Protein AF-A0A0F9AWQ2-F1 (afdb_monomer)

InterPro domains:
  IPR009008 Valyl/Leucyl/Isoleucyl-tRNA synthetase, editing domain [G3DSA:3.90.740.10] (1-75)
  IPR009008 Valyl/Leucyl/Isoleucyl-tRNA synthetase, editing domain [SSF50677] (1-70)
  IPR050081 Isoleucine--tRNA ligase [PTHR42765] (1-108)

Foldseek 3Di:
DQLFFDDVSVVVCVVVVHDNDFQADPVQAGDPVDPPQGHRHHPVVVVVSVQVVCVVVVNDPDDDDDDDDFDADPPPRHGDTGGDDDDDDDFQQQDDVPDNDGVVVVVVVVVVVVVPDPDDDDDQQAQPDKFKAQVNHTADFPDDDSRDTDGDDDDDQSSFFKIWMWTAGPVGDIDDIDIDGDHDDDWDAKAKEFPPDPDFDQAAALQAKDKTWMKIFTFQEWPWKWKWKDFVNPDTDIDTDDADDQPPDDDPDDGDGSYIDTDIDIDRSNVDDNVPGQKMKIKMKIWGPDDVVSVDRHIYIYDIDMHTHDNPDDHRVLRSVVVVLVVLLVLLVLLLVLLVQLLVLLVVLLVVLLVDLDDDPVSVVSLVSSLVSLVSSLVSLQVSLVVQCPDDRVVSSVLSPCLNVVQSVQLNVLSVVLVVDNGSVSSSVSSVVSSVSSVVSNVSSVVVSVVSVVVVVVSVVVSVVLVVVVVVVVVPPPDDPVCPVPDPSSD

Organism: NCBI:txid412755

Secondary structure (DSSP, 8-state):
--GGG-HHHHHHHHHTT------B-TTSBB-TTS-TTTBTSBHHHHHHHHHHHHHHTT-------------B-TTT-PBP-----------SSSB-SSSSSBHHHHHHHHHHHHTT--S-------EEEEEEEETTEEPPP-EE-SS-EE------GGG-EEEEEEEEETTSPBPPPEEEEEP-PPP-PPEEEEEE-SS--SEE-TT-EEEEEEEEEESS-EEEEEEEEEETTTEEEEEEEP-PPPP-S-----SS-SEEEEEEEEEEGGGS--TT-SEEEEEEEEEE---GGGT---EEEPPPEEEEE-TTSPPHHHHHHHHHHHHHHHHHHHHHHHHHHHHHHHHHHHHHHTT-SS--HHHHHHHHHHHHHHHHHHHHHHHHHHHHHSSS-HHHHHHHHHHIIIIIHHHHHHHHHHHH--SHHHHHHHHHHHHHHHHHHHHHHHHHHHHHHHHHHHHHHHHHHHHHHHHHHHHHS---GGGGGG-TTT-

Sequence (491 aa):
IAPGHGTDDYYVGLENNLNIYCPVQADGTFDDTAPRLVRGKSVWEANDLITEHLKQIGSLLASETITHSYPHDWRSKTPVIFRATEQWFISVDRPLAGPDASLREMAMDVCRRDIDDGGVNANSDYVTKAELLINGKPAQLDRPDDVTCSFRLPLTSESAGRWRLTLTDRYGHHSKLIEHTIEVIPDTPPTARITGPAVPPEKVRPTDKVPLALEISDDFGIARAELLVSVDDRKVQTIAIPVPAPASGPATRRAGPIGYLNTIATAELASLDLAGGRSVSLQIRALDNLPASLGGPQEGLSERLTFELDVKAPTYVFQVQLAMDLQIREALERIYAELISGKKISGPLRRSMKATKTLTETTLGKVDALRAHLVAAEDLARNLADATAGGQYPKLSEAMTKLADKHVGKARELTGLIKITDAQKPRAELADEADFQIDRAIAIVSKLLKDFDVWTEQARMAVMHKMVLAIWRVLTTREPFDRLHNCPELR

Nearest PDB structures (foldseek):
  2b0h-assembly1_A  TM=5.830E-01  e=1.639E-01  Mus musculus
  6ewy-assembly1_A  TM=3.684E-01  e=7.851E+00  Mycobacterium tuberculosis H37Rv

Mean predicted aligned error: 18.04 Å

Structure (mmCIF, N/CA/C/O backbone):
data_AF-A0A0F9AWQ2-F1
#
_entry.id   AF-A0A0F9AWQ2-F1
#
loop_
_atom_site.group_PDB
_atom_site.id
_atom_site.type_symbol
_atom_site.label_atom_id
_atom_site.label_alt_id
_atom_site.label_comp_id
_atom_site.label_asym_id
_atom_site.label_entity_id
_atom_site.label_seq_id
_atom_site.pdbx_PDB_ins_code
_atom_site.Cartn_x
_atom_site.Cartn_y
_atom_site.Cartn_z
_atom_site.occupancy
_atom_site.B_iso_or_equiv
_atom_site.auth_seq_id
_atom_site.auth_comp_id
_atom_site.auth_asym_id
_atom_site.auth_atom_id
_atom_site.pdbx_PDB_model_num
ATOM 1 N N . ILE A 1 1 ? -23.746 12.481 -15.855 1.00 87.81 1 ILE A N 1
ATOM 2 C CA . ILE A 1 1 ? -22.789 13.355 -16.563 1.00 87.81 1 ILE A CA 1
ATOM 3 C C . ILE A 1 1 ? -23.557 14.581 -17.025 1.00 87.81 1 ILE A C 1
ATOM 5 O O . ILE A 1 1 ? -24.492 14.434 -17.807 1.00 87.81 1 ILE A O 1
ATOM 9 N N . ALA A 1 2 ? -23.219 15.748 -16.488 1.00 93.81 2 ALA A N 1
ATOM 10 C CA . ALA A 1 2 ? -23.801 17.045 -16.812 1.00 93.81 2 ALA A CA 1
ATOM 11 C C . ALA A 1 2 ? -22.676 18.004 -17.257 1.00 93.81 2 ALA A C 1
ATOM 13 O O . ALA A 1 2 ? -22.156 18.761 -16.434 1.00 93.81 2 ALA A O 1
ATOM 14 N N . PRO A 1 3 ? -22.288 17.993 -18.551 1.00 93.50 3 PRO A N 1
ATOM 15 C CA . PRO A 1 3 ? -21.081 18.680 -19.033 1.00 93.50 3 PRO A CA 1
ATOM 16 C C . PRO A 1 3 ? -21.057 20.194 -18.776 1.00 93.50 3 PRO A C 1
ATOM 18 O O . PRO A 1 3 ? -19.992 20.794 -18.706 1.00 93.50 3 PRO A O 1
ATOM 21 N N . GLY A 1 4 ? -22.221 20.830 -18.608 1.00 93.38 4 GLY A N 1
ATOM 22 C CA . GLY A 1 4 ? -22.327 22.255 -18.290 1.00 93.38 4 GLY A CA 1
ATOM 23 C C . GLY A 1 4 ? -21.971 22.648 -16.849 1.00 93.38 4 GLY A C 1
ATOM 24 O O . GLY A 1 4 ? -21.922 23.843 -16.561 1.00 93.38 4 GLY A O 1
ATOM 25 N N . HIS A 1 5 ? -21.744 21.684 -15.948 1.00 92.56 5 HIS A N 1
ATOM 26 C CA . HIS A 1 5 ? -21.683 21.919 -14.497 1.00 92.56 5 HIS A CA 1
ATOM 27 C C . HIS A 1 5 ? -20.483 21.276 -13.781 1.00 92.56 5 HIS A C 1
ATOM 29 O O . HIS A 1 5 ? -20.451 21.245 -12.553 1.00 92.56 5 HIS A O 1
ATOM 35 N N . GLY A 1 6 ? -19.476 20.790 -14.507 1.00 91.31 6 GLY A N 1
ATOM 36 C CA . GLY A 1 6 ? -18.264 20.240 -13.897 1.00 91.31 6 GLY A CA 1
ATOM 37 C C . GLY A 1 6 ? -17.166 19.975 -14.918 1.00 91.31 6 GLY A C 1
ATOM 38 O O . GLY A 1 6 ? -17.456 19.654 -16.064 1.00 91.31 6 GLY A O 1
ATOM 39 N N . THR A 1 7 ? -15.906 20.113 -14.504 1.00 89.50 7 THR A N 1
ATOM 40 C CA . THR A 1 7 ? -14.740 19.952 -15.390 1.00 89.50 7 THR A CA 1
ATOM 41 C C . THR A 1 7 ? -14.587 18.516 -15.893 1.00 89.50 7 THR A C 1
ATOM 43 O O . THR A 1 7 ? -14.427 18.304 -17.092 1.00 89.50 7 THR A O 1
ATOM 46 N N . ASP A 1 8 ? -14.685 17.525 -15.006 1.00 92.62 8 ASP A N 1
ATOM 47 C CA . ASP A 1 8 ? -14.557 16.114 -15.394 1.00 92.62 8 ASP A CA 1
ATOM 48 C C . ASP A 1 8 ? -15.754 15.680 -16.253 1.00 92.62 8 ASP A C 1
ATOM 50 O O . ASP A 1 8 ? -15.585 15.080 -17.315 1.00 92.62 8 ASP A O 1
ATOM 54 N N . ASP A 1 9 ? -16.965 16.089 -15.860 1.00 93.25 9 ASP A N 1
ATOM 55 C CA . ASP A 1 9 ? -18.191 15.889 -16.636 1.00 93.25 9 ASP A CA 1
ATOM 56 C C . ASP A 1 9 ? -18.117 16.540 -18.027 1.00 93.25 9 ASP A C 1
ATOM 58 O O . ASP A 1 9 ? -18.680 16.004 -18.984 1.00 93.25 9 ASP A O 1
ATOM 62 N N . TYR A 1 10 ? -17.424 17.676 -18.153 1.00 92.00 10 TYR A N 1
ATOM 63 C CA . TYR A 1 10 ? -17.190 18.361 -19.422 1.00 92.00 10 TYR A CA 1
ATOM 64 C C . TYR A 1 10 ? -16.297 17.534 -20.351 1.00 92.00 10 TYR A C 1
ATOM 66 O O . TYR A 1 10 ? -16.679 17.292 -21.497 1.00 92.00 10 TYR A O 1
ATOM 74 N N . TYR A 1 11 ? -15.151 17.044 -19.864 1.00 92.31 11 TYR A N 1
ATOM 75 C CA . TYR A 1 11 ? -14.241 16.224 -20.672 1.00 92.31 11 TYR A CA 1
ATOM 76 C C . TYR A 1 11 ? -14.868 14.888 -21.078 1.00 92.31 11 TYR A C 1
ATOM 78 O O . TYR A 1 11 ? -14.881 14.562 -22.265 1.00 92.31 11 TYR A O 1
ATOM 86 N N . VAL A 1 12 ? -15.477 14.164 -20.133 1.00 94.50 12 VAL A N 1
ATOM 87 C CA . VAL A 1 12 ? -16.166 12.899 -20.441 1.00 94.50 12 VAL A CA 1
ATOM 88 C C . VAL A 1 12 ? -17.349 13.148 -21.383 1.00 94.50 12 VAL A C 1
ATOM 90 O O . VAL A 1 12 ? -17.612 12.353 -22.286 1.00 94.50 12 VAL A O 1
ATOM 93 N N . GLY A 1 13 ? -18.055 14.269 -21.215 1.00 94.50 13 GLY A N 1
ATOM 94 C CA . GLY A 1 13 ? -19.118 14.696 -22.118 1.00 94.50 13 GLY A CA 1
ATOM 95 C C . GLY A 1 13 ? -18.638 14.903 -23.551 1.00 94.50 13 GLY A C 1
ATOM 96 O O . GLY A 1 13 ? -19.265 14.384 -24.472 1.00 94.50 13 GLY A O 1
ATOM 97 N N . LEU A 1 14 ? -17.517 15.603 -23.741 1.00 92.50 14 LEU A N 1
ATOM 98 C CA . LEU A 1 14 ? -16.908 15.821 -25.055 1.00 92.50 14 LEU A CA 1
ATOM 99 C C . LEU A 1 14 ? -16.472 14.511 -25.718 1.00 92.50 14 LEU A C 1
ATOM 101 O O . LEU A 1 14 ? -16.797 14.287 -26.881 1.00 92.50 14 LEU A O 1
ATOM 105 N N . GLU A 1 15 ? -15.792 13.629 -24.982 1.00 94.56 15 GLU A N 1
ATOM 106 C CA . GLU A 1 15 ? -15.355 12.318 -25.492 1.00 94.56 15 GLU A CA 1
ATOM 107 C C . GLU A 1 15 ? -16.529 11.459 -25.982 1.00 94.56 15 GLU A C 1
ATOM 109 O O . GLU A 1 15 ? -16.396 10.691 -26.934 1.00 94.56 15 GLU A O 1
ATOM 114 N N . ASN A 1 16 ? -17.699 11.623 -25.359 1.00 95.62 16 ASN A N 1
ATOM 115 C CA . ASN A 1 16 ? -18.918 10.887 -25.682 1.00 95.62 16 ASN A CA 1
ATOM 116 C C . ASN A 1 16 ? -19.913 11.692 -26.542 1.00 95.62 16 ASN A C 1
ATOM 118 O O . ASN A 1 16 ? -21.059 11.269 -26.695 1.00 95.62 16 ASN A O 1
ATOM 122 N N . ASN A 1 17 ? -19.498 12.828 -27.121 1.00 95.00 17 ASN A N 1
ATOM 123 C CA . ASN A 1 17 ? -20.327 13.704 -27.963 1.00 95.00 17 ASN A CA 1
ATOM 124 C C . ASN A 1 17 ? -21.659 14.143 -27.312 1.00 95.00 17 ASN A C 1
ATOM 126 O O . ASN A 1 17 ? -22.699 14.211 -27.971 1.00 95.00 17 ASN A O 1
ATOM 130 N N . LEU A 1 18 ? -21.647 14.434 -26.010 1.00 95.25 18 LEU A N 1
ATOM 131 C CA . LEU A 1 18 ? -22.799 14.977 -25.291 1.00 95.25 18 LEU A CA 1
ATOM 132 C C . LEU A 1 18 ? -22.884 16.502 -25.449 1.00 95.25 18 LEU A C 1
ATOM 134 O O . LEU A 1 18 ? -21.876 17.206 -25.430 1.00 95.25 18 LEU A O 1
ATOM 138 N N . ASN A 1 19 ? -24.109 17.028 -25.530 1.00 92.50 19 ASN A N 1
ATOM 139 C CA . ASN A 1 19 ? -24.337 18.473 -25.556 1.00 92.50 19 ASN A CA 1
ATOM 140 C C . ASN A 1 19 ? -23.918 19.125 -24.229 1.00 92.50 19 ASN A C 1
ATOM 142 O O . ASN A 1 19 ? -24.291 18.657 -23.148 1.00 92.50 19 ASN A O 1
ATOM 146 N N . ILE A 1 20 ? -23.222 20.263 -24.314 1.00 92.50 20 ILE A N 1
ATOM 147 C CA . ILE A 1 20 ? -22.848 21.091 -23.158 1.00 92.50 20 ILE A CA 1
ATOM 148 C C . ILE A 1 20 ? -24.063 21.923 -22.730 1.00 92.50 20 ILE A C 1
ATOM 150 O O . ILE A 1 20 ? -24.172 23.117 -22.997 1.00 92.50 20 ILE A O 1
ATOM 154 N N . TYR A 1 21 ? -25.033 21.250 -22.116 1.00 93.56 21 TYR A N 1
ATOM 155 C CA . TYR A 1 21 ? -26.266 21.865 -21.640 1.00 93.56 21 TYR A CA 1
ATOM 156 C C . TYR A 1 21 ? -26.051 22.541 -20.281 1.00 93.56 21 TYR A C 1
ATOM 158 O O . TYR A 1 21 ? -25.618 21.894 -19.327 1.00 93.56 21 TYR A O 1
ATOM 166 N N . CYS A 1 22 ? -26.367 23.834 -20.201 1.00 94.06 22 CYS A N 1
ATOM 167 C CA . CYS A 1 22 ? -26.236 24.645 -18.995 1.00 94.06 22 CYS A CA 1
ATOM 168 C C . CYS A 1 22 ? -27.390 25.665 -18.903 1.00 94.06 22 CYS A C 1
ATOM 170 O O . CYS A 1 22 ? -27.250 26.786 -19.389 1.00 94.06 22 CYS A O 1
ATOM 172 N N . PRO A 1 23 ? -28.524 25.314 -18.273 1.00 94.19 23 PRO A N 1
ATOM 173 C CA . PRO A 1 23 ? -29.721 26.156 -18.231 1.00 94.19 23 PRO A CA 1
ATOM 174 C C . PRO A 1 23 ? -29.711 27.173 -17.078 1.00 94.19 23 PRO A C 1
ATOM 176 O O . PRO A 1 23 ? -30.763 27.511 -16.539 1.00 94.19 23 PRO A O 1
ATOM 179 N N . VAL A 1 24 ? -28.530 27.602 -16.624 1.00 95.12 24 VAL A N 1
ATOM 180 C CA . VAL A 1 24 ? -28.356 28.498 -15.470 1.00 95.12 24 VAL A CA 1
ATOM 181 C C . VAL A 1 24 ? -27.733 29.807 -15.937 1.00 95.12 24 VAL A C 1
ATOM 183 O O . VAL A 1 24 ? -26.691 29.811 -16.587 1.00 95.12 24 VAL A O 1
ATOM 186 N N . GLN A 1 25 ? -28.349 30.927 -15.583 1.00 92.75 25 GLN A N 1
ATOM 187 C CA . GLN A 1 25 ? -27.939 32.274 -15.962 1.00 92.75 25 GLN A CA 1
ATOM 188 C C . GLN A 1 25 ? -26.817 32.825 -15.078 1.00 92.75 25 GLN A C 1
ATOM 190 O O . GLN A 1 25 ? -26.432 32.229 -14.068 1.00 92.75 25 GLN A O 1
ATOM 195 N N . ALA A 1 26 ? -26.292 33.994 -15.472 1.00 91.12 26 ALA A N 1
ATOM 196 C CA . ALA A 1 26 ? -25.226 34.731 -14.790 1.00 91.12 26 ALA A CA 1
ATOM 197 C C . ALA A 1 26 ? -25.482 34.937 -13.289 1.00 91.12 26 ALA A C 1
ATOM 199 O O . ALA A 1 26 ? -24.551 34.793 -12.500 1.00 91.12 26 ALA A O 1
ATOM 200 N N . ASP A 1 27 ? -26.731 35.216 -12.926 1.00 91.62 27 ASP A N 1
ATOM 201 C CA . ASP A 1 27 ? -27.206 35.503 -11.571 1.00 91.62 27 ASP A CA 1
ATOM 202 C C . ASP A 1 27 ? -27.533 34.249 -10.736 1.00 91.62 27 ASP A C 1
ATOM 204 O O . ASP A 1 27 ? -27.938 34.363 -9.580 1.00 91.62 27 ASP A O 1
ATOM 208 N N . GLY A 1 28 ? -27.342 33.050 -11.299 1.00 92.25 28 GLY A N 1
ATOM 209 C CA . GLY A 1 28 ? -27.625 31.784 -10.626 1.00 92.25 28 GLY A CA 1
ATOM 210 C C . GLY A 1 28 ? -29.091 31.350 -10.684 1.00 92.25 28 GLY A C 1
ATOM 211 O O . GLY A 1 28 ? -29.471 30.454 -9.927 1.00 92.25 28 GLY A O 1
ATOM 212 N N . THR A 1 29 ? -29.912 31.947 -11.555 1.00 96.19 29 THR A N 1
ATOM 213 C CA . THR A 1 29 ? -31.291 31.505 -11.819 1.00 96.19 29 THR A CA 1
ATOM 214 C C . THR A 1 29 ? -31.394 30.609 -13.052 1.00 96.19 29 THR A C 1
ATOM 216 O O . THR A 1 29 ? -30.554 30.669 -13.947 1.00 96.19 29 THR A O 1
ATOM 219 N N . PHE A 1 30 ? -32.404 29.739 -13.112 1.00 97.00 30 PHE A N 1
ATOM 220 C CA . PHE A 1 30 ? -32.645 28.907 -14.296 1.00 97.00 30 PHE A CA 1
ATOM 221 C C . PHE A 1 30 ? -33.299 29.695 -15.438 1.00 97.00 30 PHE A C 1
ATOM 223 O O . PHE A 1 30 ? -34.272 30.417 -15.216 1.00 97.00 30 PHE A O 1
ATOM 230 N N . ASP A 1 31 ? -32.822 29.495 -16.666 1.00 95.19 31 ASP A N 1
ATOM 231 C CA . ASP A 1 31 ? -33.388 30.097 -17.876 1.00 95.19 31 ASP A CA 1
ATOM 232 C C . ASP A 1 31 ? -34.628 29.350 -18.413 1.00 95.19 31 ASP A C 1
ATOM 234 O O . ASP A 1 31 ? -35.106 28.365 -17.844 1.00 95.19 31 ASP A O 1
ATOM 238 N N . ASP A 1 32 ? -35.162 29.820 -19.543 1.00 95.75 32 ASP A N 1
ATOM 239 C CA . ASP A 1 32 ? -36.358 29.253 -20.172 1.00 95.75 32 ASP A CA 1
ATOM 240 C C . ASP A 1 32 ? -36.149 27.880 -20.824 1.00 95.75 32 ASP A C 1
ATOM 242 O O . ASP A 1 32 ? -37.125 27.192 -21.145 1.00 95.75 32 ASP A O 1
ATOM 246 N N . THR A 1 33 ? -34.900 27.448 -21.007 1.00 94.44 33 THR A N 1
ATOM 247 C CA . THR A 1 33 ? -34.581 26.105 -21.502 1.00 94.44 33 THR A CA 1
ATOM 248 C C . THR A 1 33 ? -34.723 25.052 -20.405 1.00 94.44 33 THR A C 1
ATOM 250 O O . THR A 1 33 ? -34.878 23.870 -20.717 1.00 94.44 33 THR A O 1
ATOM 253 N N . ALA A 1 34 ? -34.725 25.457 -19.130 1.00 94.62 34 ALA A N 1
ATOM 254 C CA . ALA A 1 34 ? -34.940 24.564 -17.999 1.00 94.62 34 ALA A CA 1
ATOM 255 C C . ALA A 1 34 ? -36.379 23.998 -17.963 1.00 94.62 34 ALA A C 1
ATOM 257 O O . ALA A 1 34 ? -37.305 24.553 -18.570 1.00 94.62 34 ALA A O 1
ATOM 258 N N . PRO A 1 35 ? -36.642 22.914 -17.210 1.00 93.50 35 PRO A N 1
ATOM 259 C CA . PRO A 1 35 ? -38.003 22.461 -16.932 1.00 93.50 35 PRO A CA 1
ATOM 260 C C . PRO A 1 35 ? -38.844 23.538 -16.231 1.00 93.50 35 PRO A C 1
ATOM 262 O O . PRO A 1 35 ? -38.363 24.230 -15.336 1.00 93.50 35 PRO A O 1
ATOM 265 N N . ARG A 1 36 ? -40.137 23.640 -16.581 1.00 94.56 36 ARG A N 1
ATOM 266 C CA . ARG A 1 36 ? -41.068 24.671 -16.062 1.00 94.56 36 ARG A CA 1
ATOM 267 C C . ARG A 1 36 ? -41.082 24.794 -14.532 1.00 94.56 36 ARG A C 1
ATOM 269 O O . ARG A 1 36 ? -41.319 25.882 -14.024 1.00 94.56 36 ARG A O 1
ATOM 276 N N . LEU A 1 37 ? -40.837 23.695 -13.819 1.00 95.25 37 LEU A N 1
ATOM 277 C CA . LEU A 1 37 ? -40.784 23.642 -12.356 1.00 95.25 37 LEU A CA 1
ATOM 278 C C . LEU A 1 37 ? -39.750 24.609 -11.748 1.00 95.25 37 LEU A C 1
ATOM 280 O O . LEU A 1 37 ? -39.985 25.138 -10.663 1.00 95.25 37 LEU A O 1
ATOM 284 N N . VAL A 1 38 ? -38.624 24.830 -12.437 1.00 96.56 38 VAL A N 1
ATOM 285 C CA . VAL A 1 38 ? -37.460 25.546 -11.889 1.00 96.56 38 VAL A CA 1
ATOM 286 C C . VAL A 1 38 ? -37.137 26.861 -12.598 1.00 96.56 38 VAL A C 1
ATOM 288 O O . VAL A 1 38 ? -36.336 27.628 -12.078 1.00 96.56 38 VAL A O 1
ATOM 291 N N . ARG A 1 39 ? -37.775 27.165 -13.738 1.00 97.06 39 ARG A N 1
ATOM 292 C CA . ARG A 1 39 ? -37.539 28.409 -14.500 1.00 97.06 39 ARG A CA 1
ATOM 293 C C . ARG A 1 39 ? -37.662 29.654 -13.620 1.00 97.06 39 ARG A C 1
ATOM 295 O O . ARG A 1 39 ? -38.635 29.792 -12.877 1.00 97.06 39 ARG A O 1
ATOM 302 N N . GLY A 1 40 ? -36.684 30.551 -13.726 1.00 94.81 40 GLY A N 1
ATOM 303 C CA . GLY A 1 40 ? -36.608 31.806 -12.976 1.00 94.81 40 GLY A CA 1
ATOM 304 C C . GLY A 1 40 ? -36.318 31.652 -11.480 1.00 94.81 40 GLY A C 1
ATOM 305 O O . GLY A 1 40 ? -36.274 32.653 -10.772 1.00 94.81 40 GLY A O 1
ATOM 306 N N . LYS A 1 41 ? -36.134 30.426 -10.976 1.00 96.50 41 LYS A N 1
ATOM 307 C CA . LYS A 1 41 ? -35.740 30.177 -9.583 1.00 96.50 41 LYS A CA 1
ATOM 308 C C . LYS A 1 41 ? -34.231 30.106 -9.474 1.00 96.50 41 LYS A C 1
ATOM 310 O O . LYS A 1 41 ? -33.566 29.676 -10.418 1.00 96.50 41 LYS A O 1
ATOM 315 N N . SER A 1 42 ? -33.699 30.481 -8.316 1.00 96.12 42 SER A N 1
ATOM 316 C CA . SER A 1 42 ? -32.282 30.264 -8.034 1.00 96.12 42 SER A CA 1
ATOM 317 C C . SER A 1 42 ? -31.962 28.769 -7.947 1.00 96.12 42 SER A C 1
ATOM 319 O O . SER A 1 42 ? -32.815 27.950 -7.593 1.00 96.12 42 SER A O 1
ATOM 321 N N . VAL A 1 43 ? -30.706 28.409 -8.217 1.00 94.69 43 VAL A N 1
ATOM 322 C CA . VAL A 1 43 ? -30.212 27.030 -8.047 1.00 94.69 43 VAL A CA 1
ATOM 323 C C . VAL A 1 43 ? -30.449 26.478 -6.639 1.00 94.69 43 VAL A C 1
ATOM 325 O O . VAL A 1 43 ? -30.685 25.285 -6.480 1.00 94.69 43 VAL A O 1
ATOM 328 N N . TRP A 1 44 ? -30.453 27.343 -5.622 1.00 94.19 44 TRP A N 1
ATOM 329 C CA . TRP A 1 44 ? -30.662 26.952 -4.229 1.00 94.19 44 TRP A CA 1
ATOM 330 C C . TRP A 1 44 ? -32.127 26.615 -3.940 1.00 94.19 44 TRP A C 1
ATOM 332 O O . TRP A 1 44 ? -32.407 25.570 -3.363 1.00 94.19 44 TRP A O 1
ATOM 342 N N . GLU A 1 45 ? -33.063 27.450 -4.398 1.00 94.38 45 GLU A N 1
ATOM 343 C CA . GLU A 1 45 ? -34.508 27.207 -4.249 1.00 94.38 45 GLU A CA 1
ATOM 344 C C . GLU A 1 45 ? -34.990 26.015 -5.087 1.00 94.38 45 GLU A C 1
ATOM 346 O O . GLU A 1 45 ? -35.964 25.346 -4.740 1.00 94.38 45 GLU A O 1
ATOM 351 N N . ALA A 1 46 ? -34.331 25.754 -6.217 1.00 95.81 46 ALA A N 1
ATOM 352 C CA . ALA A 1 46 ? -34.695 24.665 -7.111 1.00 95.81 46 ALA A CA 1
ATOM 353 C C . ALA A 1 46 ? -34.432 23.275 -6.511 1.00 95.81 46 ALA A C 1
ATOM 355 O O . ALA A 1 46 ? -35.164 22.343 -6.840 1.00 95.81 46 ALA A O 1
ATOM 356 N N . ASN A 1 47 ? -33.435 23.124 -5.632 1.00 94.38 47 ASN A N 1
ATOM 357 C CA . ASN A 1 47 ? -33.039 21.825 -5.074 1.00 94.38 47 ASN A CA 1
ATOM 358 C C . ASN A 1 47 ? -34.195 21.115 -4.352 1.00 94.38 47 ASN A C 1
ATOM 360 O O . ASN A 1 47 ? -34.449 19.933 -4.605 1.00 94.38 47 ASN A O 1
ATOM 364 N N . ASP A 1 48 ? -34.940 21.840 -3.516 1.00 93.88 48 ASP A N 1
ATOM 365 C CA . ASP A 1 48 ? -36.074 21.279 -2.773 1.00 93.88 48 ASP A CA 1
ATOM 366 C C . ASP A 1 48 ? -37.222 20.887 -3.714 1.00 93.88 48 ASP A C 1
ATOM 368 O O . ASP A 1 48 ? -37.822 19.820 -3.574 1.00 93.88 48 ASP A O 1
ATOM 372 N N . LEU A 1 49 ? -37.488 21.712 -4.731 1.00 95.75 49 LEU A N 1
ATOM 373 C CA . LEU A 1 49 ? -38.524 21.447 -5.732 1.00 95.75 49 LEU A CA 1
ATOM 374 C C . LEU A 1 49 ? -38.194 20.224 -6.591 1.00 95.75 49 LEU A C 1
ATOM 376 O O . LEU A 1 49 ? -39.076 19.410 -6.866 1.00 95.75 49 LEU A O 1
ATOM 380 N N . ILE A 1 50 ? -36.933 20.085 -7.006 1.00 96.00 50 ILE A N 1
ATOM 381 C CA . ILE A 1 50 ? -36.449 18.928 -7.767 1.00 96.00 50 ILE A CA 1
ATOM 382 C C . ILE A 1 50 ? -36.554 17.667 -6.909 1.00 96.00 50 ILE A C 1
ATOM 384 O O . ILE A 1 50 ? -37.067 16.655 -7.382 1.00 96.00 50 ILE A O 1
ATOM 388 N N . THR A 1 51 ? -36.125 17.730 -5.648 1.00 95.44 51 THR A N 1
ATOM 389 C CA . THR A 1 51 ? -36.169 16.588 -4.723 1.00 95.44 51 THR A CA 1
ATOM 390 C C . THR A 1 51 ? -37.600 16.100 -4.507 1.00 95.44 51 THR A C 1
ATOM 392 O O . THR A 1 51 ? -37.876 14.904 -4.628 1.00 95.44 51 THR A O 1
ATOM 395 N N . GLU A 1 52 ? -38.535 17.019 -4.264 1.00 95.56 52 GLU A N 1
ATOM 396 C CA . GLU A 1 52 ? -39.950 16.685 -4.101 1.00 95.56 52 GLU A CA 1
ATOM 397 C C . GLU A 1 52 ? -40.556 16.126 -5.398 1.00 95.56 52 GLU A C 1
ATOM 399 O O . GLU A 1 52 ? -41.283 15.133 -5.368 1.00 95.56 52 GLU A O 1
ATOM 404 N N . HIS A 1 53 ? -40.201 16.678 -6.560 1.00 96.06 53 HIS A N 1
ATOM 405 C CA . HIS A 1 53 ? -40.651 16.137 -7.841 1.00 96.06 53 HIS A CA 1
ATOM 406 C C . HIS A 1 53 ? -40.135 14.709 -8.089 1.00 96.06 53 HIS A C 1
ATOM 408 O O . HIS A 1 53 ? -40.918 13.832 -8.456 1.00 96.06 53 HIS A O 1
ATOM 414 N N . LEU A 1 54 ? -38.847 14.447 -7.833 1.00 96.62 54 LEU A N 1
ATOM 415 C CA . LEU A 1 54 ? -38.243 13.114 -7.959 1.00 96.62 54 LEU A CA 1
ATOM 416 C C . LEU A 1 54 ? -38.908 12.092 -7.029 1.00 96.62 54 LEU A C 1
ATOM 418 O O . LEU A 1 54 ? -39.092 10.933 -7.410 1.00 96.62 54 LEU A O 1
ATOM 422 N N . LYS A 1 55 ? -39.310 12.525 -5.829 1.00 95.62 55 LYS A N 1
ATOM 423 C CA . LYS A 1 55 ? -40.080 11.712 -4.884 1.00 95.62 55 LYS A CA 1
ATOM 424 C C . LYS A 1 55 ? -41.470 11.375 -5.424 1.00 95.62 55 LYS A C 1
ATOM 426 O O . LYS A 1 55 ? -41.871 10.216 -5.372 1.00 95.62 55 LYS A O 1
ATOM 431 N N . GLN A 1 56 ? -42.183 12.355 -5.983 1.00 95.88 56 GLN A N 1
ATOM 432 C CA . GLN A 1 56 ? -43.528 12.168 -6.545 1.00 95.88 56 GLN A CA 1
ATOM 433 C C . GLN A 1 56 ? -43.553 11.183 -7.719 1.00 95.88 56 GLN A C 1
ATOM 435 O O . GLN A 1 56 ? -44.487 10.392 -7.830 1.00 95.88 56 GLN A O 1
ATOM 440 N N . ILE A 1 57 ? -42.523 11.193 -8.570 1.00 96.69 57 ILE A N 1
ATOM 441 C CA . ILE A 1 57 ? -42.409 10.262 -9.706 1.00 96.69 57 ILE A CA 1
ATOM 442 C C . ILE A 1 57 ? -41.759 8.918 -9.331 1.00 96.69 57 ILE A C 1
ATOM 444 O O . ILE A 1 57 ? -41.500 8.097 -10.209 1.00 96.69 57 ILE A O 1
ATOM 448 N N . GLY A 1 58 ? -41.450 8.694 -8.049 1.00 95.88 58 GLY A N 1
ATOM 449 C CA . GLY A 1 58 ? -40.851 7.448 -7.560 1.00 95.88 58 GLY A CA 1
ATOM 450 C C . GLY A 1 58 ? -39.409 7.201 -8.021 1.00 95.88 58 GLY A C 1
ATOM 451 O O . GLY A 1 58 ? -38.960 6.060 -8.005 1.00 95.88 58 GLY A O 1
ATOM 452 N N . SER A 1 59 ? -38.684 8.243 -8.444 1.00 96.62 59 SER A N 1
ATOM 453 C CA . SER A 1 59 ? -37.288 8.150 -8.913 1.00 96.62 59 SER A CA 1
ATOM 454 C C . SER A 1 59 ? -36.249 8.505 -7.837 1.00 96.62 59 SER A C 1
ATOM 456 O O . SER A 1 59 ? -35.049 8.411 -8.086 1.00 96.62 59 SER A O 1
ATOM 458 N N . LEU A 1 60 ? -36.686 8.907 -6.637 1.00 96.62 60 LEU A N 1
ATOM 459 C CA . LEU A 1 60 ? -35.812 9.207 -5.500 1.00 96.62 60 LEU A CA 1
ATOM 460 C C . LEU A 1 60 ? -35.611 7.964 -4.618 1.00 96.62 60 LEU A C 1
ATOM 462 O O . LEU A 1 60 ? -36.548 7.517 -3.960 1.00 96.62 60 LEU A O 1
ATOM 466 N N . LEU A 1 61 ? -34.386 7.429 -4.574 1.00 95.31 61 LEU A N 1
ATOM 467 C CA . LEU A 1 61 ? -34.047 6.258 -3.749 1.00 95.31 61 LEU A CA 1
ATOM 468 C C . LEU A 1 61 ? -33.737 6.617 -2.287 1.00 95.31 61 LEU A C 1
ATOM 470 O O . LEU A 1 61 ? -34.142 5.899 -1.377 1.00 95.31 61 LEU A O 1
ATOM 474 N N . ALA A 1 62 ? -33.009 7.711 -2.063 1.00 94.62 62 ALA A N 1
ATOM 475 C CA . ALA A 1 62 ? -32.604 8.190 -0.743 1.00 94.62 62 ALA A CA 1
ATOM 476 C C . ALA A 1 62 ? -32.381 9.709 -0.778 1.00 94.62 62 ALA A C 1
ATOM 478 O O . ALA A 1 62 ? -32.063 10.264 -1.828 1.00 94.62 62 ALA A O 1
ATOM 479 N N . SER A 1 63 ? -32.539 10.371 0.370 1.00 93.88 63 SER A N 1
ATOM 480 C CA . SER A 1 63 ? -32.285 11.803 0.543 1.00 93.88 63 SER A CA 1
ATOM 481 C C . SER A 1 63 ? -31.737 12.044 1.944 1.00 93.88 63 SER A C 1
ATOM 483 O O . SER A 1 63 ? -32.437 11.805 2.926 1.00 93.88 63 SER A O 1
ATOM 485 N N . GLU A 1 64 ? -30.501 12.526 2.036 1.00 94.38 64 GLU A N 1
ATOM 486 C CA . GLU A 1 64 ? -29.809 12.806 3.295 1.00 94.38 64 GLU A CA 1
ATOM 487 C C . GLU A 1 64 ? -29.029 14.120 3.186 1.00 94.38 64 GLU A C 1
ATOM 489 O O . GLU A 1 64 ? -28.567 14.498 2.109 1.00 94.38 64 GLU A O 1
ATOM 494 N N . THR A 1 65 ? -28.862 14.818 4.309 1.00 93.31 65 THR A N 1
ATOM 495 C CA . THR A 1 65 ? -27.997 16.000 4.393 1.00 93.31 65 THR A CA 1
ATOM 496 C C . THR A 1 65 ? -26.586 15.570 4.776 1.00 93.31 65 THR A C 1
ATOM 498 O O . THR A 1 65 ? -26.392 14.913 5.798 1.00 93.31 65 THR A O 1
ATOM 501 N N . ILE A 1 66 ? -25.593 15.975 3.983 1.00 94.31 66 ILE A N 1
ATOM 502 C CA . ILE A 1 66 ? -24.180 15.646 4.201 1.00 94.31 66 ILE A CA 1
ATOM 503 C C . ILE A 1 66 ? -23.394 16.934 4.448 1.00 94.31 66 ILE A C 1
ATOM 505 O O . ILE A 1 66 ? -23.560 17.920 3.733 1.00 94.31 66 ILE A O 1
ATOM 509 N N . THR A 1 67 ? -22.499 16.910 5.437 1.00 94.44 67 THR A N 1
ATOM 510 C CA . THR A 1 67 ? -21.542 17.996 5.678 1.00 94.44 67 THR A CA 1
ATOM 511 C C . THR A 1 67 ? -20.226 17.680 4.985 1.00 94.44 67 THR A C 1
ATOM 513 O O . THR A 1 67 ? -19.597 16.661 5.266 1.00 94.44 67 THR A O 1
ATOM 516 N N . HIS A 1 68 ? -19.789 18.574 4.106 1.00 93.31 68 HIS A N 1
ATOM 517 C CA . HIS A 1 68 ? -18.530 18.458 3.382 1.00 93.31 68 HIS A CA 1
ATOM 518 C C . HIS A 1 68 ? -17.941 19.844 3.105 1.00 93.31 68 HIS A C 1
ATOM 520 O O . HIS A 1 68 ? -18.601 20.864 3.302 1.00 93.31 68 HIS A O 1
ATOM 526 N N . SER A 1 69 ? -16.686 19.880 2.662 1.00 94.94 69 SER A N 1
ATOM 527 C CA . SER A 1 69 ? -16.075 21.121 2.189 1.00 94.94 69 SER A CA 1
ATOM 528 C C . SER A 1 69 ? -16.715 21.536 0.863 1.00 94.94 69 SER A C 1
ATOM 530 O O . SER A 1 69 ? -16.769 20.731 -0.067 1.00 94.94 69 SER A O 1
ATOM 532 N N . TYR A 1 70 ? -17.181 22.783 0.780 1.00 92.88 70 TYR A N 1
ATOM 533 C CA . TYR A 1 70 ? -17.808 23.349 -0.414 1.00 92.88 70 TYR A CA 1
ATOM 534 C C . TYR A 1 70 ? -17.116 24.670 -0.792 1.00 92.88 70 TYR A C 1
ATOM 536 O O . TYR A 1 70 ? -16.811 25.470 0.102 1.00 92.88 70 TYR A O 1
ATOM 544 N N . PRO A 1 71 ? -16.836 24.928 -2.081 1.00 92.81 71 PRO A N 1
ATOM 545 C CA . PRO A 1 71 ? -16.125 26.131 -2.493 1.00 92.81 71 PRO A CA 1
ATOM 546 C C . PRO A 1 71 ? -16.977 27.388 -2.276 1.00 92.81 71 PRO A C 1
ATOM 548 O O . PRO A 1 71 ? -18.170 27.429 -2.581 1.00 92.81 71 PRO A O 1
ATOM 551 N N . HIS A 1 72 ? -16.339 28.436 -1.765 1.00 93.50 72 HIS A N 1
ATOM 552 C CA . HIS A 1 72 ? -16.954 29.742 -1.553 1.00 93.50 72 HIS A CA 1
ATOM 553 C C . HIS A 1 72 ? -16.105 30.820 -2.216 1.00 93.50 72 HIS A C 1
ATOM 555 O O . HIS A 1 72 ? -14.875 30.730 -2.234 1.00 93.50 72 HIS A O 1
ATOM 561 N N . ASP A 1 73 ? -16.760 31.855 -2.731 1.00 92.38 73 ASP A N 1
ATOM 562 C CA . ASP A 1 73 ? -16.087 33.017 -3.283 1.00 92.38 73 ASP A CA 1
ATOM 563 C C . ASP A 1 73 ? -15.234 33.671 -2.192 1.00 92.38 73 ASP A C 1
ATOM 565 O O . ASP A 1 73 ? -15.698 33.981 -1.092 1.00 92.38 73 ASP A O 1
ATOM 569 N N . TRP A 1 74 ? -13.955 33.880 -2.482 1.00 90.88 74 TRP A N 1
ATOM 570 C CA . TRP A 1 74 ? -12.991 34.311 -1.475 1.00 90.88 74 TRP A CA 1
ATOM 571 C C . TRP A 1 74 ? -13.271 35.727 -0.954 1.00 90.88 74 TRP A C 1
ATOM 573 O O . TRP A 1 74 ? -12.834 36.050 0.154 1.00 90.88 74 TRP A O 1
ATOM 583 N N . ARG A 1 75 ? -14.014 36.550 -1.706 1.00 93.88 75 ARG A N 1
ATOM 584 C CA . ARG A 1 75 ? -14.350 37.930 -1.344 1.00 93.88 75 ARG A CA 1
ATOM 585 C C . ARG A 1 75 ? -15.695 38.029 -0.626 1.00 93.88 75 ARG A C 1
ATOM 587 O O . ARG A 1 75 ? -15.741 38.480 0.513 1.00 93.88 75 ARG A O 1
ATOM 594 N N . SER A 1 76 ? -16.775 37.617 -1.282 1.00 92.69 76 SER A N 1
ATOM 595 C CA . SER A 1 76 ? -18.152 37.698 -0.777 1.00 92.69 76 SER A CA 1
ATOM 596 C C . SER A 1 76 ? -18.506 36.588 0.211 1.00 92.69 76 SER A C 1
ATOM 598 O O . SER A 1 76 ? -19.492 36.716 0.930 1.00 92.69 76 SER A O 1
ATOM 600 N N . LYS A 1 77 ? -17.710 35.510 0.255 1.00 91.44 77 LYS A N 1
ATOM 601 C CA . LYS A 1 77 ? -17.957 34.303 1.059 1.00 91.44 77 LYS A CA 1
ATOM 602 C C . LYS A 1 77 ? -19.267 33.594 0.713 1.00 91.44 77 LYS A C 1
ATOM 604 O O . LYS A 1 77 ? -19.763 32.816 1.518 1.00 91.44 77 LYS A O 1
ATOM 609 N N . THR A 1 78 ? -19.817 33.842 -0.473 1.00 91.19 78 THR A N 1
ATOM 610 C CA . THR A 1 78 ? -21.009 33.144 -0.970 1.00 91.19 78 THR A CA 1
ATOM 611 C C . THR A 1 78 ? -20.619 31.826 -1.653 1.00 91.19 78 THR A C 1
ATOM 613 O O . THR A 1 78 ? -19.504 31.729 -2.173 1.00 91.19 78 THR A O 1
ATOM 616 N N . PRO A 1 79 ? -21.472 30.786 -1.637 1.00 91.81 79 PRO A N 1
ATOM 617 C CA . PRO A 1 79 ? -21.157 29.523 -2.301 1.00 91.81 79 PRO A CA 1
ATOM 618 C C . PRO A 1 79 ? -21.060 29.705 -3.820 1.00 91.81 79 PRO A C 1
ATOM 620 O O . PRO A 1 79 ? -21.876 30.412 -4.413 1.00 91.81 79 PRO A O 1
ATOM 623 N N . VAL A 1 80 ? -20.088 29.047 -4.457 1.00 93.00 80 VAL A N 1
ATOM 624 C CA . VAL A 1 80 ? -19.926 29.102 -5.922 1.00 93.00 80 VAL A CA 1
ATOM 625 C C . VAL A 1 80 ? -20.513 27.870 -6.604 1.00 93.00 80 VAL A C 1
ATOM 627 O O . VAL A 1 80 ? -20.685 26.815 -5.993 1.00 93.00 80 VAL A O 1
ATOM 630 N N . ILE A 1 81 ? -20.807 28.005 -7.894 1.00 92.06 81 ILE A N 1
ATOM 631 C CA . ILE A 1 81 ? -21.267 26.913 -8.753 1.00 92.06 81 ILE A CA 1
ATOM 632 C C . ILE A 1 81 ? -20.400 26.841 -10.007 1.00 92.06 81 ILE A C 1
ATOM 634 O O . ILE A 1 81 ? -19.872 27.854 -10.467 1.00 92.06 81 ILE A O 1
ATOM 638 N N . PHE A 1 82 ? -20.283 25.645 -10.576 1.00 90.69 82 PHE A N 1
ATOM 639 C CA . PHE A 1 82 ? -19.660 25.459 -11.879 1.00 90.69 82 PHE A CA 1
ATOM 640 C C . PHE A 1 82 ? -20.683 25.695 -12.987 1.00 90.69 82 PHE A C 1
ATOM 642 O O . PHE A 1 82 ? -21.796 25.159 -12.969 1.00 90.69 82 PHE A O 1
ATOM 649 N N . ARG A 1 83 ? -20.283 26.517 -13.956 1.00 91.56 83 ARG A N 1
ATOM 650 C CA . ARG A 1 83 ? -21.083 26.863 -15.124 1.00 91.56 83 ARG A CA 1
ATOM 651 C C . ARG A 1 83 ? -20.191 26.898 -16.357 1.00 91.56 83 ARG A C 1
ATOM 653 O O . ARG A 1 83 ? -19.172 27.584 -16.347 1.00 91.56 83 ARG A O 1
ATOM 660 N N . ALA A 1 84 ? -20.589 26.211 -17.421 1.00 89.94 84 ALA A N 1
ATOM 661 C CA . ALA A 1 84 ? -19.972 26.381 -18.726 1.00 89.94 84 ALA A CA 1
ATOM 662 C C . ALA A 1 84 ? -20.344 27.761 -19.286 1.00 89.94 84 ALA A C 1
ATOM 664 O O . ALA A 1 84 ? -21.518 28.072 -19.488 1.00 89.94 84 ALA A O 1
ATOM 665 N N . THR A 1 85 ? -19.342 28.603 -19.515 1.00 87.12 85 THR A N 1
ATOM 666 C CA . THR A 1 85 ? -19.508 29.919 -20.138 1.00 87.12 85 THR A CA 1
ATOM 667 C C . THR A 1 85 ? -18.432 30.140 -21.179 1.00 87.12 85 THR A C 1
ATOM 669 O O . THR A 1 85 ? -17.304 29.678 -21.017 1.00 87.12 85 THR A O 1
ATOM 672 N N . GLU A 1 86 ? -18.749 30.912 -22.212 1.00 85.75 86 GLU A N 1
ATOM 673 C CA . GLU A 1 86 ? -17.735 31.402 -23.140 1.00 85.75 86 GLU A CA 1
ATOM 674 C C . GLU A 1 86 ? -16.798 32.351 -22.395 1.00 85.75 86 GLU A C 1
ATOM 676 O O . GLU A 1 86 ? -17.243 33.309 -21.759 1.00 85.75 86 GLU A O 1
ATOM 681 N N . GLN A 1 87 ? -15.505 32.048 -22.414 1.00 87.12 87 GLN A N 1
ATOM 682 C CA . GLN A 1 87 ? -14.466 32.824 -21.748 1.00 87.12 87 GLN A CA 1
ATOM 683 C C . GLN A 1 87 ? -13.216 32.838 -22.619 1.00 87.12 87 GLN A C 1
ATOM 685 O O . GLN A 1 87 ? -12.950 31.906 -23.381 1.00 87.12 87 GLN A O 1
ATOM 690 N N . TRP A 1 88 ? -12.433 33.901 -22.477 1.00 90.25 88 TRP A N 1
ATOM 691 C CA . TRP A 1 88 ? -11.131 34.004 -23.113 1.00 90.25 88 TRP A CA 1
ATOM 692 C C . TRP A 1 88 ? -10.082 33.410 -22.189 1.00 90.25 88 TRP A C 1
ATOM 694 O O . TRP A 1 88 ? -9.880 33.886 -21.073 1.00 90.25 88 TRP A O 1
ATOM 704 N N . PHE A 1 89 ? -9.404 32.378 -22.674 1.00 85.06 89 PHE A N 1
ATOM 705 C CA . PHE A 1 89 ? -8.293 31.763 -21.969 1.00 85.06 89 PHE A CA 1
ATOM 706 C C . PHE A 1 89 ? -6.995 32.091 -22.686 1.00 85.06 89 PHE A C 1
ATOM 708 O O . PHE A 1 89 ? -6.912 32.051 -23.914 1.00 85.06 89 PHE A O 1
ATOM 715 N N . ILE A 1 90 ? -5.964 32.378 -21.903 1.00 83.94 90 ILE A N 1
ATOM 716 C CA . ILE A 1 90 ? -4.599 32.435 -22.406 1.00 83.94 90 ILE A CA 1
ATOM 717 C C . ILE A 1 90 ? -4.016 31.035 -22.245 1.00 83.94 90 ILE A C 1
ATOM 719 O O . ILE A 1 90 ? -4.087 30.446 -21.167 1.00 83.94 90 ILE A O 1
ATOM 723 N N . SER A 1 91 ? -3.454 30.490 -23.320 1.00 84.19 91 SER A N 1
ATOM 724 C CA . SER A 1 91 ? -2.792 29.191 -23.270 1.00 84.19 91 SER A CA 1
ATOM 725 C C . SER A 1 91 ? -1.494 29.303 -22.474 1.00 84.19 91 SER A C 1
ATOM 727 O O . SER A 1 91 ? -0.496 29.812 -22.975 1.00 84.19 91 SER A O 1
ATOM 729 N N . VAL A 1 92 ? -1.516 28.830 -21.229 1.00 88.62 92 VAL A N 1
ATOM 730 C CA . VAL A 1 92 ? -0.366 28.914 -20.317 1.00 88.62 92 VAL A CA 1
ATOM 731 C C . VAL A 1 92 ? 0.666 27.817 -20.580 1.00 88.62 92 VAL A C 1
ATOM 733 O O . VAL A 1 92 ? 1.856 28.060 -20.414 1.00 88.62 92 VAL A O 1
ATOM 736 N N . ASP A 1 93 ? 0.208 26.642 -21.019 1.00 86.81 93 ASP A N 1
ATOM 737 C CA . ASP A 1 93 ? 1.011 25.414 -21.134 1.00 86.81 93 ASP A CA 1
ATOM 738 C C . ASP A 1 93 ? 1.423 25.064 -22.570 1.00 86.81 93 ASP A C 1
ATOM 740 O O . ASP A 1 93 ? 2.121 24.080 -22.792 1.00 86.81 93 ASP A O 1
ATOM 744 N N . ARG A 1 94 ? 0.991 25.847 -23.565 1.00 84.44 94 ARG A N 1
ATOM 745 C CA . ARG A 1 94 ? 1.421 25.655 -24.960 1.00 84.44 94 ARG A CA 1
ATOM 746 C C . ARG A 1 94 ? 2.413 26.743 -25.360 1.00 84.44 94 ARG A C 1
ATOM 748 O O . ARG A 1 94 ? 2.245 27.875 -24.898 1.00 84.44 94 ARG A O 1
ATOM 755 N N . PRO A 1 95 ? 3.381 26.430 -26.236 1.00 79.62 95 PRO A N 1
ATOM 756 C CA . PRO A 1 95 ? 4.247 27.437 -26.830 1.00 79.62 95 PRO A CA 1
ATOM 757 C C . PRO A 1 95 ? 3.425 28.535 -27.507 1.00 79.62 95 PRO A C 1
ATOM 759 O O . PRO A 1 95 ? 2.423 28.259 -28.177 1.00 79.62 95 PRO A O 1
ATOM 762 N N . LEU A 1 96 ? 3.834 29.785 -27.306 1.00 74.94 96 LEU A N 1
ATOM 763 C CA . LEU A 1 96 ? 3.259 30.915 -28.029 1.00 74.94 96 LEU A CA 1
ATOM 764 C C . LEU A 1 96 ? 3.874 31.002 -29.431 1.00 74.94 96 LEU A C 1
ATOM 766 O O . LEU A 1 96 ? 4.956 30.485 -29.686 1.00 74.94 96 LEU A O 1
ATOM 770 N N . ALA A 1 97 ? 3.200 31.680 -30.362 1.00 58.94 97 ALA A N 1
ATOM 771 C CA . ALA A 1 97 ? 3.773 31.934 -31.680 1.00 58.94 97 ALA A CA 1
ATOM 772 C C . ALA A 1 97 ? 5.003 32.856 -31.545 1.00 58.94 97 ALA A C 1
ATOM 774 O O . ALA A 1 97 ? 4.855 34.055 -31.312 1.00 58.94 97 ALA A O 1
ATOM 775 N N . GLY A 1 98 ? 6.206 32.288 -31.663 1.00 69.25 98 GLY A N 1
ATOM 776 C CA . GLY A 1 98 ? 7.480 33.005 -31.568 1.00 69.25 98 GLY A CA 1
ATOM 777 C C . GLY A 1 98 ? 8.506 32.263 -30.704 1.00 69.25 98 GLY A C 1
ATOM 778 O O . GLY A 1 98 ? 9.401 31.640 -31.264 1.00 69.25 98 GLY A O 1
ATOM 779 N N . PRO A 1 99 ? 8.421 32.340 -29.364 1.00 61.44 99 PRO A N 1
ATOM 780 C CA . PRO A 1 99 ? 9.292 31.575 -28.479 1.00 61.44 99 PRO A CA 1
ATOM 781 C C . PRO A 1 99 ? 8.876 30.095 -28.433 1.00 61.44 99 PRO A C 1
ATOM 783 O O . PRO A 1 99 ? 7.700 29.790 -28.254 1.00 61.44 99 PRO A O 1
ATOM 786 N N . ASP A 1 100 ? 9.844 29.175 -28.479 1.00 72.69 100 ASP A N 1
ATOM 787 C CA . ASP A 1 100 ? 9.625 27.721 -28.312 1.00 72.69 100 ASP A CA 1
ATOM 788 C C . ASP A 1 100 ? 9.226 27.316 -26.871 1.00 72.69 100 ASP A C 1
ATOM 790 O O . ASP A 1 100 ? 9.273 26.143 -26.508 1.00 72.69 100 ASP A O 1
ATOM 794 N N . ALA A 1 101 ? 8.829 28.282 -26.036 1.00 76.44 101 ALA A N 1
ATOM 795 C CA . ALA A 1 101 ? 8.476 28.100 -24.635 1.00 76.44 101 ALA A CA 1
ATOM 796 C C . ALA A 1 101 ? 7.053 28.602 -24.346 1.00 76.44 101 ALA A C 1
ATOM 798 O O . ALA A 1 101 ? 6.557 29.571 -24.930 1.00 76.44 101 ALA A O 1
ATOM 799 N N . SER A 1 102 ? 6.394 27.931 -23.412 1.00 88.94 102 SER A N 1
ATOM 800 C CA . SER A 1 102 ? 5.093 28.298 -22.866 1.00 88.94 102 SER A CA 1
ATOM 801 C C . SER A 1 102 ? 5.198 29.457 -21.866 1.00 88.94 102 SER A C 1
ATOM 803 O O . SER A 1 102 ? 6.248 29.704 -21.267 1.00 88.94 102 SER A O 1
ATOM 805 N N . LEU A 1 103 ? 4.084 30.156 -21.617 1.00 85.88 103 LEU A N 1
ATOM 806 C CA . LEU A 1 103 ? 4.043 31.224 -20.608 1.00 85.88 103 LEU A CA 1
ATOM 807 C C . LEU A 1 103 ? 4.419 30.722 -19.212 1.00 85.88 103 LEU A C 1
ATOM 809 O O . LEU A 1 103 ? 5.032 31.465 -18.447 1.00 85.88 103 LEU A O 1
ATOM 813 N N . ARG A 1 104 ? 4.079 29.469 -18.876 1.00 85.75 104 ARG A N 1
ATOM 814 C CA . ARG A 1 104 ? 4.501 28.859 -17.612 1.00 85.75 104 ARG A CA 1
ATOM 815 C C . ARG A 1 104 ? 6.014 28.745 -17.526 1.00 85.75 104 ARG A C 1
ATOM 817 O O . ARG A 1 104 ? 6.578 29.093 -16.495 1.00 85.75 104 ARG A O 1
ATOM 824 N N . GLU A 1 105 ? 6.657 28.238 -18.571 1.00 84.50 105 GLU A N 1
ATOM 825 C CA . GLU A 1 105 ? 8.110 28.058 -18.595 1.00 84.50 105 GLU A CA 1
ATOM 826 C C . GLU A 1 105 ? 8.823 29.400 -18.476 1.00 84.50 105 GLU A C 1
ATOM 828 O O . GLU A 1 105 ? 9.726 29.531 -17.655 1.00 84.50 105 GLU A O 1
ATOM 833 N N . MET A 1 106 ? 8.348 30.417 -19.198 1.00 84.00 106 MET A N 1
ATOM 834 C CA . MET A 1 106 ? 8.873 31.780 -19.102 1.00 84.00 106 MET A CA 1
ATOM 835 C C . MET A 1 106 ? 8.695 32.371 -17.694 1.00 84.00 106 MET A C 1
ATOM 837 O O . MET A 1 106 ? 9.633 32.938 -17.140 1.00 84.00 106 MET A O 1
ATOM 841 N N . ALA A 1 107 ? 7.514 32.223 -17.085 1.00 82.25 107 ALA A N 1
ATOM 842 C CA . ALA A 1 107 ? 7.258 32.722 -15.734 1.00 82.25 107 ALA A CA 1
ATOM 843 C C . ALA A 1 107 ? 8.115 32.001 -14.681 1.00 82.25 107 ALA A C 1
ATOM 845 O O . ALA A 1 107 ? 8.678 32.637 -13.793 1.00 82.25 107 ALA A O 1
ATOM 846 N N . MET A 1 108 ? 8.252 30.679 -14.797 1.00 81.25 108 MET A N 1
ATOM 847 C CA . MET A 1 108 ? 9.100 29.882 -13.910 1.00 81.25 108 MET A CA 1
ATOM 848 C C . MET A 1 108 ? 10.580 30.224 -14.063 1.00 81.25 108 MET A C 1
ATOM 850 O O . MET A 1 108 ? 11.306 30.209 -13.073 1.00 81.25 108 MET A O 1
ATOM 854 N N . ASP A 1 109 ? 11.031 30.530 -15.278 1.00 79.06 109 ASP A N 1
ATOM 855 C CA . ASP A 1 109 ? 12.393 30.985 -15.539 1.00 79.06 109 ASP A CA 1
ATOM 856 C C . ASP A 1 109 ? 12.673 32.331 -14.848 1.00 79.06 109 ASP A C 1
ATOM 858 O O . ASP A 1 109 ? 13.666 32.457 -14.138 1.00 79.06 109 ASP A O 1
ATOM 862 N N . VAL A 1 110 ? 11.747 33.295 -14.922 1.00 75.19 110 VAL A N 1
ATOM 863 C CA . VAL A 1 110 ? 11.859 34.568 -14.180 1.00 75.19 110 VAL A CA 1
ATOM 864 C C . VAL A 1 110 ? 11.867 34.345 -12.666 1.00 75.19 110 VAL A C 1
ATOM 866 O O . VAL A 1 110 ? 12.770 34.823 -11.986 1.00 75.19 110 VAL A O 1
ATOM 869 N N . CYS A 1 111 ? 10.925 33.566 -12.124 1.00 68.38 111 CYS A N 1
ATOM 870 C CA . CYS A 1 111 ? 10.888 33.296 -10.683 1.00 68.38 111 CYS A CA 1
ATOM 871 C C . CYS A 1 111 ? 12.143 32.569 -10.179 1.00 68.38 111 CYS A C 1
ATOM 873 O O . CYS A 1 111 ? 12.512 32.731 -9.021 1.00 68.38 111 CYS A O 1
ATOM 875 N N . ARG A 1 112 ? 12.798 31.760 -11.021 1.00 66.75 112 ARG A N 1
ATOM 876 C CA . ARG A 1 112 ? 14.080 31.129 -10.678 1.00 66.75 112 ARG A CA 1
ATOM 877 C C . ARG A 1 112 ? 15.229 32.131 -10.663 1.00 66.75 112 ARG A C 1
ATOM 879 O O . ARG A 1 112 ? 16.090 32.004 -9.805 1.00 66.75 112 ARG A O 1
ATOM 886 N N . ARG A 1 113 ? 15.225 33.118 -11.562 1.00 55.69 113 ARG A N 1
ATOM 887 C CA . ARG A 1 113 ? 16.236 34.187 -11.599 1.00 55.69 113 ARG A CA 1
ATOM 888 C C . ARG A 1 113 ? 16.135 35.116 -10.381 1.00 55.69 113 ARG A C 1
ATOM 890 O O . ARG A 1 113 ? 17.154 35.444 -9.791 1.00 55.69 113 ARG A O 1
ATOM 897 N N . ASP A 1 114 ? 14.922 35.448 -9.937 1.00 50.38 114 ASP A N 1
ATOM 898 C CA . ASP A 1 114 ? 14.705 36.361 -8.797 1.00 50.38 114 ASP A CA 1
ATOM 899 C C . ASP A 1 114 ? 15.034 35.754 -7.415 1.00 50.38 114 ASP A C 1
ATOM 901 O O . ASP A 1 114 ? 15.168 36.488 -6.436 1.00 50.38 114 ASP A O 1
ATOM 905 N N . ILE A 1 115 ? 15.159 34.427 -7.296 1.00 48.75 115 ILE A N 1
ATOM 906 C CA . ILE A 1 115 ? 15.494 33.771 -6.017 1.00 48.75 115 ILE A CA 1
ATOM 907 C C . ILE A 1 115 ? 17.005 33.829 -5.720 1.00 48.75 115 ILE A C 1
ATOM 909 O O . ILE A 1 115 ? 17.380 33.758 -4.548 1.00 48.75 115 ILE A O 1
ATOM 913 N N . ASP A 1 116 ? 17.856 34.043 -6.731 1.00 45.88 116 ASP A N 1
ATOM 914 C CA . ASP A 1 116 ? 19.315 34.117 -6.554 1.00 45.88 116 ASP A CA 1
ATOM 915 C C . ASP A 1 116 ? 19.879 35.556 -6.538 1.00 45.88 116 ASP A C 1
ATOM 917 O O . ASP A 1 116 ? 20.965 35.772 -5.993 1.00 45.88 116 ASP A O 1
ATOM 921 N N . ASP A 1 117 ? 19.132 36.564 -7.006 1.00 40.56 117 ASP A N 1
ATOM 922 C CA . ASP A 1 117 ? 19.634 37.940 -7.124 1.00 40.56 117 ASP A CA 1
ATOM 923 C C . ASP A 1 117 ? 18.952 38.936 -6.169 1.00 40.56 117 ASP A C 1
ATOM 925 O O . ASP A 1 117 ? 18.033 39.678 -6.510 1.00 40.56 117 ASP A O 1
ATOM 929 N N . GLY A 1 118 ? 19.535 39.098 -4.978 1.00 42.88 118 GLY A N 1
ATOM 930 C CA . GLY A 1 118 ? 19.470 40.361 -4.228 1.00 42.88 118 GLY A CA 1
ATOM 931 C C . GLY A 1 118 ? 20.294 41.478 -4.896 1.00 42.88 118 GLY A C 1
ATOM 932 O O . GLY A 1 118 ? 21.079 42.145 -4.220 1.00 42.88 118 GLY A O 1
ATOM 933 N N . GLY A 1 119 ? 20.191 41.640 -6.219 1.00 36.84 119 GLY A N 1
ATOM 934 C CA . GLY A 1 119 ? 21.162 42.356 -7.043 1.00 36.84 119 GLY A CA 1
ATOM 935 C C . GLY A 1 119 ? 20.525 43.253 -8.100 1.00 36.84 119 GLY A C 1
ATOM 936 O O . GLY A 1 119 ? 19.619 42.871 -8.826 1.00 36.84 119 GLY A O 1
ATOM 937 N N . VAL A 1 120 ? 21.024 44.483 -8.165 1.00 37.66 120 VAL A N 1
ATOM 938 C CA . VAL A 1 120 ? 20.648 45.545 -9.101 1.00 37.66 120 VAL A CA 1
ATOM 939 C C . VAL A 1 120 ? 20.809 45.087 -10.553 1.00 37.66 120 VAL A C 1
ATOM 941 O O . VAL A 1 120 ? 21.844 44.540 -10.923 1.00 37.66 120 VAL A O 1
ATOM 944 N N . ASN A 1 121 ? 19.807 45.393 -11.378 1.00 38.47 121 ASN A N 1
ATOM 945 C CA . ASN A 1 121 ? 19.809 45.202 -12.825 1.00 38.47 121 ASN A CA 1
ATOM 946 C C . ASN A 1 121 ? 20.948 46.034 -13.456 1.00 38.47 121 ASN A C 1
ATOM 948 O O . ASN A 1 121 ? 20.817 47.246 -13.646 1.00 38.47 121 ASN A O 1
ATOM 952 N N . ALA A 1 122 ? 22.098 45.405 -13.701 1.00 40.81 122 ALA A N 1
ATOM 953 C CA . ALA A 1 122 ? 23.233 46.030 -14.363 1.00 40.81 122 ALA A CA 1
ATOM 954 C C . ALA A 1 122 ? 23.071 45.869 -15.877 1.00 40.81 122 ALA A C 1
ATOM 956 O O . ALA A 1 122 ? 23.290 44.793 -16.431 1.00 40.81 122 ALA A O 1
ATOM 957 N N . ASN A 1 123 ? 22.694 46.961 -16.542 1.00 40.41 123 ASN A N 1
ATOM 958 C CA . ASN A 1 123 ? 22.902 47.100 -17.979 1.00 40.41 123 ASN A CA 1
ATOM 959 C C . ASN A 1 123 ? 24.368 46.778 -18.325 1.00 40.41 123 ASN A C 1
ATOM 961 O O . ASN A 1 123 ? 25.296 47.153 -17.608 1.00 40.41 123 ASN A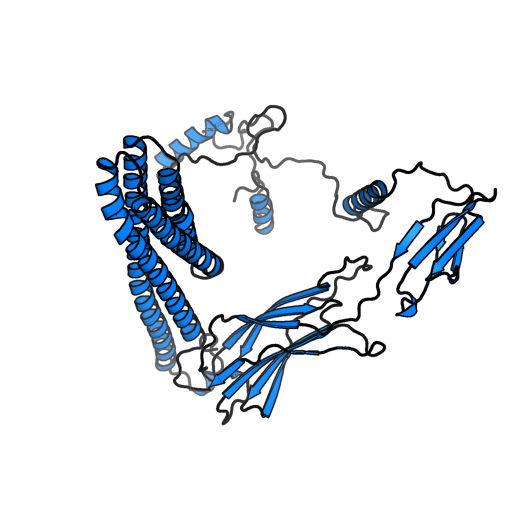 O 1
ATOM 965 N N . SER A 1 124 ? 24.524 46.078 -19.441 1.00 44.00 124 SER A N 1
ATOM 966 C CA . SER A 1 124 ? 25.710 45.431 -20.004 1.00 44.00 124 SER A CA 1
ATOM 967 C C . SER A 1 124 ? 26.856 46.370 -20.427 1.00 44.00 124 SER A C 1
ATOM 969 O O . SER A 1 124 ? 27.282 46.343 -21.576 1.00 44.00 124 SER A O 1
ATOM 971 N N . ASP A 1 125 ? 27.398 47.168 -19.511 1.00 46.78 125 ASP A N 1
ATOM 972 C CA . ASP A 1 125 ? 28.579 48.008 -19.749 1.00 46.78 125 ASP A CA 1
ATOM 973 C C . ASP A 1 125 ? 29.618 47.731 -18.635 1.00 46.78 125 ASP A C 1
ATOM 975 O O . ASP A 1 125 ? 29.461 48.222 -17.524 1.00 46.78 125 ASP A O 1
ATOM 979 N N . TYR A 1 126 ? 30.732 46.999 -18.745 1.00 58.91 126 TYR A N 1
ATOM 980 C CA . TYR A 1 126 ? 31.429 46.239 -19.787 1.00 58.91 126 TYR A CA 1
ATOM 981 C C . TYR A 1 126 ? 32.236 45.162 -19.039 1.00 58.91 126 TYR A C 1
ATOM 983 O O . TYR A 1 126 ? 33.205 45.530 -18.370 1.00 58.91 126 TYR A O 1
ATOM 991 N N . VAL A 1 127 ? 31.900 43.869 -19.126 1.00 62.41 127 VAL A N 1
ATOM 992 C CA . VAL A 1 127 ? 32.798 42.801 -18.636 1.00 62.41 127 VAL A CA 1
ATOM 993 C C . VAL A 1 127 ? 33.926 42.648 -19.653 1.00 62.41 127 VAL A C 1
ATOM 995 O O . VAL A 1 127 ? 33.697 42.223 -20.777 1.00 62.41 127 VAL A O 1
ATOM 998 N N . THR A 1 128 ? 35.150 43.021 -19.282 1.00 69.88 128 THR A N 1
ATOM 999 C CA . THR A 1 128 ? 36.318 42.953 -20.180 1.00 69.88 128 THR A CA 1
ATOM 1000 C C . THR A 1 128 ? 37.165 41.708 -19.964 1.00 69.88 128 THR A C 1
ATOM 1002 O O . THR A 1 128 ? 37.906 41.299 -20.857 1.00 69.88 128 THR A O 1
ATOM 1005 N N . LYS A 1 129 ? 37.050 41.078 -18.790 1.00 76.44 129 LYS A N 1
ATOM 1006 C CA . LYS A 1 129 ? 37.710 39.810 -18.478 1.00 76.44 129 LYS A CA 1
ATOM 1007 C C . LYS A 1 129 ? 36.794 38.938 -17.626 1.00 76.44 129 LYS A C 1
ATOM 1009 O O . LYS A 1 129 ? 36.269 39.398 -16.615 1.00 76.44 129 LYS A O 1
ATOM 1014 N N . ALA A 1 130 ? 36.672 37.668 -17.993 1.00 82.56 130 ALA A N 1
ATOM 1015 C CA . ALA A 1 130 ? 36.090 36.628 -17.154 1.00 82.56 130 ALA A CA 1
ATOM 1016 C C . ALA A 1 130 ? 37.150 35.567 -16.861 1.00 82.56 130 ALA A C 1
ATOM 1018 O O . ALA A 1 130 ? 37.844 35.107 -17.768 1.00 82.56 130 ALA A O 1
ATOM 1019 N N . GLU A 1 131 ? 37.290 35.192 -15.595 1.00 86.19 131 GLU A N 1
ATOM 1020 C CA . GLU A 1 131 ? 38.242 34.180 -15.152 1.00 86.19 131 GLU A CA 1
ATOM 1021 C C . GLU A 1 131 ? 37.520 33.141 -14.301 1.00 86.19 131 GLU A C 1
ATOM 1023 O O . GLU A 1 131 ? 36.991 33.454 -13.234 1.00 86.19 131 GLU A O 1
ATOM 1028 N N . LEU A 1 132 ? 37.505 31.905 -14.792 1.00 86.69 132 LEU A N 1
ATOM 1029 C CA . LEU A 1 132 ? 37.034 30.744 -14.055 1.00 86.69 132 LEU A CA 1
ATOM 1030 C C . LEU A 1 132 ? 38.255 29.959 -13.568 1.00 86.69 132 LEU A C 1
ATOM 1032 O O . LEU A 1 132 ? 39.076 29.527 -14.373 1.00 86.69 132 LEU A O 1
ATOM 1036 N N . LEU A 1 133 ? 38.381 29.774 -12.258 1.00 87.81 133 LEU A N 1
ATOM 1037 C CA . LEU A 1 133 ? 39.406 28.949 -11.628 1.00 87.81 133 LEU A CA 1
ATOM 1038 C C . LEU A 1 133 ? 38.772 27.654 -11.118 1.00 87.81 133 LEU A C 1
ATOM 1040 O O . LEU A 1 133 ? 37.826 27.695 -10.336 1.00 87.81 133 LEU A O 1
ATOM 1044 N N . ILE A 1 134 ? 39.338 26.515 -11.506 1.00 86.06 134 ILE A N 1
ATOM 1045 C CA . ILE A 1 134 ? 38.954 25.180 -11.038 1.00 86.06 134 ILE A CA 1
ATOM 1046 C C . ILE A 1 134 ? 40.116 24.644 -10.221 1.00 86.06 134 ILE A C 1
ATOM 1048 O O . ILE A 1 134 ? 41.223 24.478 -10.735 1.00 86.06 134 ILE A O 1
ATOM 1052 N N . ASN A 1 135 ? 39.900 24.444 -8.922 1.00 86.38 135 ASN A N 1
ATOM 1053 C CA . ASN A 1 135 ? 40.951 24.053 -7.980 1.00 86.38 135 ASN A CA 1
ATOM 1054 C C . ASN A 1 135 ? 42.184 24.976 -8.042 1.00 86.38 135 ASN A C 1
ATOM 1056 O O . ASN A 1 135 ? 43.324 24.538 -7.899 1.00 86.38 135 ASN A O 1
ATOM 1060 N N . GLY A 1 136 ? 41.953 26.269 -8.297 1.00 83.19 136 GLY A N 1
ATOM 1061 C CA . GLY A 1 136 ? 43.002 27.282 -8.439 1.00 83.19 136 GLY A CA 1
ATOM 1062 C C . GLY A 1 136 ? 43.701 27.323 -9.804 1.00 83.19 136 GLY A C 1
ATOM 1063 O O . GLY A 1 136 ? 44.568 28.172 -9.990 1.00 83.19 136 GLY A O 1
ATOM 1064 N N . LYS A 1 137 ? 43.332 26.463 -10.764 1.00 85.25 137 LYS A N 1
ATOM 1065 C CA . LYS A 1 137 ? 43.854 26.486 -12.140 1.00 85.25 137 LYS A CA 1
ATOM 1066 C C . LYS A 1 137 ? 42.876 27.206 -13.081 1.00 85.25 137 LYS A C 1
ATOM 1068 O O . LYS A 1 137 ? 41.681 26.926 -13.005 1.00 85.25 137 LYS A O 1
ATOM 1073 N N . PRO A 1 138 ? 43.338 28.104 -13.968 1.00 83.50 138 PRO A N 1
ATOM 1074 C CA . PRO A 1 138 ? 42.460 28.805 -14.901 1.00 83.50 138 PRO A CA 1
ATOM 1075 C C . PRO A 1 138 ? 41.880 27.861 -15.955 1.00 83.50 138 PRO A C 1
ATOM 1077 O O . PRO A 1 138 ? 42.607 27.108 -16.602 1.00 83.50 138 PRO A O 1
ATOM 1080 N N . ALA A 1 139 ? 40.562 27.925 -16.121 1.00 82.00 139 ALA A N 1
ATOM 1081 C CA . ALA A 1 139 ? 39.826 27.278 -17.191 1.00 82.00 139 ALA A CA 1
ATOM 1082 C C . ALA A 1 139 ? 39.883 28.117 -18.475 1.00 82.00 139 ALA A C 1
ATOM 1084 O O . ALA A 1 139 ? 39.950 29.348 -18.435 1.00 82.00 139 ALA A O 1
ATOM 1085 N N . GLN A 1 140 ? 39.839 27.445 -19.625 1.00 79.62 140 GLN A N 1
ATOM 1086 C CA . GLN A 1 140 ? 39.856 28.111 -20.922 1.00 79.62 140 GLN A CA 1
ATOM 1087 C C . GLN A 1 140 ? 38.494 28.756 -21.216 1.00 79.62 140 GLN A C 1
ATOM 1089 O O . GLN A 1 140 ? 37.451 28.113 -21.106 1.00 79.62 140 GLN A O 1
ATOM 1094 N N . LEU A 1 141 ? 38.516 30.038 -21.585 1.00 73.62 141 LEU A N 1
ATOM 1095 C CA . LEU A 1 141 ? 37.346 30.780 -22.052 1.00 73.62 141 LEU A CA 1
ATOM 1096 C C . LEU A 1 141 ? 37.183 30.551 -23.562 1.00 73.62 141 LEU A C 1
ATOM 1098 O O . LEU A 1 141 ? 38.113 30.826 -24.320 1.00 73.62 141 LEU A O 1
ATOM 1102 N N . ASP A 1 142 ? 36.016 30.066 -23.995 1.00 62.38 142 ASP A N 1
ATOM 1103 C CA . ASP A 1 142 ? 35.774 29.700 -25.401 1.00 62.38 142 ASP A CA 1
ATOM 1104 C C . ASP A 1 142 ? 35.583 30.932 -26.300 1.00 62.38 142 ASP A C 1
ATOM 1106 O O . ASP A 1 142 ? 36.110 30.977 -27.412 1.00 62.38 142 ASP A O 1
ATOM 1110 N N . ARG A 1 143 ? 34.829 31.935 -25.824 1.00 57.66 143 ARG A N 1
ATOM 1111 C CA . ARG A 1 143 ? 34.676 33.274 -26.424 1.00 57.66 143 ARG A CA 1
ATOM 1112 C C . ARG A 1 143 ? 33.879 34.184 -25.475 1.00 57.66 143 ARG A C 1
ATOM 1114 O O . ARG A 1 143 ? 32.819 33.762 -25.015 1.00 57.66 143 ARG A O 1
ATOM 1121 N N . PRO A 1 144 ? 34.337 35.412 -25.194 1.00 56.50 144 PRO A N 1
ATOM 1122 C CA . PRO A 1 144 ? 33.450 36.476 -24.747 1.00 56.50 144 PRO A CA 1
ATOM 1123 C C . PRO A 1 144 ? 32.746 37.073 -25.976 1.00 56.50 144 PRO A C 1
ATOM 1125 O O . PRO A 1 144 ? 33.413 37.434 -26.948 1.00 56.50 144 PRO A O 1
ATOM 1128 N N . ASP A 1 145 ? 31.418 37.147 -25.964 1.00 55.66 145 ASP A N 1
ATOM 1129 C CA . ASP A 1 145 ? 30.696 38.140 -26.767 1.00 55.66 145 ASP A CA 1
ATOM 1130 C C . ASP A 1 145 ? 30.349 39.348 -25.879 1.00 55.66 145 ASP A C 1
ATOM 1132 O O . ASP A 1 145 ? 30.602 39.317 -24.672 1.00 55.66 145 ASP A O 1
ATOM 1136 N N . ASP A 1 146 ? 29.828 40.435 -26.459 1.00 54.72 146 ASP A N 1
ATOM 1137 C CA . ASP A 1 146 ? 29.602 41.699 -25.733 1.00 54.72 146 ASP A CA 1
ATOM 1138 C C . ASP A 1 146 ? 28.616 41.566 -24.547 1.00 54.72 146 ASP A C 1
ATOM 1140 O O . ASP A 1 146 ? 28.484 42.498 -23.753 1.00 54.72 146 ASP A O 1
ATOM 1144 N N . VAL A 1 147 ? 27.928 40.422 -24.396 1.00 58.31 147 VAL A N 1
ATOM 1145 C CA . VAL A 1 147 ? 26.863 40.214 -23.397 1.00 58.31 147 VAL A CA 1
ATOM 1146 C C . VAL A 1 147 ? 27.056 38.933 -22.558 1.00 58.31 147 VAL A C 1
ATOM 1148 O O . VAL A 1 147 ? 26.538 38.848 -21.445 1.00 58.31 147 VAL A O 1
ATOM 1151 N N . THR A 1 148 ? 27.839 37.954 -23.021 1.00 63.38 148 THR A N 1
ATOM 1152 C CA . THR A 1 148 ? 27.910 36.596 -22.456 1.00 63.38 148 THR A CA 1
ATOM 1153 C C . THR A 1 148 ? 29.346 36.067 -22.404 1.00 63.38 148 THR A C 1
ATOM 1155 O O . THR A 1 148 ? 30.080 36.055 -23.392 1.00 63.38 148 THR A O 1
ATOM 1158 N N . CYS A 1 149 ? 29.744 35.535 -21.243 1.00 69.12 149 CYS A N 1
ATOM 1159 C CA . CYS A 1 149 ? 30.998 34.797 -21.069 1.00 69.12 149 CYS A CA 1
ATOM 1160 C C . CYS A 1 149 ? 30.703 33.297 -20.962 1.00 69.12 149 CYS A C 1
ATOM 1162 O O . CYS A 1 149 ? 30.084 32.863 -19.992 1.00 69.12 149 CYS A O 1
ATOM 1164 N N . SER A 1 150 ? 31.154 32.506 -21.940 1.00 71.94 150 SER A N 1
ATOM 1165 C CA . SER A 1 150 ? 30.912 31.056 -21.973 1.00 71.94 150 SER A CA 1
ATOM 1166 C C . SER A 1 150 ? 32.192 30.248 -21.751 1.00 71.94 150 SER A C 1
ATOM 1168 O O . SER A 1 150 ? 33.196 30.446 -22.438 1.00 71.94 150 SER A O 1
ATOM 1170 N N . PHE A 1 151 ? 32.128 29.289 -20.824 1.00 77.25 151 PHE A N 1
ATOM 1171 C CA . PHE A 1 151 ? 33.172 28.292 -20.579 1.00 77.25 151 PHE A CA 1
ATOM 1172 C C . PHE A 1 151 ? 32.642 26.915 -20.982 1.00 77.25 151 PHE A C 1
ATOM 1174 O O . PHE A 1 151 ? 31.570 26.514 -20.527 1.00 77.25 151 PHE A O 1
ATOM 1181 N N . ARG A 1 152 ? 33.385 26.174 -21.810 1.00 73.75 152 ARG A N 1
ATOM 1182 C CA . ARG A 1 152 ? 33.076 24.778 -22.136 1.00 73.75 152 ARG A CA 1
ATOM 1183 C C . ARG A 1 152 ? 34.232 23.908 -21.699 1.00 73.75 152 ARG A C 1
ATOM 1185 O O . ARG A 1 152 ? 35.363 24.087 -22.134 1.00 73.75 152 ARG A O 1
ATOM 1192 N N . LEU A 1 153 ? 33.944 22.970 -20.811 1.00 74.00 153 LEU A N 1
ATOM 1193 C CA . LEU A 1 153 ? 34.964 22.149 -20.180 1.00 74.00 153 LEU A CA 1
ATOM 1194 C C . LEU A 1 153 ? 34.434 20.722 -20.062 1.00 74.00 153 LEU A C 1
ATOM 1196 O O . LEU A 1 153 ? 33.257 20.547 -19.734 1.00 74.00 153 LEU A O 1
ATOM 1200 N N . PRO A 1 154 ? 35.264 19.700 -20.315 1.00 69.38 154 PRO A N 1
ATOM 1201 C CA . PRO A 1 154 ? 34.902 18.339 -19.960 1.00 69.38 154 PRO A CA 1
ATOM 1202 C C . PRO A 1 154 ? 34.846 18.227 -18.432 1.00 69.38 154 PRO A C 1
ATOM 1204 O O . PRO A 1 154 ? 35.783 18.635 -17.747 1.00 69.38 154 PRO A O 1
ATOM 1207 N N . LEU A 1 155 ? 33.758 17.670 -17.902 1.00 72.38 155 LEU A N 1
ATOM 1208 C CA . LEU A 1 155 ? 33.685 17.304 -16.490 1.00 72.38 155 LEU A CA 1
ATOM 1209 C C . LEU A 1 155 ? 34.406 15.967 -16.303 1.00 72.38 155 LEU A C 1
ATOM 1211 O O . LEU A 1 155 ? 33.987 14.946 -16.844 1.00 72.38 155 LEU A O 1
ATOM 1215 N N . THR A 1 156 ? 35.509 15.987 -15.564 1.00 73.62 156 THR A N 1
ATOM 1216 C CA . THR A 1 156 ? 36.285 14.800 -15.183 1.00 73.62 156 THR A CA 1
ATOM 1217 C C . THR A 1 156 ? 36.428 14.748 -13.663 1.00 73.62 156 THR A C 1
ATOM 1219 O O . THR A 1 156 ? 36.037 15.678 -12.959 1.00 73.62 156 THR A O 1
ATOM 1222 N N . SER A 1 157 ? 37.027 13.689 -13.117 1.00 70.88 157 SER A N 1
ATOM 1223 C CA . SER A 1 157 ? 37.353 13.630 -11.684 1.00 70.88 157 SER A CA 1
ATOM 1224 C C . SER A 1 157 ? 38.252 14.788 -11.220 1.00 70.88 157 SER A C 1
ATOM 1226 O O . SER A 1 157 ? 38.157 15.210 -10.072 1.00 70.88 157 SER A O 1
ATOM 1228 N N . GLU A 1 158 ? 39.074 15.362 -12.106 1.00 74.56 158 GLU A N 1
ATOM 1229 C CA . GLU A 1 158 ? 39.918 16.533 -11.811 1.00 74.56 158 GLU A CA 1
ATOM 1230 C C . GLU A 1 158 ? 39.124 17.845 -11.715 1.00 74.56 158 GLU A C 1
ATOM 1232 O O . GLU A 1 158 ? 39.609 18.840 -11.168 1.00 74.56 158 GLU A O 1
ATOM 1237 N N . SER A 1 159 ? 37.899 17.845 -12.241 1.00 77.50 159 SER A N 1
ATOM 1238 C CA . SER A 1 159 ? 36.942 18.942 -12.132 1.00 77.50 159 SER A CA 1
ATOM 1239 C C . SER A 1 159 ? 36.269 19.000 -10.757 1.00 77.50 159 SER A C 1
ATOM 1241 O O . SER A 1 159 ? 35.649 20.013 -10.436 1.00 77.50 159 SER A O 1
ATOM 1243 N N . ALA A 1 160 ? 36.390 17.948 -9.938 1.00 81.44 160 ALA A N 1
ATOM 1244 C CA . ALA A 1 160 ? 35.879 17.931 -8.572 1.00 81.44 160 ALA A CA 1
ATOM 1245 C C . ALA A 1 160 ? 36.639 18.932 -7.696 1.00 81.44 160 ALA A C 1
ATOM 1247 O O . ALA A 1 160 ? 37.867 18.968 -7.705 1.00 81.44 160 ALA A O 1
ATOM 1248 N N . GLY A 1 161 ? 35.920 19.714 -6.900 1.00 84.94 161 GLY A N 1
ATOM 1249 C CA . GLY A 1 161 ? 36.481 20.664 -5.953 1.00 84.94 161 GLY A CA 1
ATOM 1250 C C . GLY A 1 161 ? 35.974 22.078 -6.189 1.00 84.94 161 GLY A C 1
ATOM 1251 O O . GLY A 1 161 ? 34.807 22.294 -6.502 1.00 84.94 161 GLY A O 1
ATOM 1252 N N . ARG A 1 162 ? 36.827 23.070 -5.953 1.00 89.12 162 ARG A N 1
ATOM 1253 C CA . ARG A 1 162 ? 36.404 24.464 -5.795 1.00 89.12 162 ARG A CA 1
ATOM 1254 C C . ARG A 1 162 ? 36.452 25.217 -7.118 1.00 89.12 162 ARG A C 1
ATOM 1256 O O . ARG A 1 162 ? 37.523 25.380 -7.701 1.00 89.12 162 ARG A O 1
ATOM 1263 N N . TRP A 1 163 ? 35.303 25.725 -7.531 1.00 91.31 163 TRP A N 1
ATOM 1264 C CA . TRP A 1 163 ? 35.107 26.544 -8.716 1.00 91.31 163 TRP A CA 1
ATOM 1265 C C . TRP A 1 163 ? 34.920 27.987 -8.300 1.00 91.31 163 TRP A C 1
ATOM 1267 O O . TRP A 1 163 ? 34.148 28.285 -7.390 1.00 91.31 163 TRP A O 1
ATOM 1277 N N . ARG A 1 164 ? 35.632 28.886 -8.965 1.00 89.81 164 ARG A N 1
ATOM 1278 C CA . ARG A 1 164 ? 35.624 30.305 -8.643 1.00 89.81 164 ARG A CA 1
ATOM 1279 C C . ARG A 1 164 ? 35.529 31.122 -9.912 1.00 89.81 164 ARG A C 1
ATOM 1281 O O . ARG A 1 164 ? 36.420 31.034 -10.748 1.00 89.81 164 ARG A O 1
ATOM 1288 N N . LEU A 1 165 ? 34.487 31.933 -10.024 1.00 88.00 165 LEU A N 1
ATOM 1289 C CA . LEU A 1 165 ? 34.294 32.852 -11.136 1.00 88.00 165 LEU A CA 1
ATOM 1290 C C . LEU A 1 165 ? 34.509 34.290 -10.664 1.00 88.00 165 LEU A C 1
ATOM 1292 O O . LEU A 1 165 ? 33.906 34.735 -9.685 1.00 88.00 165 LEU A O 1
ATOM 1296 N N . THR A 1 166 ? 35.349 35.011 -11.401 1.00 86.19 166 THR A N 1
ATOM 1297 C CA . THR A 1 166 ? 35.578 36.445 -11.223 1.00 86.19 166 THR A CA 1
ATOM 1298 C C . THR A 1 166 ? 35.359 37.148 -12.555 1.00 86.19 166 THR A C 1
ATOM 1300 O O . THR A 1 166 ? 36.003 36.816 -13.553 1.00 86.19 166 THR A O 1
ATOM 1303 N N . LEU A 1 167 ? 34.476 38.144 -12.574 1.00 84.50 167 LEU A N 1
ATOM 1304 C CA . LEU A 1 167 ? 34.295 39.043 -13.712 1.00 84.50 167 LEU A CA 1
ATOM 1305 C C . LEU A 1 167 ? 34.997 40.366 -13.412 1.00 84.50 167 LEU A C 1
ATOM 1307 O O . LEU A 1 167 ? 34.993 40.824 -12.272 1.00 84.50 167 LEU A O 1
ATOM 1311 N N . THR A 1 168 ? 35.630 40.967 -14.413 1.00 81.06 168 THR A N 1
ATOM 1312 C CA . THR A 1 168 ? 36.303 42.266 -14.294 1.00 81.06 168 THR A CA 1
ATOM 1313 C C . THR A 1 168 ? 35.742 43.232 -15.318 1.00 81.06 168 THR A C 1
ATOM 1315 O O . THR A 1 168 ? 35.639 42.889 -16.500 1.00 81.06 168 THR A O 1
ATOM 1318 N N . ASP A 1 169 ? 35.383 44.430 -14.867 1.00 76.44 169 ASP A N 1
ATOM 1319 C CA . ASP A 1 169 ? 34.878 45.476 -15.746 1.00 76.44 169 ASP A CA 1
ATOM 1320 C C . ASP A 1 169 ? 36.011 46.224 -16.479 1.00 76.44 169 ASP A C 1
ATOM 1322 O O . ASP A 1 169 ? 37.199 45.995 -16.241 1.00 76.44 169 ASP A O 1
ATOM 1326 N N . ARG A 1 170 ? 35.668 47.135 -17.396 1.00 70.50 170 ARG A N 1
ATOM 1327 C CA . ARG A 1 170 ? 36.657 47.963 -18.122 1.00 70.50 170 ARG A CA 1
ATOM 1328 C C . ARG A 1 170 ? 37.462 48.935 -17.250 1.00 70.50 170 ARG A C 1
ATOM 1330 O O . ARG A 1 170 ? 38.435 49.509 -17.730 1.00 70.50 170 ARG A O 1
ATOM 1337 N N . TYR A 1 171 ? 37.040 49.157 -16.010 1.00 77.00 171 TYR A N 1
ATOM 1338 C CA . TYR A 1 171 ? 37.685 50.045 -15.046 1.00 77.00 171 TYR A CA 1
ATOM 1339 C C . TYR A 1 171 ? 38.547 49.277 -14.033 1.00 77.00 171 TYR A C 1
ATOM 1341 O O . TYR A 1 171 ? 39.204 49.898 -13.200 1.00 77.00 171 TYR A O 1
ATOM 1349 N N . GLY A 1 172 ? 38.589 47.943 -14.127 1.00 75.81 172 GLY A N 1
ATOM 1350 C CA . GLY A 1 172 ? 39.356 47.075 -13.239 1.00 75.81 172 GLY A CA 1
ATOM 1351 C C . GLY A 1 172 ? 38.620 46.679 -11.958 1.00 75.81 172 GLY A C 1
ATOM 1352 O O . GLY A 1 172 ? 39.247 46.111 -11.066 1.00 75.81 172 GLY A O 1
ATOM 1353 N N . HIS A 1 173 ? 37.317 46.949 -11.836 1.00 79.50 173 HIS A N 1
ATOM 1354 C CA . HIS A 1 173 ? 36.530 46.478 -10.698 1.00 79.50 173 HIS A CA 1
ATOM 1355 C C . HIS A 1 173 ? 36.156 45.008 -10.873 1.00 79.50 173 HIS A C 1
ATOM 1357 O O . HIS A 1 173 ? 35.798 44.569 -11.967 1.00 79.50 173 HIS A O 1
ATOM 1363 N N . HIS A 1 174 ? 36.207 44.253 -9.777 1.00 82.00 174 HIS A N 1
ATOM 1364 C CA . HIS A 1 174 ? 35.869 42.834 -9.767 1.00 82.00 174 HIS A CA 1
ATOM 1365 C C . HIS A 1 174 ? 34.442 42.604 -9.269 1.00 82.00 174 HIS A C 1
ATOM 1367 O O . HIS A 1 174 ? 33.984 43.273 -8.339 1.00 82.00 174 HIS A O 1
ATOM 1373 N N . SER A 1 175 ? 33.758 41.618 -9.850 1.00 80.69 175 SER A N 1
ATOM 1374 C CA . SER A 1 175 ? 32.510 41.098 -9.298 1.00 80.69 175 SER A CA 1
ATOM 1375 C C . SER A 1 175 ? 32.730 40.565 -7.883 1.00 80.69 175 SER A C 1
ATOM 1377 O O . SER A 1 175 ? 33.844 40.206 -7.487 1.00 80.69 175 SER A O 1
ATOM 1379 N N . LYS A 1 176 ? 31.640 40.431 -7.121 1.00 84.44 176 LYS A N 1
ATOM 1380 C CA . LYS A 1 176 ? 31.670 39.606 -5.912 1.00 84.44 176 LYS A CA 1
ATOM 1381 C C . LYS A 1 176 ? 32.163 38.205 -6.288 1.00 84.44 176 LYS A C 1
ATOM 1383 O O . LYS A 1 176 ? 31.821 37.690 -7.353 1.00 84.44 176 LYS A O 1
ATOM 1388 N N . LEU A 1 177 ? 32.979 37.617 -5.418 1.00 79.25 177 LEU A N 1
ATOM 1389 C CA . LEU A 1 177 ? 33.496 36.271 -5.609 1.00 79.25 177 LEU A CA 1
ATOM 1390 C C . LEU A 1 177 ? 32.336 35.273 -5.654 1.00 79.25 177 LEU A C 1
ATOM 1392 O O . LEU A 1 177 ? 31.634 35.113 -4.653 1.00 79.25 177 LEU A O 1
ATOM 1396 N N . ILE A 1 178 ? 32.162 34.604 -6.790 1.00 83.44 178 ILE A N 1
ATOM 1397 C CA . ILE A 1 178 ? 31.231 33.484 -6.924 1.00 83.44 178 ILE A CA 1
ATOM 1398 C C . ILE A 1 178 ? 32.061 32.218 -6.745 1.00 83.44 178 ILE A C 1
ATOM 1400 O O . ILE A 1 178 ? 32.925 31.920 -7.570 1.00 83.44 178 ILE A O 1
ATOM 1404 N N . GLU A 1 179 ? 31.846 31.507 -5.640 1.00 87.81 179 GLU A N 1
ATOM 1405 C CA . GLU A 1 179 ? 32.571 30.282 -5.308 1.00 87.81 179 GLU A CA 1
ATOM 1406 C C . GLU A 1 179 ? 31.580 29.152 -5.033 1.00 87.81 179 GLU A C 1
ATOM 1408 O O . GLU A 1 179 ? 30.714 29.271 -4.168 1.00 87.81 179 GLU A O 1
ATOM 1413 N N . HIS A 1 180 ? 31.731 28.050 -5.762 1.00 84.88 180 HIS A N 1
ATOM 1414 C CA . HIS A 1 180 ? 30.931 26.843 -5.595 1.00 84.88 180 HIS A CA 1
ATOM 1415 C C . HIS A 1 180 ? 31.841 25.622 -5.561 1.00 84.88 180 HIS A C 1
ATOM 1417 O O . HIS A 1 180 ? 32.862 25.574 -6.245 1.00 84.88 180 HIS A O 1
ATOM 1423 N N . THR A 1 181 ? 31.471 24.621 -4.773 1.00 85.25 181 THR A N 1
ATOM 1424 C CA . THR A 1 181 ? 32.142 23.322 -4.800 1.00 85.25 181 THR A CA 1
ATOM 1425 C C . THR A 1 181 ? 31.340 22.393 -5.694 1.00 85.25 181 THR A C 1
ATOM 1427 O O . THR A 1 181 ? 30.144 22.219 -5.477 1.00 85.25 181 THR A O 1
ATOM 1430 N N . ILE A 1 182 ? 31.997 21.813 -6.694 1.00 82.44 182 ILE A N 1
ATOM 1431 C CA . ILE A 1 182 ? 31.427 20.748 -7.516 1.00 82.44 182 ILE A CA 1
ATOM 1432 C C . ILE A 1 182 ? 31.971 19.423 -6.998 1.00 82.44 182 ILE A C 1
ATOM 1434 O O . ILE A 1 182 ? 33.183 19.233 -6.919 1.00 82.44 182 ILE A O 1
ATOM 1438 N N . GLU A 1 183 ? 31.079 18.506 -6.654 1.00 77.81 183 GLU A N 1
ATOM 1439 C CA . GLU A 1 183 ? 31.436 17.140 -6.287 1.00 77.81 183 GLU A CA 1
ATOM 1440 C C . GLU A 1 183 ? 31.251 16.221 -7.494 1.00 77.81 183 GLU A C 1
ATOM 1442 O O . GLU A 1 183 ? 30.294 16.361 -8.256 1.00 77.81 183 GLU A O 1
ATOM 1447 N N . VAL A 1 184 ? 32.184 15.287 -7.675 1.00 75.50 184 VAL A N 1
ATOM 1448 C CA . VAL A 1 184 ? 32.061 14.212 -8.663 1.00 75.50 184 VAL A CA 1
ATOM 1449 C C . VAL A 1 184 ? 31.752 12.942 -7.890 1.00 75.50 184 VAL A C 1
ATOM 1451 O O . VAL A 1 184 ? 32.586 12.463 -7.121 1.00 75.50 184 VAL A O 1
ATOM 1454 N N . ILE A 1 185 ? 30.540 12.431 -8.074 1.00 74.31 185 ILE A N 1
ATOM 1455 C CA . ILE A 1 185 ? 30.068 11.202 -7.442 1.00 74.31 185 ILE A CA 1
ATOM 1456 C C . ILE A 1 185 ? 30.310 10.056 -8.434 1.00 74.31 185 ILE A C 1
ATOM 1458 O O . ILE A 1 185 ? 29.953 10.207 -9.605 1.00 74.31 185 ILE A O 1
ATOM 1462 N N . PRO A 1 186 ? 30.957 8.950 -8.021 1.00 76.06 186 PRO A N 1
ATOM 1463 C CA . PRO A 1 186 ? 31.059 7.761 -8.856 1.00 76.06 186 PRO A CA 1
ATOM 1464 C C . PRO A 1 186 ? 29.672 7.179 -9.125 1.00 76.06 186 PRO A C 1
ATOM 1466 O O . PRO A 1 186 ? 28.881 7.045 -8.197 1.00 76.06 186 PRO A O 1
ATOM 1469 N N . ASP A 1 187 ? 29.435 6.811 -10.376 1.00 82.19 187 ASP A N 1
ATOM 1470 C CA . ASP A 1 187 ? 28.223 6.125 -10.821 1.00 82.19 187 ASP A CA 1
ATOM 1471 C C . ASP A 1 187 ? 28.054 4.775 -10.107 1.00 82.19 187 ASP A C 1
ATOM 1473 O O . ASP A 1 187 ? 29.030 4.019 -9.974 1.00 82.19 187 ASP A O 1
ATOM 1477 N N . THR A 1 188 ? 26.842 4.475 -9.637 1.00 88.25 188 THR A N 1
ATOM 1478 C CA . THR A 1 188 ? 26.540 3.206 -8.965 1.00 88.25 188 THR A CA 1
ATOM 1479 C C . THR A 1 188 ? 25.765 2.258 -9.873 1.00 88.25 188 THR A C 1
ATOM 1481 O O . THR A 1 188 ? 24.917 2.718 -10.623 1.00 88.25 188 THR A O 1
ATOM 1484 N N . PRO A 1 189 ? 25.992 0.930 -9.792 1.00 91.56 189 PRO A N 1
ATOM 1485 C CA . PRO A 1 189 ? 25.202 0.003 -10.585 1.00 91.56 189 PRO A CA 1
ATOM 1486 C C . PRO A 1 189 ? 23.714 0.091 -10.226 1.00 91.56 189 PRO A C 1
ATOM 1488 O O . PRO A 1 189 ? 23.377 0.323 -9.054 1.00 91.56 189 PRO A O 1
ATOM 1491 N N . PRO A 1 190 ? 22.820 -0.232 -11.173 1.00 93.62 190 PRO A N 1
ATOM 1492 C CA . PRO A 1 190 ? 21.394 -0.178 -10.924 1.00 93.62 190 PRO A CA 1
ATOM 1493 C C . PRO A 1 190 ? 20.996 -1.162 -9.826 1.00 93.62 190 PRO A C 1
ATOM 1495 O O . PRO A 1 190 ? 21.527 -2.265 -9.687 1.00 93.62 190 PRO A O 1
ATOM 1498 N N . THR A 1 191 ? 19.983 -0.792 -9.057 1.00 95.00 191 THR A N 1
ATOM 1499 C CA . THR A 1 191 ? 19.362 -1.669 -8.063 1.00 95.00 191 THR A CA 1
ATOM 1500 C C . THR A 1 191 ? 18.068 -2.233 -8.627 1.00 95.00 191 THR A C 1
ATOM 1502 O O . THR A 1 191 ? 17.253 -1.493 -9.170 1.00 95.00 191 THR A O 1
ATOM 1505 N N . ALA A 1 192 ? 17.860 -3.545 -8.505 1.00 95.50 192 ALA A N 1
ATOM 1506 C CA . ALA A 1 192 ? 16.637 -4.215 -8.937 1.00 95.50 192 ALA A CA 1
ATOM 1507 C C . ALA A 1 192 ? 16.058 -5.047 -7.790 1.00 95.50 192 ALA A C 1
ATOM 1509 O O . ALA A 1 192 ? 16.777 -5.777 -7.108 1.00 95.50 192 ALA A O 1
ATOM 1510 N N . ARG A 1 193 ? 14.745 -4.968 -7.580 1.00 95.62 193 ARG A N 1
ATOM 1511 C CA . ARG A 1 193 ? 14.033 -5.700 -6.530 1.00 95.62 193 ARG A CA 1
ATOM 1512 C C . ARG A 1 193 ? 12.729 -6.260 -7.073 1.00 95.62 193 ARG A C 1
ATOM 1514 O O . ARG A 1 193 ? 11.991 -5.560 -7.758 1.00 95.62 193 ARG A O 1
ATOM 1521 N N . ILE A 1 194 ? 12.426 -7.504 -6.718 1.00 94.50 194 ILE A N 1
ATOM 1522 C CA . ILE A 1 194 ? 11.083 -8.064 -6.884 1.00 94.50 194 ILE A CA 1
ATOM 1523 C C . ILE A 1 194 ? 10.291 -7.691 -5.629 1.00 94.50 194 ILE A C 1
ATOM 1525 O O . ILE A 1 194 ? 10.674 -8.057 -4.521 1.00 94.50 194 ILE A O 1
ATOM 1529 N N . THR A 1 195 ? 9.227 -6.913 -5.795 1.00 91.69 195 THR A N 1
ATOM 1530 C CA . THR A 1 195 ? 8.383 -6.399 -4.706 1.00 91.69 195 THR A CA 1
ATOM 1531 C C . THR A 1 195 ? 7.077 -7.172 -4.555 1.00 91.69 195 THR A C 1
ATOM 1533 O O . THR A 1 195 ? 6.415 -7.066 -3.524 1.00 91.69 195 THR A O 1
ATOM 1536 N N . GLY A 1 196 ? 6.710 -7.978 -5.553 1.00 89.19 196 GLY A N 1
ATOM 1537 C CA . GLY A 1 196 ? 5.512 -8.805 -5.520 1.00 89.19 196 GLY A CA 1
ATOM 1538 C C . GLY A 1 196 ? 5.701 -10.132 -6.256 1.00 89.19 196 GLY A C 1
ATOM 1539 O O . GLY A 1 196 ? 6.385 -10.157 -7.282 1.00 89.19 196 GLY A O 1
ATOM 1540 N N . PRO A 1 197 ? 5.070 -11.218 -5.778 1.00 88.88 197 PRO A N 1
ATOM 1541 C CA . PRO A 1 197 ? 4.148 -11.272 -4.636 1.00 88.88 197 PRO A CA 1
ATOM 1542 C C . PRO A 1 197 ? 4.882 -11.189 -3.286 1.00 88.88 197 PRO A C 1
ATOM 1544 O O . PRO A 1 197 ? 6.022 -11.627 -3.174 1.00 88.88 197 PRO A O 1
ATOM 1547 N N . ALA A 1 198 ? 4.215 -10.662 -2.253 1.00 82.31 198 ALA A N 1
ATOM 1548 C CA . ALA A 1 198 ? 4.795 -10.542 -0.908 1.00 82.31 198 ALA A CA 1
ATOM 1549 C C . ALA A 1 198 ? 5.157 -11.907 -0.294 1.00 82.31 198 ALA A C 1
ATOM 1551 O O . ALA A 1 198 ? 6.165 -12.035 0.395 1.00 82.31 198 ALA A O 1
ATOM 1552 N N . VAL A 1 199 ? 4.342 -12.929 -0.575 1.00 83.56 199 VAL A N 1
ATOM 1553 C CA . VAL A 1 199 ? 4.641 -14.332 -0.273 1.00 83.56 199 VAL A CA 1
ATOM 1554 C C . VAL A 1 199 ? 4.586 -15.113 -1.583 1.00 83.56 199 VAL A C 1
ATOM 1556 O O . VAL A 1 199 ? 3.489 -15.407 -2.071 1.00 83.56 199 VAL A O 1
ATOM 1559 N N . PRO A 1 200 ? 5.737 -15.410 -2.204 1.00 88.81 200 PRO A N 1
ATOM 1560 C CA . PRO A 1 200 ? 5.767 -16.239 -3.396 1.00 88.81 200 PRO A CA 1
ATOM 1561 C C . PRO A 1 200 ? 5.379 -17.682 -3.047 1.00 88.81 200 PRO A C 1
ATOM 1563 O O . PRO A 1 200 ? 5.793 -18.190 -2.004 1.00 88.81 200 PRO A O 1
ATOM 1566 N N . PRO A 1 201 ? 4.586 -18.363 -3.896 1.00 90.62 201 PRO A N 1
ATOM 1567 C CA . PRO A 1 201 ? 4.313 -19.779 -3.703 1.00 90.62 201 PRO A CA 1
ATOM 1568 C C . PRO A 1 201 ? 5.595 -20.597 -3.868 1.00 90.62 201 PRO A C 1
ATOM 1570 O O . PRO A 1 201 ? 6.480 -20.224 -4.630 1.00 90.62 201 PRO A O 1
ATOM 1573 N N . GLU A 1 202 ? 5.673 -21.748 -3.208 1.00 92.12 202 GLU A N 1
ATOM 1574 C CA . GLU A 1 202 ? 6.799 -22.678 -3.385 1.00 92.12 202 GLU A CA 1
ATOM 1575 C C . GLU A 1 202 ? 6.722 -23.425 -4.724 1.00 92.12 202 GLU A C 1
ATOM 1577 O O . GLU A 1 202 ? 7.742 -23.814 -5.291 1.00 92.12 202 GLU A O 1
ATOM 1582 N N . LYS A 1 203 ? 5.501 -23.623 -5.239 1.00 93.44 203 LYS A N 1
ATOM 1583 C CA . LYS A 1 203 ? 5.214 -24.445 -6.417 1.00 93.44 203 LYS A CA 1
ATOM 1584 C C . LYS A 1 203 ? 4.453 -23.666 -7.474 1.00 93.44 203 LYS A C 1
ATOM 1586 O O . LYS A 1 203 ? 3.568 -22.875 -7.152 1.00 93.44 203 LYS A O 1
ATOM 1591 N N . VAL A 1 204 ? 4.711 -23.965 -8.740 1.00 95.19 204 VAL A N 1
ATOM 1592 C CA . VAL A 1 204 ? 3.960 -23.430 -9.884 1.00 95.19 204 VAL A CA 1
ATOM 1593 C C . VAL A 1 204 ? 3.637 -24.533 -10.879 1.00 95.19 204 VAL A C 1
ATOM 1595 O O . VAL A 1 204 ? 4.378 -25.508 -11.029 1.00 95.19 204 VAL A O 1
ATOM 1598 N N . ARG A 1 205 ? 2.521 -24.381 -11.592 1.00 92.75 205 ARG A N 1
ATOM 1599 C CA . ARG A 1 205 ? 2.201 -25.254 -12.721 1.00 92.75 205 ARG A CA 1
ATOM 1600 C C . ARG A 1 205 ? 3.029 -24.836 -13.934 1.00 92.75 205 ARG A C 1
ATOM 1602 O O . ARG A 1 205 ? 3.190 -23.640 -14.166 1.00 92.75 205 ARG A O 1
ATOM 1609 N N . PRO A 1 206 ? 3.415 -25.775 -14.813 1.00 92.31 206 PRO A N 1
ATOM 1610 C CA . PRO A 1 206 ? 4.021 -25.442 -16.105 1.00 92.31 206 PRO A CA 1
ATOM 1611 C C . PRO A 1 206 ? 3.162 -24.529 -16.996 1.00 92.31 206 PRO A C 1
ATOM 1613 O O . PRO A 1 206 ? 3.669 -23.938 -17.938 1.00 92.31 206 PRO A O 1
ATOM 1616 N N . THR A 1 207 ? 1.860 -24.419 -16.719 1.00 91.06 207 THR A N 1
ATOM 1617 C CA . THR A 1 207 ? 0.918 -23.576 -17.466 1.00 91.06 207 THR A CA 1
ATOM 1618 C C . THR A 1 207 ? 0.641 -22.223 -16.810 1.00 91.06 207 THR A C 1
ATOM 1620 O O . THR A 1 207 ? -0.151 -21.456 -17.346 1.00 91.06 207 THR A O 1
ATOM 1623 N N . ASP A 1 208 ? 1.210 -21.939 -15.635 1.00 92.88 208 ASP A N 1
ATOM 1624 C CA . ASP A 1 208 ? 0.895 -20.713 -14.902 1.00 92.88 208 ASP A CA 1
ATOM 1625 C C . ASP A 1 208 ? 1.482 -19.464 -15.581 1.00 92.88 208 ASP A C 1
ATOM 1627 O O . ASP A 1 208 ? 2.535 -19.489 -16.225 1.00 92.88 208 ASP A O 1
ATOM 1631 N N . LYS A 1 209 ? 0.801 -18.336 -15.372 1.00 94.12 209 LYS A N 1
ATOM 1632 C CA . LYS A 1 209 ? 1.353 -16.997 -15.582 1.00 94.12 209 LYS A CA 1
ATOM 1633 C C . LYS A 1 209 ? 1.829 -16.467 -14.240 1.00 94.12 209 LYS A C 1
ATOM 1635 O O . LYS A 1 209 ? 1.044 -16.410 -13.295 1.00 94.12 209 LYS A O 1
ATOM 1640 N N . VAL A 1 210 ? 3.096 -16.078 -14.171 1.00 95.44 210 VAL A N 1
ATOM 1641 C CA . VAL A 1 210 ? 3.745 -15.605 -12.945 1.00 95.44 210 VAL A CA 1
ATOM 1642 C C . VAL A 1 210 ? 4.038 -14.109 -13.088 1.00 95.44 210 VAL A C 1
ATOM 1644 O O . VAL A 1 210 ? 5.093 -13.744 -13.614 1.00 95.44 210 VAL A O 1
ATOM 1647 N N . PRO A 1 211 ? 3.097 -13.226 -12.703 1.00 94.75 211 PRO A N 1
ATOM 1648 C CA . PRO A 1 211 ? 3.349 -11.795 -12.619 1.00 94.75 211 PRO A CA 1
ATOM 1649 C C . PRO A 1 211 ? 4.254 -11.478 -11.424 1.00 94.75 211 PRO A C 1
ATOM 1651 O O . PRO A 1 211 ? 4.000 -11.911 -10.303 1.00 94.75 211 PRO A O 1
ATOM 1654 N N . LEU A 1 212 ? 5.286 -10.680 -11.666 1.00 94.19 212 LEU A N 1
ATOM 1655 C CA . LEU A 1 212 ? 6.212 -10.163 -10.671 1.00 94.19 212 LEU A CA 1
ATOM 1656 C C . LEU A 1 212 ? 6.146 -8.641 -10.686 1.00 94.19 212 LEU A C 1
ATOM 1658 O O . LEU A 1 212 ? 6.441 -8.019 -11.709 1.00 94.19 212 LEU A O 1
ATOM 1662 N N . ALA A 1 213 ? 5.765 -8.049 -9.557 1.00 92.69 213 ALA A N 1
ATOM 1663 C CA . ALA A 1 213 ? 5.932 -6.614 -9.366 1.00 92.69 213 ALA A CA 1
ATOM 1664 C C . ALA A 1 213 ? 7.405 -6.341 -9.062 1.00 92.69 213 ALA A C 1
ATOM 1666 O O . ALA A 1 213 ? 8.037 -7.100 -8.320 1.00 92.69 213 ALA A O 1
ATOM 1667 N N . LEU A 1 214 ? 7.957 -5.296 -9.665 1.00 94.19 214 LEU A N 1
ATOM 1668 C CA . LEU A 1 214 ? 9.374 -4.988 -9.561 1.00 94.19 214 LEU A CA 1
ATOM 1669 C C . LEU A 1 214 ? 9.621 -3.493 -9.450 1.00 94.19 214 LEU A C 1
ATOM 1671 O O . LEU A 1 214 ? 8.878 -2.678 -9.994 1.00 94.19 214 LEU A O 1
ATOM 1675 N N . GLU A 1 215 ? 10.715 -3.171 -8.776 1.00 94.38 215 GLU A N 1
ATOM 1676 C CA . GLU A 1 215 ? 11.275 -1.833 -8.686 1.00 94.38 215 GLU A CA 1
ATOM 1677 C C . GLU A 1 215 ? 12.724 -1.871 -9.152 1.00 94.38 215 GLU A C 1
ATOM 1679 O O . GLU A 1 215 ? 13.520 -2.687 -8.679 1.00 94.38 215 GLU A O 1
ATOM 1684 N N . ILE A 1 216 ? 13.061 -0.990 -10.086 1.00 93.56 216 ILE A N 1
ATOM 1685 C CA . ILE A 1 216 ? 14.428 -0.768 -10.544 1.00 93.56 216 ILE A CA 1
ATOM 1686 C C . ILE A 1 216 ? 14.745 0.705 -10.336 1.00 93.56 216 ILE A C 1
ATOM 1688 O O . ILE A 1 216 ? 13.945 1.562 -10.712 1.00 93.56 216 ILE A O 1
ATOM 1692 N N . SER A 1 217 ? 15.896 0.993 -9.738 1.00 91.94 217 SER A N 1
ATOM 1693 C CA . SER A 1 217 ? 16.353 2.353 -9.482 1.00 91.94 217 SER A CA 1
ATOM 1694 C C . SER A 1 217 ? 17.826 2.507 -9.824 1.00 91.94 217 SER A C 1
ATOM 1696 O O . SER A 1 217 ? 18.625 1.641 -9.475 1.00 91.94 217 SER A O 1
ATOM 1698 N N . ASP A 1 218 ? 18.169 3.635 -10.435 1.00 90.25 218 ASP A N 1
ATOM 1699 C CA . ASP A 1 218 ? 19.523 3.976 -10.868 1.00 90.25 218 ASP A CA 1
ATOM 1700 C C . ASP A 1 218 ? 19.765 5.493 -10.779 1.00 90.25 218 ASP A C 1
ATOM 1702 O O . ASP A 1 218 ? 18.830 6.286 -10.961 1.00 90.25 218 ASP A O 1
ATOM 1706 N N . ASP A 1 219 ? 20.991 5.912 -10.472 1.00 81.25 219 ASP A N 1
ATOM 1707 C CA . ASP A 1 219 ? 21.375 7.316 -10.316 1.00 81.25 219 ASP A CA 1
ATOM 1708 C C . ASP A 1 219 ? 21.725 8.027 -11.630 1.00 81.25 219 ASP A C 1
ATOM 1710 O O . ASP A 1 219 ? 21.721 9.255 -11.638 1.00 81.25 219 ASP A O 1
ATOM 1714 N N . PHE A 1 220 ? 21.912 7.320 -12.748 1.00 76.75 220 PHE A N 1
ATOM 1715 C CA . PHE A 1 220 ? 22.175 7.915 -14.067 1.00 76.75 220 PHE A CA 1
ATOM 1716 C C . PHE A 1 220 ? 21.060 7.631 -15.089 1.00 76.75 220 PHE A C 1
ATOM 1718 O O . PHE A 1 220 ? 20.753 8.461 -15.959 1.00 76.75 220 PHE A O 1
ATOM 1725 N N . GLY A 1 221 ? 20.367 6.506 -14.928 1.00 83.31 221 GLY A N 1
ATOM 1726 C CA . GLY A 1 221 ? 19.214 6.095 -15.715 1.00 83.31 221 GLY A CA 1
ATOM 1727 C C . GLY A 1 221 ? 19.241 4.614 -16.089 1.00 83.31 221 GLY A C 1
ATOM 1728 O O . GLY A 1 221 ? 20.272 3.966 -16.161 1.00 83.31 221 GLY A O 1
ATOM 1729 N N . ILE A 1 222 ? 18.069 4.066 -16.404 1.00 88.06 222 ILE A N 1
ATOM 1730 C CA . ILE A 1 222 ? 17.928 2.657 -16.791 1.00 88.06 222 ILE A CA 1
ATOM 1731 C C . ILE A 1 222 ? 17.919 2.583 -18.320 1.00 88.06 222 ILE A C 1
ATOM 1733 O O . ILE A 1 222 ? 17.028 3.148 -18.955 1.00 88.06 222 ILE A O 1
ATOM 1737 N N . ALA A 1 223 ? 18.876 1.882 -18.929 1.00 88.94 223 ALA A N 1
ATOM 1738 C CA . ALA A 1 223 ? 18.882 1.655 -20.376 1.00 88.94 223 ALA A CA 1
ATOM 1739 C C . ALA A 1 223 ? 18.056 0.432 -20.774 1.00 88.94 223 ALA A C 1
ATOM 1741 O O . ALA A 1 223 ? 17.387 0.438 -21.809 1.00 88.94 223 ALA A O 1
ATOM 1742 N N . ARG A 1 224 ? 18.118 -0.641 -19.976 1.00 92.00 224 ARG A N 1
ATOM 1743 C CA . ARG A 1 224 ? 17.436 -1.905 -20.276 1.00 92.00 224 ARG A CA 1
ATOM 1744 C C . ARG A 1 224 ? 17.051 -2.634 -18.997 1.00 92.00 224 ARG A C 1
ATOM 1746 O O . ARG A 1 224 ? 17.820 -2.676 -18.045 1.00 92.00 224 ARG A O 1
ATOM 1753 N N . ALA A 1 225 ? 15.879 -3.254 -19.013 1.00 95.38 225 ALA A N 1
ATOM 1754 C CA . ALA A 1 225 ? 15.408 -4.131 -17.954 1.00 95.38 225 ALA A CA 1
ATOM 1755 C C . ALA A 1 225 ? 14.923 -5.452 -18.557 1.00 95.38 225 ALA A C 1
ATOM 1757 O O . ALA A 1 225 ? 14.332 -5.480 -19.640 1.00 95.38 225 ALA A O 1
ATOM 1758 N N . GLU A 1 226 ? 15.193 -6.556 -17.872 1.00 96.19 226 GLU A N 1
ATOM 1759 C CA . GLU A 1 226 ? 14.900 -7.898 -18.357 1.00 96.19 226 GLU A CA 1
ATOM 1760 C C . GLU A 1 226 ? 14.518 -8.844 -17.225 1.00 96.19 226 GLU A C 1
ATOM 1762 O O . GLU A 1 226 ? 15.051 -8.770 -16.121 1.00 96.19 226 GLU A O 1
ATOM 1767 N N . LEU A 1 227 ? 13.636 -9.786 -17.534 1.00 96.06 227 LEU A N 1
ATOM 1768 C CA . LEU A 1 227 ? 13.340 -10.933 -16.694 1.00 96.06 227 LEU A CA 1
ATOM 1769 C C . LEU A 1 227 ? 14.120 -12.142 -17.221 1.00 96.06 227 LEU A C 1
ATOM 1771 O O . LEU A 1 227 ? 13.869 -12.633 -18.324 1.00 96.06 227 LEU A O 1
ATOM 1775 N N . LEU A 1 228 ? 15.080 -12.601 -16.426 1.00 95.44 228 LEU A N 1
ATOM 1776 C CA . LEU A 1 228 ? 15.843 -13.821 -16.641 1.00 95.44 228 LEU A CA 1
ATOM 1777 C C . LEU A 1 228 ? 15.050 -15.002 -16.085 1.00 95.44 228 LEU A C 1
ATOM 1779 O O . LEU A 1 228 ? 14.685 -15.014 -14.909 1.00 95.44 228 LEU A O 1
ATOM 1783 N N . VAL A 1 229 ? 14.803 -15.997 -16.929 1.00 94.56 229 VAL A N 1
ATOM 1784 C CA . VAL A 1 229 ? 14.077 -17.216 -16.580 1.00 94.56 229 VAL A CA 1
ATOM 1785 C C . VAL A 1 229 ? 14.999 -18.406 -16.753 1.00 94.56 229 VAL A C 1
ATOM 1787 O O . VAL A 1 229 ? 15.438 -18.660 -17.870 1.00 94.56 229 VAL A O 1
ATOM 1790 N N . SER A 1 230 ? 15.284 -19.140 -15.679 1.00 93.50 230 SER A N 1
ATOM 1791 C CA . SER A 1 230 ? 16.119 -20.342 -15.712 1.00 93.50 230 SER A CA 1
ATOM 1792 C C . SER A 1 230 ? 15.353 -21.602 -15.339 1.00 93.50 230 SER A C 1
ATOM 1794 O O . SER A 1 230 ? 14.674 -21.619 -14.322 1.00 93.50 230 SER A O 1
ATOM 1796 N N . VAL A 1 231 ? 15.509 -22.677 -16.115 1.00 92.38 231 VAL A N 1
ATOM 1797 C CA . VAL A 1 231 ? 15.002 -24.019 -15.767 1.00 92.38 231 VAL A CA 1
ATOM 1798 C C . VAL A 1 231 ? 16.164 -24.876 -15.273 1.00 92.38 231 VAL A C 1
ATOM 1800 O O . VAL A 1 231 ? 17.174 -24.978 -15.978 1.00 92.38 231 VAL A O 1
ATOM 1803 N N . ASP A 1 232 ? 16.039 -25.447 -14.070 1.00 89.81 232 ASP A N 1
ATOM 1804 C CA . ASP A 1 232 ? 17.082 -26.237 -13.388 1.00 89.81 232 ASP A CA 1
ATOM 1805 C C . ASP A 1 232 ? 18.489 -25.592 -13.468 1.00 89.81 232 ASP A C 1
ATOM 1807 O O . ASP A 1 232 ? 19.482 -26.262 -13.758 1.00 89.81 232 ASP A O 1
ATOM 1811 N N . ASP A 1 233 ? 18.560 -24.264 -13.299 1.00 82.88 233 ASP A N 1
ATOM 1812 C CA . ASP A 1 233 ? 19.768 -23.418 -13.385 1.00 82.88 233 ASP A CA 1
ATOM 1813 C C . ASP A 1 233 ? 20.534 -23.430 -14.729 1.00 82.88 233 ASP A C 1
ATOM 1815 O O . ASP A 1 233 ? 21.606 -22.833 -14.834 1.00 82.88 233 ASP A O 1
ATOM 1819 N N . ARG A 1 234 ? 20.020 -24.077 -15.786 1.00 81.12 234 ARG A N 1
ATOM 1820 C CA . ARG A 1 234 ? 20.788 -24.323 -17.029 1.00 81.12 234 ARG A CA 1
ATOM 1821 C C . ARG A 1 234 ? 20.389 -23.480 -18.234 1.00 81.12 234 ARG A C 1
ATOM 1823 O O . ARG A 1 234 ? 21.235 -23.221 -19.087 1.00 81.12 234 ARG A O 1
ATOM 1830 N N . LYS A 1 235 ? 19.122 -23.086 -18.357 1.00 69.38 235 LYS A N 1
ATOM 1831 C CA . LYS A 1 235 ? 18.597 -22.447 -19.576 1.00 69.38 235 LYS A CA 1
ATOM 1832 C C . LYS A 1 235 ? 18.019 -21.077 -19.270 1.00 69.38 235 LYS A C 1
ATOM 1834 O O . LYS A 1 235 ? 16.897 -21.024 -18.795 1.00 69.38 235 LYS A O 1
ATOM 1839 N N . VAL A 1 236 ? 18.763 -20.007 -19.560 1.00 69.56 236 VAL A N 1
ATOM 1840 C CA . VAL A 1 236 ? 18.319 -18.619 -19.350 1.00 69.56 236 VAL A CA 1
ATOM 1841 C C . VAL A 1 236 ? 17.571 -18.118 -20.586 1.00 69.56 236 VAL A C 1
ATOM 1843 O O . VAL A 1 236 ? 18.186 -17.786 -21.597 1.00 69.56 236 VAL A O 1
ATOM 1846 N N . GLN A 1 237 ? 16.243 -18.076 -20.519 1.00 86.75 237 GLN A N 1
ATOM 1847 C CA . GLN A 1 237 ? 15.434 -17.279 -21.438 1.00 86.75 237 GLN A CA 1
ATOM 1848 C C . GLN A 1 237 ? 15.318 -15.858 -20.889 1.00 86.75 237 GLN A C 1
ATOM 1850 O O . GLN A 1 237 ? 15.187 -15.657 -19.685 1.00 86.75 237 GLN A O 1
ATOM 1855 N N . THR A 1 238 ? 15.366 -14.866 -21.771 1.00 91.94 238 THR A N 1
ATOM 1856 C CA . THR A 1 238 ? 15.317 -13.454 -21.391 1.00 91.94 238 THR A CA 1
ATOM 1857 C C . THR A 1 238 ? 14.067 -12.816 -21.974 1.00 91.94 238 THR A C 1
ATOM 1859 O O . THR A 1 238 ? 13.846 -12.868 -23.183 1.00 91.94 238 THR A O 1
ATOM 1862 N N . ILE A 1 239 ? 13.249 -12.220 -21.113 1.00 92.06 239 ILE A N 1
ATOM 1863 C CA . ILE A 1 239 ? 12.037 -11.493 -21.492 1.00 92.06 239 ILE A CA 1
ATOM 1864 C C . ILE A 1 239 ? 12.314 -10.004 -21.280 1.00 92.06 239 ILE A C 1
ATOM 1866 O O . ILE A 1 239 ? 12.670 -9.592 -20.178 1.00 92.06 239 ILE A O 1
ATOM 1870 N N . ALA A 1 240 ? 12.182 -9.195 -22.331 1.00 93.31 240 ALA A N 1
ATOM 1871 C CA . ALA A 1 240 ? 12.402 -7.754 -22.235 1.00 93.31 240 ALA A CA 1
ATOM 1872 C C . ALA A 1 240 ? 11.293 -7.089 -21.408 1.00 93.31 240 ALA A C 1
ATOM 1874 O O . ALA A 1 240 ? 10.108 -7.329 -21.642 1.00 93.31 240 ALA A O 1
ATOM 1875 N N . ILE A 1 241 ? 11.683 -6.228 -20.470 1.00 93.62 241 ILE A N 1
ATOM 1876 C CA . ILE A 1 241 ? 10.769 -5.398 -19.686 1.00 93.62 241 ILE A CA 1
ATOM 1877 C C . ILE A 1 241 ? 10.791 -3.997 -20.311 1.00 93.62 241 ILE A C 1
ATOM 1879 O O . ILE A 1 241 ? 11.872 -3.420 -20.445 1.00 93.62 241 ILE A O 1
ATOM 1883 N N . PRO A 1 242 ? 9.638 -3.438 -20.723 1.00 89.31 242 PRO A N 1
ATOM 1884 C CA . PRO A 1 242 ? 9.596 -2.105 -21.313 1.00 89.31 242 PRO A CA 1
ATOM 1885 C C . PRO A 1 242 ? 10.150 -1.045 -20.355 1.00 89.31 242 PRO A C 1
ATOM 1887 O O . PRO A 1 242 ? 9.646 -0.881 -19.244 1.00 89.31 242 PRO A O 1
ATOM 1890 N N . VAL A 1 243 ? 11.162 -0.305 -20.809 1.00 83.69 243 VAL A N 1
ATOM 1891 C CA . VAL A 1 243 ? 11.706 0.863 -20.108 1.00 83.69 243 VAL A CA 1
ATOM 1892 C C . VAL A 1 243 ? 11.204 2.120 -20.829 1.00 83.69 243 VAL A C 1
ATOM 1894 O O . VAL A 1 243 ? 11.339 2.196 -22.054 1.00 83.69 243 VAL A O 1
ATOM 1897 N N . PRO A 1 244 ? 10.597 3.095 -20.125 1.00 73.75 244 PRO A N 1
ATOM 1898 C CA . PRO A 1 244 ? 10.187 4.358 -20.729 1.00 73.75 244 PRO A CA 1
ATOM 1899 C C . PRO A 1 244 ? 11.375 5.050 -21.400 1.00 73.75 244 PRO A C 1
ATOM 1901 O O . PRO A 1 244 ? 12.468 5.095 -20.837 1.00 73.75 244 PRO A O 1
ATOM 1904 N N . ALA A 1 245 ? 11.167 5.613 -22.592 1.00 64.44 245 ALA A N 1
ATOM 1905 C CA . ALA A 1 245 ? 12.215 6.378 -23.256 1.00 64.44 245 ALA A CA 1
ATOM 1906 C C . ALA A 1 245 ? 12.644 7.566 -22.368 1.00 64.44 245 ALA A C 1
ATOM 1908 O O . ALA A 1 245 ? 11.779 8.216 -21.768 1.00 64.44 245 ALA A O 1
ATOM 1909 N N . PRO A 1 246 ? 13.948 7.885 -22.283 1.00 56.81 246 PRO A N 1
ATOM 1910 C CA . PRO A 1 246 ? 14.399 9.044 -21.527 1.00 56.81 246 PRO A CA 1
ATOM 1911 C C . PRO A 1 246 ? 13.751 10.307 -22.101 1.00 56.81 246 PRO A C 1
ATOM 1913 O O . PRO A 1 246 ? 13.802 10.543 -23.308 1.00 56.81 246 PRO A O 1
ATOM 1916 N N . ALA A 1 247 ? 13.126 11.116 -21.238 1.00 50.38 247 ALA A N 1
ATOM 1917 C CA . ALA A 1 247 ? 12.501 12.369 -21.650 1.00 50.38 247 ALA A CA 1
ATOM 1918 C C . ALA A 1 247 ? 13.529 13.245 -22.384 1.00 50.38 247 ALA A C 1
ATOM 1920 O O . ALA A 1 247 ? 14.540 13.643 -21.796 1.00 50.38 247 ALA A O 1
ATOM 1921 N N . SER A 1 248 ? 13.272 13.515 -23.664 1.00 39.78 248 SER A N 1
ATOM 1922 C CA . SER A 1 248 ? 14.108 14.322 -24.549 1.00 39.78 248 SER A CA 1
ATOM 1923 C C . SER A 1 248 ? 14.054 15.791 -24.125 1.00 39.78 248 SER A C 1
ATOM 1925 O O . SER A 1 248 ? 13.161 16.528 -24.534 1.00 39.78 248 SER A O 1
ATOM 1927 N N . GLY A 1 249 ? 14.989 16.217 -23.280 1.00 43.75 249 GLY A N 1
ATOM 1928 C CA . GLY A 1 249 ? 15.155 17.615 -22.886 1.00 43.75 249 GLY A CA 1
ATOM 1929 C C . GLY A 1 249 ? 16.546 17.865 -22.295 1.00 43.75 249 GLY A C 1
ATOM 1930 O O . GLY A 1 249 ? 17.139 16.927 -21.754 1.00 43.75 249 GLY A O 1
ATOM 1931 N N . PRO A 1 250 ? 17.091 19.093 -22.399 1.00 37.94 250 PRO A N 1
ATOM 1932 C CA . PRO A 1 250 ? 18.392 19.433 -21.831 1.00 37.94 250 PRO A CA 1
ATOM 1933 C C . PRO A 1 250 ? 18.354 19.226 -20.311 1.00 37.94 250 PRO A C 1
ATOM 1935 O O . PRO A 1 250 ? 17.560 19.835 -19.596 1.00 37.94 250 PRO A O 1
ATOM 1938 N N . ALA A 1 251 ? 19.166 18.292 -19.820 1.00 42.50 251 ALA A N 1
ATOM 1939 C CA . ALA A 1 251 ? 19.117 17.827 -18.443 1.00 42.50 251 ALA A CA 1
ATOM 1940 C C . ALA A 1 251 ? 19.837 18.798 -17.492 1.00 42.50 251 ALA A C 1
ATOM 1942 O O . ALA A 1 251 ? 21.000 18.606 -17.162 1.00 42.50 251 ALA A O 1
ATOM 1943 N N . THR A 1 252 ? 19.139 19.814 -16.988 1.00 40.00 252 THR A N 1
ATOM 1944 C CA . THR A 1 252 ? 19.429 20.342 -15.647 1.00 40.00 252 THR A CA 1
ATOM 1945 C C . THR A 1 252 ? 18.577 19.549 -14.659 1.00 40.00 252 THR A C 1
ATOM 1947 O O . THR A 1 252 ? 17.386 19.802 -14.491 1.00 40.00 252 THR A O 1
ATOM 1950 N N . ARG A 1 253 ? 19.146 18.497 -14.058 1.00 50.00 253 ARG A N 1
ATOM 1951 C CA . ARG A 1 253 ? 18.417 17.603 -13.139 1.00 50.00 253 ARG A CA 1
ATOM 1952 C C . ARG A 1 253 ? 19.149 17.513 -11.801 1.00 50.00 253 ARG A C 1
ATOM 1954 O O . ARG A 1 253 ? 20.369 17.415 -11.764 1.00 50.00 253 ARG A O 1
ATOM 1961 N N . ARG A 1 254 ? 18.393 17.633 -10.704 1.00 40.78 254 ARG A N 1
ATOM 1962 C CA . ARG A 1 254 ? 18.908 17.552 -9.326 1.00 40.78 254 ARG A CA 1
ATOM 1963 C C . ARG A 1 254 ? 19.360 16.123 -9.011 1.00 40.78 254 ARG A C 1
ATOM 1965 O O . ARG A 1 254 ? 18.741 15.182 -9.493 1.00 40.78 254 ARG A O 1
ATOM 1972 N N . ALA A 1 255 ? 20.380 15.991 -8.162 1.00 40.19 255 ALA A N 1
ATOM 1973 C CA . ALA A 1 255 ? 20.832 14.711 -7.622 1.00 40.19 255 ALA A CA 1
ATOM 1974 C C . ALA A 1 255 ? 19.689 13.969 -6.891 1.00 40.19 255 ALA A C 1
ATOM 1976 O O . ALA A 1 255 ? 18.980 14.557 -6.072 1.00 40.19 255 ALA A O 1
ATOM 1977 N N . GLY A 1 256 ? 19.518 12.689 -7.225 1.00 47.44 256 GLY A N 1
ATOM 1978 C CA . GLY A 1 256 ? 18.466 11.757 -6.796 1.00 47.44 256 GLY A CA 1
ATOM 1979 C C . GLY A 1 256 ? 18.402 10.591 -7.799 1.00 47.44 256 GLY A C 1
ATOM 1980 O O . GLY A 1 256 ? 19.029 10.716 -8.846 1.00 47.44 256 GLY A O 1
ATOM 1981 N N . PRO A 1 257 ? 17.695 9.473 -7.537 1.00 51.12 257 PRO A N 1
ATOM 1982 C CA . PRO A 1 257 ? 17.569 8.398 -8.526 1.00 51.12 257 PRO A CA 1
ATOM 1983 C C . PRO A 1 257 ? 16.941 8.945 -9.818 1.00 51.12 257 PRO A C 1
ATOM 1985 O O . PRO A 1 257 ? 15.801 9.416 -9.817 1.00 51.12 257 PRO A O 1
ATOM 1988 N N . ILE A 1 258 ? 17.721 8.956 -10.902 1.00 61.56 258 ILE A N 1
ATOM 1989 C CA . ILE A 1 258 ? 17.366 9.560 -12.195 1.00 61.56 258 ILE A CA 1
ATOM 1990 C C . ILE A 1 258 ? 16.526 8.584 -13.027 1.00 61.56 258 ILE A C 1
ATOM 1992 O O . ILE A 1 258 ? 15.660 9.014 -13.795 1.00 61.56 258 ILE A O 1
ATOM 1996 N N . GLY A 1 259 ? 16.737 7.277 -12.850 1.00 68.62 259 GLY A N 1
ATOM 1997 C CA . GLY A 1 259 ? 15.902 6.218 -13.401 1.00 68.62 259 GLY A CA 1
ATOM 1998 C C . GLY A 1 259 ? 15.148 5.503 -12.291 1.00 68.62 259 GLY A C 1
ATOM 1999 O O . GLY A 1 259 ? 15.768 4.882 -11.441 1.00 68.62 259 GLY A O 1
ATOM 2000 N N . TYR A 1 260 ? 13.818 5.555 -12.315 1.00 82.75 260 TYR A N 1
ATOM 2001 C CA . TYR A 1 260 ? 12.973 4.721 -11.463 1.00 82.75 260 TYR A CA 1
ATOM 2002 C C . TYR A 1 260 ? 11.909 4.051 -12.328 1.00 82.75 260 TYR A C 1
ATOM 2004 O O . TYR A 1 260 ? 11.160 4.720 -13.043 1.00 82.75 260 TYR A O 1
ATOM 2012 N N . LEU A 1 261 ? 11.860 2.724 -12.278 1.00 85.62 261 LEU A N 1
ATOM 2013 C CA . LEU A 1 261 ? 10.877 1.909 -12.976 1.00 85.62 261 LEU A CA 1
ATOM 2014 C C . LEU A 1 261 ? 10.143 1.041 -11.959 1.00 85.62 261 LEU A C 1
ATOM 2016 O O . LEU A 1 261 ? 10.738 0.154 -11.354 1.00 85.62 261 LEU A O 1
ATOM 2020 N N . ASN A 1 262 ? 8.841 1.277 -11.823 1.00 89.88 262 ASN A N 1
ATOM 2021 C CA . ASN A 1 262 ? 7.924 0.423 -11.079 1.00 89.88 262 ASN A CA 1
ATOM 2022 C C . ASN A 1 262 ? 6.897 -0.142 -12.062 1.00 89.88 262 ASN A C 1
ATOM 2024 O O . ASN A 1 262 ? 6.163 0.610 -12.707 1.00 89.88 262 ASN A O 1
ATOM 2028 N N . THR A 1 263 ? 6.919 -1.457 -12.257 1.00 91.62 263 THR A N 1
ATOM 2029 C CA . THR A 1 263 ? 6.089 -2.132 -13.260 1.00 91.62 263 THR A CA 1
ATOM 2030 C C . THR A 1 263 ? 5.876 -3.602 -12.898 1.00 91.62 263 THR A C 1
ATOM 2032 O O . THR A 1 263 ? 6.345 -4.084 -11.867 1.00 91.62 263 THR A O 1
ATOM 2035 N N . ILE A 1 264 ? 5.154 -4.324 -13.752 1.00 92.00 264 ILE A N 1
ATOM 2036 C CA . ILE A 1 264 ? 4.930 -5.763 -13.636 1.00 92.00 264 ILE A CA 1
ATOM 2037 C C . ILE A 1 264 ? 5.559 -6.457 -14.843 1.00 92.00 264 ILE A C 1
ATOM 2039 O O . ILE A 1 264 ? 5.242 -6.138 -15.989 1.00 92.00 264 ILE A O 1
ATOM 2043 N N . ALA A 1 265 ? 6.408 -7.449 -14.587 1.00 93.69 265 ALA A N 1
ATOM 2044 C CA . ALA A 1 265 ? 6.874 -8.395 -15.596 1.00 93.69 265 ALA A CA 1
ATOM 2045 C C . ALA A 1 265 ? 6.147 -9.728 -15.410 1.00 93.69 265 ALA A C 1
ATOM 2047 O O . ALA A 1 265 ? 6.009 -10.198 -14.287 1.00 93.69 265 ALA A O 1
ATOM 2048 N N . THR A 1 266 ? 5.678 -10.355 -16.488 1.00 93.75 266 THR A N 1
ATOM 2049 C CA . THR A 1 266 ? 4.977 -11.648 -16.401 1.00 93.75 266 THR A CA 1
ATOM 2050 C C . THR A 1 266 ? 5.774 -12.732 -17.111 1.00 93.75 266 THR A C 1
ATOM 2052 O O . THR A 1 266 ? 6.058 -12.605 -18.300 1.00 93.75 266 THR A O 1
ATOM 2055 N N . ALA A 1 267 ? 6.104 -13.812 -16.399 1.00 93.62 267 ALA A N 1
ATOM 2056 C CA . ALA A 1 267 ? 6.591 -15.041 -17.018 1.00 93.62 267 ALA A CA 1
ATOM 2057 C C . ALA A 1 267 ? 5.401 -15.938 -17.383 1.00 93.62 267 ALA A C 1
ATOM 2059 O O . ALA A 1 267 ? 4.714 -16.460 -16.503 1.00 93.62 267 ALA A O 1
ATOM 2060 N N . GLU A 1 268 ? 5.150 -16.130 -18.677 1.00 93.25 268 GLU A N 1
ATOM 2061 C CA . GLU A 1 268 ? 4.164 -17.101 -19.159 1.00 93.25 268 GLU A CA 1
ATOM 2062 C C . GLU A 1 268 ? 4.825 -18.476 -19.294 1.00 93.25 268 GLU A C 1
ATOM 2064 O O . GLU A 1 268 ? 5.414 -18.787 -20.331 1.00 93.25 268 GLU A O 1
ATOM 2069 N N . LEU A 1 269 ? 4.739 -19.307 -18.251 1.00 91.75 269 LEU A N 1
ATOM 2070 C CA . LEU A 1 269 ? 5.467 -20.579 -18.182 1.00 91.75 269 LEU A CA 1
ATOM 2071 C C . LEU A 1 269 ? 5.090 -21.539 -19.319 1.00 91.75 269 LEU A C 1
ATOM 2073 O O . LEU A 1 269 ? 5.953 -22.243 -19.838 1.00 91.75 269 LEU A O 1
ATOM 2077 N N . ALA A 1 270 ? 3.840 -21.479 -19.789 1.00 89.56 270 ALA A N 1
ATOM 2078 C CA . ALA A 1 270 ? 3.351 -22.282 -20.910 1.00 89.56 270 ALA A CA 1
ATOM 2079 C C . ALA A 1 270 ? 4.082 -22.007 -22.239 1.00 89.56 270 ALA A C 1
ATOM 2081 O O . ALA A 1 270 ? 4.053 -22.844 -23.139 1.00 89.56 270 ALA A O 1
ATOM 2082 N N . SER A 1 271 ? 4.692 -20.826 -22.380 1.00 87.56 271 SER A N 1
ATOM 2083 C CA . SER A 1 271 ? 5.454 -20.434 -23.574 1.00 87.56 271 SER A CA 1
ATOM 2084 C C . SER A 1 271 ? 6.919 -20.880 -23.528 1.00 87.56 271 SER A C 1
ATOM 2086 O O . SER A 1 271 ? 7.639 -20.742 -24.518 1.00 87.56 271 SER A O 1
ATOM 2088 N N . LEU A 1 272 ? 7.366 -21.399 -22.382 1.00 86.12 272 LEU A N 1
ATOM 2089 C CA . LEU A 1 272 ? 8.744 -21.795 -22.141 1.00 86.12 272 LEU A CA 1
ATOM 2090 C C . LEU A 1 272 ? 8.933 -23.287 -22.424 1.00 86.12 272 LEU A C 1
ATOM 2092 O O . LEU A 1 272 ? 8.036 -24.111 -22.247 1.00 86.12 272 LEU A O 1
ATOM 2096 N N . ASP A 1 273 ? 10.150 -23.652 -22.806 1.00 85.44 273 ASP A N 1
ATOM 2097 C CA . ASP A 1 273 ? 10.550 -25.053 -22.877 1.00 85.44 273 ASP A CA 1
ATOM 2098 C C . ASP A 1 273 ? 10.946 -25.551 -21.481 1.00 85.44 273 ASP A C 1
ATOM 2100 O O . ASP A 1 273 ? 12.076 -25.358 -21.028 1.00 85.44 273 ASP A O 1
ATOM 2104 N N . LEU A 1 274 ? 9.971 -26.158 -20.804 1.00 84.12 274 LEU A N 1
ATOM 2105 C CA . LEU A 1 274 ? 10.086 -26.707 -19.451 1.00 84.12 274 LEU A CA 1
ATOM 2106 C C . LEU A 1 274 ? 10.321 -28.228 -19.445 1.00 84.12 274 LEU A C 1
ATOM 2108 O O . LEU A 1 274 ? 10.186 -28.870 -18.401 1.00 84.12 274 LEU A O 1
ATOM 2112 N N . ALA A 1 275 ? 10.602 -28.841 -20.600 1.00 75.12 275 ALA A N 1
ATOM 2113 C CA . ALA A 1 275 ? 10.616 -30.293 -20.740 1.00 75.12 275 ALA A CA 1
ATOM 2114 C C . ALA A 1 275 ? 11.654 -30.955 -19.813 1.00 75.12 275 ALA A C 1
ATOM 2116 O O . ALA A 1 275 ? 12.861 -30.779 -19.964 1.00 75.12 275 ALA A O 1
ATOM 2117 N N . GLY A 1 276 ? 11.166 -31.747 -18.853 1.00 75.88 276 GLY A N 1
ATOM 2118 C CA . GLY A 1 276 ? 11.999 -32.454 -17.875 1.00 75.88 276 GLY A CA 1
ATOM 2119 C C . GLY A 1 276 ? 12.540 -31.589 -16.731 1.00 75.88 276 GLY A C 1
ATOM 2120 O O . GLY A 1 276 ? 13.264 -32.126 -15.893 1.00 75.88 276 GLY A O 1
ATOM 2121 N N . GLY A 1 277 ? 12.177 -30.303 -16.680 1.00 85.50 277 GLY A N 1
ATOM 2122 C CA . GLY A 1 277 ? 12.563 -29.381 -15.616 1.00 85.50 277 GLY A CA 1
ATOM 2123 C C . GLY A 1 277 ? 11.868 -29.685 -14.288 1.00 85.50 277 GLY A C 1
ATOM 2124 O O . GLY A 1 277 ? 10.694 -30.061 -14.270 1.00 85.50 277 GLY A O 1
ATOM 2125 N N . ARG A 1 278 ? 12.577 -29.507 -13.170 1.00 92.19 278 ARG A N 1
ATOM 2126 C CA . ARG A 1 278 ? 12.034 -29.655 -11.806 1.00 92.19 278 ARG A CA 1
ATOM 2127 C C . ARG A 1 278 ? 11.778 -28.320 -11.128 1.00 92.19 278 ARG A C 1
ATOM 2129 O O . ARG A 1 278 ? 10.902 -28.244 -10.272 1.00 92.19 278 ARG A O 1
ATOM 2136 N N . SER A 1 279 ? 12.520 -27.285 -11.496 1.00 94.38 279 SER A N 1
ATOM 2137 C CA . SER A 1 279 ? 12.323 -25.938 -10.983 1.00 94.38 279 SER A CA 1
ATOM 2138 C C . SER A 1 279 ? 12.447 -24.884 -12.073 1.00 94.38 279 SER A C 1
ATOM 2140 O O . SER A 1 279 ? 13.116 -25.068 -13.094 1.00 94.38 279 SER A O 1
ATOM 2142 N N . VAL A 1 280 ? 11.790 -23.755 -11.833 1.00 95.12 280 VAL A N 1
ATOM 2143 C CA . VAL A 1 280 ? 11.953 -22.529 -12.606 1.00 95.12 280 VAL A CA 1
ATOM 2144 C C . VAL A 1 280 ? 12.381 -21.412 -11.667 1.00 95.12 280 VAL A C 1
ATOM 2146 O O . VAL A 1 280 ? 11.788 -21.233 -10.604 1.00 95.12 280 VAL A O 1
ATOM 2149 N N . SER A 1 281 ? 13.399 -20.651 -12.052 1.00 95.44 281 SER A N 1
ATOM 2150 C CA . SER A 1 281 ? 13.833 -19.469 -11.319 1.00 95.44 281 SER A CA 1
ATOM 2151 C C . SER A 1 281 ? 13.682 -18.210 -12.154 1.00 95.44 281 SER A C 1
ATOM 2153 O O . SER A 1 281 ? 13.899 -18.220 -13.364 1.00 95.44 281 SER A O 1
ATOM 2155 N N . LEU A 1 282 ? 13.312 -17.125 -11.486 1.00 96.00 282 LEU A N 1
ATOM 2156 C CA . LEU A 1 282 ? 13.036 -15.814 -12.046 1.00 96.00 282 LEU A CA 1
ATOM 2157 C C . LEU A 1 282 ? 13.941 -14.784 -11.365 1.00 96.00 282 LEU A C 1
ATOM 2159 O O . LEU A 1 282 ? 14.029 -14.746 -10.136 1.00 96.00 282 LEU A O 1
ATOM 2163 N N . GLN A 1 283 ? 14.619 -13.960 -12.157 1.00 96.25 283 GLN A N 1
ATOM 2164 C CA . GLN A 1 283 ? 15.521 -12.922 -11.662 1.00 96.25 283 GLN A CA 1
ATOM 2165 C C . GLN A 1 283 ? 15.453 -11.698 -12.575 1.00 96.25 283 GLN A C 1
ATOM 2167 O O . GLN A 1 283 ? 15.467 -11.835 -13.795 1.00 96.25 283 GLN A O 1
ATOM 2172 N N . ILE A 1 284 ? 15.374 -10.502 -12.002 1.00 96.81 284 ILE A N 1
ATOM 2173 C CA . ILE A 1 284 ? 15.391 -9.259 -12.771 1.00 96.81 284 ILE A CA 1
ATOM 2174 C C . ILE A 1 284 ? 16.836 -8.844 -13.008 1.00 96.81 284 ILE A C 1
ATOM 2176 O O . ILE A 1 284 ? 17.651 -8.877 -12.086 1.00 96.81 284 ILE A O 1
ATOM 2180 N N . ARG A 1 285 ? 17.126 -8.429 -14.239 1.00 96.62 285 ARG A N 1
ATOM 2181 C CA . ARG A 1 285 ? 18.370 -7.780 -14.631 1.00 96.62 285 ARG A CA 1
ATOM 2182 C C . ARG A 1 285 ? 18.089 -6.370 -15.126 1.00 96.62 285 ARG A C 1
ATOM 2184 O O . ARG A 1 285 ? 17.265 -6.186 -16.019 1.00 96.62 285 ARG A O 1
ATOM 2191 N N . ALA A 1 286 ? 18.811 -5.402 -14.584 1.00 95.50 286 ALA A N 1
ATOM 2192 C CA . ALA A 1 286 ? 18.831 -4.022 -15.035 1.00 95.50 286 ALA A CA 1
ATOM 2193 C C . ALA A 1 286 ? 20.226 -3.662 -15.553 1.00 95.50 286 ALA A C 1
ATOM 2195 O O . ALA A 1 286 ? 21.229 -4.092 -14.986 1.00 95.50 286 ALA A O 1
ATOM 2196 N N . LEU A 1 287 ? 20.266 -2.879 -16.627 1.00 93.69 287 LEU A N 1
ATOM 2197 C CA . LEU A 1 287 ? 21.470 -2.253 -17.161 1.00 93.69 287 LEU A CA 1
ATOM 2198 C C . LEU A 1 287 ? 21.252 -0.745 -17.180 1.00 93.69 287 LEU A C 1
ATOM 2200 O O . LEU A 1 287 ? 20.201 -0.282 -17.646 1.00 93.69 287 LEU A O 1
ATOM 2204 N N . ASP A 1 288 ? 22.235 -0.001 -16.695 1.00 90.44 288 ASP A N 1
ATOM 2205 C CA . ASP A 1 288 ? 22.216 1.457 -16.734 1.00 90.44 288 ASP A CA 1
ATOM 2206 C C . ASP A 1 288 ? 22.538 2.005 -18.135 1.00 90.44 288 ASP A C 1
ATOM 2208 O O . ASP A 1 288 ? 22.796 1.273 -19.099 1.00 90.44 288 ASP A O 1
ATOM 2212 N N . ASN A 1 289 ? 22.476 3.325 -18.261 1.00 86.25 289 ASN A N 1
ATOM 2213 C CA . ASN A 1 289 ? 22.857 4.082 -19.449 1.00 86.25 289 ASN A CA 1
ATOM 2214 C C . ASN A 1 289 ? 24.311 4.593 -19.415 1.00 86.25 289 ASN A C 1
ATOM 2216 O O . ASN A 1 289 ? 24.655 5.449 -20.242 1.00 86.25 289 ASN A O 1
ATOM 2220 N N . LEU A 1 290 ? 25.169 4.085 -18.520 1.00 83.62 290 LEU A N 1
ATOM 2221 C CA . LEU A 1 290 ? 26.575 4.470 -18.472 1.00 83.62 290 LEU A CA 1
ATOM 2222 C C . LEU A 1 290 ? 27.283 3.981 -19.754 1.00 83.62 290 LEU A C 1
ATOM 2224 O O . LEU A 1 290 ? 27.255 2.794 -20.091 1.00 83.62 290 LEU A O 1
ATOM 2228 N N . PRO A 1 291 ? 27.939 4.870 -20.523 1.00 81.44 291 PRO A N 1
ATOM 2229 C CA . PRO A 1 291 ? 28.584 4.478 -21.767 1.00 81.44 291 PRO A CA 1
ATOM 2230 C C . PRO A 1 291 ? 29.841 3.636 -21.517 1.00 81.44 291 PRO A C 1
ATOM 2232 O O . PRO A 1 291 ? 30.565 3.827 -20.539 1.00 81.44 291 PRO A O 1
ATOM 2235 N N . ALA A 1 292 ? 30.183 2.782 -22.485 1.00 83.44 292 ALA A N 1
ATOM 2236 C CA . ALA A 1 292 ? 31.375 1.930 -22.426 1.00 83.44 292 ALA A CA 1
ATOM 2237 C C . ALA A 1 292 ? 32.690 2.704 -22.227 1.00 83.44 292 ALA A C 1
ATOM 2239 O O . ALA A 1 292 ? 33.622 2.198 -21.608 1.00 83.44 292 ALA A O 1
ATOM 2240 N N . SER A 1 293 ? 32.763 3.955 -22.694 1.00 78.81 293 SER A N 1
ATOM 2241 C CA . SER A 1 293 ? 33.921 4.832 -22.473 1.00 78.81 293 SER A CA 1
ATOM 2242 C C . SER A 1 293 ? 34.157 5.187 -21.002 1.00 78.81 293 SER A C 1
ATOM 2244 O O . SER A 1 293 ? 35.258 5.607 -20.660 1.00 78.81 293 SER A O 1
ATOM 2246 N N . LEU A 1 294 ? 33.137 5.049 -20.151 1.00 76.38 294 LEU A N 1
ATOM 2247 C CA . LEU A 1 294 ? 33.192 5.308 -18.712 1.00 76.38 294 LEU A CA 1
ATOM 2248 C C . LEU A 1 294 ? 33.131 4.017 -17.878 1.00 76.38 294 LEU A C 1
ATOM 2250 O O . LEU A 1 294 ? 33.048 4.093 -16.660 1.00 76.38 294 LEU A O 1
ATOM 2254 N N . GLY A 1 295 ? 33.219 2.843 -18.516 1.00 82.00 295 GLY A N 1
ATOM 2255 C CA . GLY A 1 295 ? 33.191 1.544 -17.834 1.00 82.00 295 GLY A CA 1
ATOM 2256 C C . GLY A 1 295 ? 31.809 0.896 -17.722 1.00 82.00 295 GLY A C 1
ATOM 2257 O O . GLY A 1 295 ? 31.690 -0.113 -17.036 1.00 82.00 295 GLY A O 1
ATOM 2258 N N . GLY A 1 296 ? 30.793 1.440 -18.398 1.00 84.88 296 GLY A N 1
ATOM 2259 C CA . GLY A 1 296 ? 29.443 0.875 -18.427 1.00 84.88 296 GLY A CA 1
ATOM 2260 C C . GLY A 1 296 ? 29.134 -0.018 -19.644 1.00 84.88 296 GLY A C 1
ATOM 2261 O O . GLY A 1 296 ? 30.016 -0.301 -20.463 1.00 84.88 296 GLY A O 1
ATOM 2262 N N . PRO A 1 297 ? 27.870 -0.443 -19.807 1.00 90.69 297 PRO A N 1
ATOM 2263 C CA . PRO A 1 297 ? 26.806 -0.299 -18.814 1.00 90.69 297 PRO A CA 1
ATOM 2264 C C . PRO A 1 297 ? 27.067 -1.206 -17.607 1.00 90.69 297 PRO A C 1
ATOM 2266 O O . PRO A 1 297 ? 27.566 -2.324 -17.779 1.00 90.69 297 PRO A O 1
ATOM 2269 N N . GLN A 1 298 ? 26.753 -0.744 -16.399 1.00 93.00 298 GLN A N 1
ATOM 2270 C CA . GLN A 1 298 ? 26.843 -1.579 -15.203 1.00 93.00 298 GLN A CA 1
ATOM 2271 C C . GLN A 1 298 ? 25.574 -2.438 -15.054 1.00 93.00 298 GLN A C 1
ATOM 2273 O O . GLN A 1 298 ? 24.527 -2.163 -15.648 1.00 93.00 298 GLN A O 1
ATOM 2278 N N . GLU A 1 299 ? 25.681 -3.539 -14.300 1.00 95.31 299 GLU A N 1
ATOM 2279 C CA . GLU A 1 299 ? 24.615 -4.536 -14.143 1.00 95.31 299 GLU A CA 1
ATOM 2280 C C . GLU A 1 299 ? 24.109 -4.602 -12.700 1.00 95.31 299 GLU A C 1
ATOM 2282 O O . GLU A 1 299 ? 24.882 -4.708 -11.747 1.00 95.31 299 GLU A O 1
ATOM 2287 N N . GLY A 1 300 ? 22.785 -4.616 -12.576 1.00 95.38 300 GLY A N 1
ATOM 2288 C CA . GLY A 1 300 ? 22.051 -4.828 -11.339 1.00 95.38 300 GLY A CA 1
ATOM 2289 C C . GLY A 1 300 ? 21.172 -6.064 -11.428 1.00 95.38 300 GLY A C 1
ATOM 2290 O O . GLY A 1 300 ? 20.366 -6.186 -12.352 1.00 95.38 300 GLY A O 1
ATOM 2291 N N . LEU A 1 301 ? 21.284 -6.971 -10.458 1.00 96.50 301 LEU A N 1
ATOM 2292 C CA . LEU A 1 301 ? 20.451 -8.171 -10.372 1.00 96.50 301 LEU A CA 1
ATOM 2293 C C . LEU A 1 301 ? 19.570 -8.131 -9.125 1.00 96.50 301 LEU A C 1
ATOM 2295 O O . LEU A 1 301 ? 20.033 -7.768 -8.044 1.00 96.50 301 LEU A O 1
ATOM 2299 N N . SER A 1 302 ? 18.315 -8.560 -9.258 1.00 96.75 302 SER A N 1
ATOM 2300 C CA . SER A 1 302 ? 17.459 -8.800 -8.096 1.00 96.75 302 SER A CA 1
ATOM 2301 C C . SER A 1 302 ? 17.824 -10.097 -7.380 1.00 96.75 302 SER A C 1
ATOM 2303 O O . SER A 1 302 ? 18.561 -10.941 -7.901 1.00 96.75 302 SER A O 1
ATOM 2305 N N . GLU A 1 303 ? 17.209 -10.318 -6.217 1.00 94.50 303 GLU A N 1
ATOM 2306 C CA . GLU A 1 303 ? 17.097 -11.664 -5.660 1.00 94.50 303 GLU A CA 1
ATOM 2307 C C . GLU A 1 303 ? 16.443 -12.615 -6.672 1.00 94.50 303 GLU A C 1
ATOM 2309 O O . GLU A 1 303 ? 15.619 -12.212 -7.503 1.00 94.50 303 GLU A O 1
ATOM 2314 N N . ARG A 1 304 ? 16.839 -13.887 -6.609 1.00 93.94 304 ARG A N 1
ATOM 2315 C CA . ARG A 1 304 ? 16.314 -14.948 -7.465 1.00 93.94 304 ARG A CA 1
ATOM 2316 C C . ARG A 1 304 ? 15.161 -15.648 -6.755 1.00 93.94 304 ARG A C 1
ATOM 2318 O O . ARG A 1 304 ? 15.370 -16.279 -5.723 1.00 93.94 304 ARG A O 1
ATOM 2325 N N . LEU A 1 305 ? 13.973 -15.611 -7.350 1.00 95.06 305 LEU A N 1
ATOM 2326 C CA . LEU A 1 305 ? 12.836 -16.418 -6.907 1.00 95.06 305 LEU A CA 1
ATOM 2327 C C . LEU A 1 305 ? 12.876 -17.771 -7.603 1.00 95.06 305 LEU A C 1
ATOM 2329 O O . LEU A 1 305 ? 13.018 -17.812 -8.818 1.00 95.06 305 LEU A O 1
ATOM 2333 N N . THR A 1 306 ? 12.754 -18.868 -6.859 1.00 95.19 306 THR A N 1
ATOM 2334 C CA . THR A 1 306 ? 12.765 -20.228 -7.416 1.00 95.19 306 THR A CA 1
ATOM 2335 C C . THR A 1 306 ? 11.504 -20.967 -7.008 1.00 95.19 306 THR A C 1
ATOM 2337 O O . THR A 1 306 ? 11.140 -20.960 -5.837 1.00 95.19 306 THR A O 1
ATOM 2340 N N . PHE A 1 307 ? 10.874 -21.619 -7.979 1.00 95.25 307 PHE A N 1
ATOM 2341 C CA . PHE A 1 307 ? 9.628 -22.356 -7.834 1.00 95.25 307 PHE A CA 1
ATOM 2342 C C . PHE A 1 307 ? 9.832 -23.808 -8.265 1.00 95.25 307 PHE A C 1
ATOM 2344 O O . PHE A 1 307 ? 10.460 -24.067 -9.293 1.00 95.25 307 PHE A O 1
ATOM 2351 N N . GLU A 1 308 ? 9.271 -24.758 -7.525 1.00 95.75 308 GLU A N 1
ATOM 2352 C CA . GLU A 1 308 ? 9.160 -26.152 -7.962 1.00 95.75 308 GLU A CA 1
ATOM 2353 C C . GLU A 1 308 ? 8.064 -26.276 -9.036 1.00 95.75 308 GLU A C 1
ATOM 2355 O O . GLU A 1 308 ? 6.965 -25.734 -8.895 1.00 95.75 308 GLU A O 1
ATOM 2360 N N . LEU A 1 309 ? 8.353 -27.000 -10.117 1.00 94.00 309 LEU A N 1
ATOM 2361 C CA . LEU A 1 309 ? 7.389 -27.299 -11.172 1.00 94.00 309 LEU A CA 1
ATOM 2362 C C . LEU A 1 309 ? 6.538 -28.508 -10.771 1.00 94.00 309 LEU A C 1
ATOM 2364 O O . LEU A 1 309 ? 7.018 -29.640 -10.736 1.00 94.00 309 LEU A O 1
ATOM 2368 N N . ASP A 1 310 ? 5.250 -28.277 -10.520 1.00 92.19 310 ASP A N 1
ATOM 2369 C CA . ASP A 1 310 ? 4.307 -29.318 -10.110 1.00 92.19 310 ASP A CA 1
ATOM 2370 C C . ASP A 1 310 ? 2.969 -29.155 -10.844 1.00 92.19 310 ASP A C 1
ATOM 2372 O O . ASP A 1 310 ? 2.194 -28.226 -10.613 1.00 92.19 310 ASP A O 1
ATOM 2376 N N . VAL A 1 311 ? 2.665 -30.106 -11.731 1.00 89.00 311 VAL A N 1
ATOM 2377 C CA . VAL A 1 311 ? 1.413 -30.130 -12.508 1.00 89.00 311 VAL A CA 1
ATOM 2378 C C . VAL A 1 311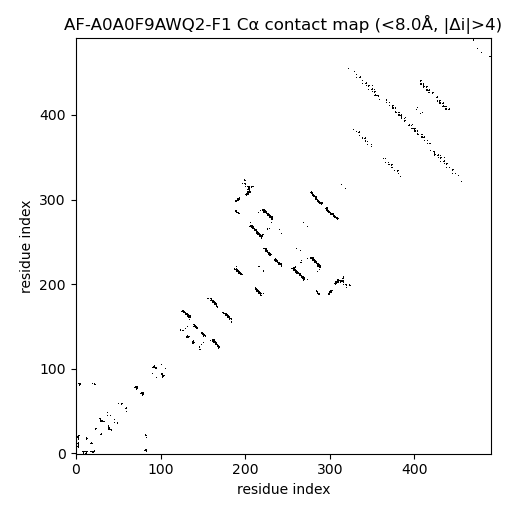 ? 0.162 -30.295 -11.637 1.00 89.00 311 VAL A C 1
ATOM 2380 O O . VAL A 1 311 ? -0.938 -29.984 -12.092 1.00 89.00 311 VAL A O 1
ATOM 2383 N N . LYS A 1 312 ? 0.305 -30.793 -10.402 1.00 89.25 312 LYS A N 1
ATOM 2384 C CA . LYS A 1 312 ? -0.800 -31.012 -9.459 1.00 89.25 312 LYS A CA 1
ATOM 2385 C C . LYS A 1 312 ? -0.967 -29.874 -8.454 1.00 89.25 312 LYS A C 1
ATOM 2387 O O . LYS A 1 312 ? -1.979 -29.865 -7.752 1.00 89.25 312 LYS A O 1
ATOM 2392 N N . ALA A 1 313 ? -0.025 -28.930 -8.374 1.00 85.62 313 ALA A N 1
ATOM 2393 C CA . ALA A 1 313 ? -0.147 -27.775 -7.485 1.00 85.62 313 ALA A CA 1
ATOM 2394 C C . ALA A 1 313 ? -1.427 -26.980 -7.799 1.00 85.62 313 ALA A C 1
ATOM 2396 O O . ALA A 1 313 ? -1.928 -27.055 -8.919 1.00 85.62 313 ALA A O 1
ATOM 2397 N N . PRO A 1 314 ? -2.011 -26.209 -6.871 1.00 87.25 314 PRO A N 1
ATOM 2398 C CA . PRO A 1 314 ? -3.015 -25.205 -7.222 1.00 87.25 314 PRO A CA 1
ATOM 2399 C C . PRO A 1 314 ? -2.428 -24.145 -8.175 1.00 87.25 314 PRO A C 1
ATOM 2401 O O . PRO A 1 314 ? -1.216 -23.973 -8.239 1.00 87.25 314 PRO A O 1
ATOM 2404 N N . THR A 1 315 ? -3.257 -23.423 -8.932 1.00 88.19 315 THR A N 1
ATOM 2405 C CA . THR A 1 315 ? -2.760 -22.357 -9.832 1.00 88.19 315 THR A CA 1
ATOM 2406 C C . THR A 1 315 ? -2.020 -21.275 -9.047 1.00 88.19 315 THR A C 1
ATOM 2408 O O . THR A 1 315 ? -2.476 -20.935 -7.952 1.00 88.19 315 THR A O 1
ATOM 2411 N N . TYR A 1 316 ? -0.983 -20.669 -9.625 1.00 89.81 316 TYR A N 1
ATOM 2412 C CA . TYR A 1 316 ? -0.231 -19.560 -9.021 1.00 89.81 316 TYR A CA 1
ATOM 2413 C C . TYR A 1 316 ? -1.130 -18.494 -8.367 1.00 89.81 316 TYR A C 1
ATOM 2415 O O . TYR A 1 316 ? -0.991 -18.206 -7.180 1.00 89.81 316 TYR A O 1
ATOM 2423 N N . VAL A 1 317 ? -2.119 -17.974 -9.106 1.00 85.38 317 VAL A N 1
ATOM 2424 C CA . VAL A 1 317 ? -3.033 -16.921 -8.620 1.00 85.38 317 VAL A CA 1
ATOM 2425 C C . VAL A 1 317 ? -3.785 -17.357 -7.361 1.00 85.38 317 VAL A C 1
ATOM 2427 O O . VAL A 1 317 ? -3.913 -16.586 -6.417 1.00 85.38 317 VAL A O 1
ATOM 2430 N N . PHE A 1 318 ? -4.253 -18.606 -7.321 1.00 83.88 318 PHE A N 1
ATOM 2431 C CA . PHE A 1 318 ? -4.934 -19.151 -6.147 1.00 83.88 318 PHE A CA 1
ATOM 2432 C C . PHE A 1 318 ? -4.001 -19.272 -4.944 1.00 83.88 318 PHE A C 1
ATOM 2434 O O . PHE A 1 318 ? -4.410 -18.958 -3.832 1.00 83.88 318 PHE A O 1
ATOM 2441 N N . GLN A 1 319 ? -2.761 -19.720 -5.152 1.00 87.62 319 GLN A N 1
ATOM 2442 C CA . GLN A 1 319 ? -1.793 -19.850 -4.063 1.00 87.62 319 GLN A CA 1
ATOM 2443 C C . GLN A 1 319 ? -1.426 -18.483 -3.476 1.00 87.62 319 GLN A C 1
ATOM 2445 O O . GLN A 1 319 ? -1.437 -18.332 -2.258 1.00 87.62 319 GLN A O 1
ATOM 2450 N N . VAL A 1 320 ? -1.179 -17.479 -4.327 1.00 87.31 320 VAL A N 1
ATOM 2451 C CA . VAL A 1 320 ? -0.909 -16.098 -3.889 1.00 87.31 320 VAL A CA 1
ATOM 2452 C C . VAL A 1 320 ? -2.105 -15.520 -3.133 1.00 87.31 320 VAL A C 1
ATOM 2454 O O . VAL A 1 320 ? -1.927 -14.945 -2.062 1.00 87.31 320 VAL A O 1
ATOM 2457 N N . GLN A 1 321 ? -3.324 -15.718 -3.644 1.00 82.25 321 GLN A N 1
ATOM 2458 C CA . GLN A 1 321 ? -4.540 -15.273 -2.963 1.00 82.25 321 GLN A CA 1
ATOM 2459 C C . GLN A 1 321 ? -4.693 -15.941 -1.592 1.00 82.25 321 GLN A C 1
ATOM 2461 O O . GLN A 1 321 ? -4.930 -15.265 -0.598 1.00 82.25 321 GLN A O 1
ATOM 2466 N N . LEU A 1 322 ? -4.517 -17.262 -1.522 1.00 81.50 322 LEU A N 1
ATOM 2467 C CA . LEU A 1 322 ? -4.619 -18.014 -0.275 1.00 81.50 322 LEU A CA 1
ATOM 2468 C C . LEU A 1 322 ? -3.566 -17.564 0.745 1.00 81.50 322 LEU A C 1
ATOM 2470 O O . LEU A 1 322 ? -3.878 -17.450 1.928 1.00 81.50 322 LEU A O 1
ATOM 2474 N N . ALA A 1 323 ? -2.335 -17.304 0.302 1.00 83.06 323 ALA A N 1
ATOM 2475 C CA . ALA A 1 323 ? -1.280 -16.791 1.166 1.00 83.06 323 ALA A CA 1
ATOM 2476 C C . ALA A 1 323 ? -1.645 -15.408 1.728 1.00 83.06 323 ALA A C 1
ATOM 2478 O O . ALA A 1 323 ? -1.539 -15.195 2.935 1.00 83.06 323 ALA A O 1
ATOM 2479 N N . MET A 1 324 ? -2.147 -14.503 0.881 1.00 84.38 324 MET A N 1
ATOM 2480 C CA . MET A 1 324 ? -2.624 -13.185 1.306 1.00 84.38 324 MET A CA 1
ATOM 2481 C C . MET A 1 324 ? -3.773 -13.301 2.317 1.00 84.38 324 MET A C 1
ATOM 2483 O O . MET A 1 324 ? -3.768 -12.623 3.343 1.00 84.38 324 MET A O 1
ATOM 2487 N N . ASP A 1 325 ? -4.722 -14.203 2.073 1.00 83.69 325 ASP A N 1
ATOM 2488 C CA . ASP A 1 325 ? -5.852 -14.445 2.966 1.00 83.69 325 ASP A CA 1
ATOM 2489 C C . ASP A 1 325 ? -5.397 -14.948 4.342 1.00 83.69 325 ASP A C 1
ATOM 2491 O O . ASP A 1 325 ? -5.862 -14.468 5.379 1.00 83.69 325 ASP A O 1
ATOM 2495 N N . LEU A 1 326 ? -4.449 -15.886 4.370 1.00 82.94 326 LEU A N 1
ATOM 2496 C CA . LEU A 1 326 ? -3.874 -16.388 5.616 1.00 82.94 326 LEU A CA 1
ATOM 2497 C C . LEU A 1 326 ? -3.133 -15.289 6.386 1.00 82.94 326 LEU A C 1
ATOM 2499 O O . LEU A 1 326 ? -3.309 -15.191 7.599 1.00 82.94 326 LEU A O 1
ATOM 2503 N N . GLN A 1 327 ? -2.379 -14.424 5.702 1.00 86.62 327 GLN A N 1
ATOM 2504 C CA . GLN A 1 327 ? -1.702 -13.289 6.338 1.00 86.62 327 GLN A CA 1
ATOM 2505 C C . GLN A 1 327 ? -2.686 -12.274 6.925 1.00 86.62 327 GLN A C 1
ATOM 2507 O O . GLN A 1 327 ? -2.497 -11.810 8.050 1.00 86.62 327 GLN A O 1
ATOM 2512 N N . ILE A 1 328 ? -3.754 -11.943 6.193 1.00 90.12 328 ILE A N 1
ATOM 2513 C CA . ILE A 1 328 ? -4.812 -11.051 6.684 1.00 90.12 328 ILE A CA 1
ATOM 2514 C C . ILE A 1 328 ? -5.460 -11.645 7.936 1.00 90.12 328 ILE A C 1
ATOM 2516 O O . ILE A 1 328 ? -5.639 -10.945 8.935 1.00 90.12 328 ILE A O 1
ATOM 2520 N N . ARG A 1 329 ? -5.789 -12.940 7.901 1.00 89.00 329 ARG A N 1
ATOM 2521 C CA . ARG A 1 329 ? -6.354 -13.647 9.051 1.00 89.00 329 ARG A CA 1
ATOM 2522 C C . ARG A 1 329 ? -5.416 -13.593 10.252 1.00 89.00 329 ARG A C 1
ATOM 2524 O O . ARG A 1 329 ? -5.856 -13.211 11.332 1.00 89.00 329 ARG A O 1
ATOM 2531 N N . GLU A 1 330 ? -4.146 -13.943 10.071 1.00 88.94 330 GLU A N 1
ATOM 2532 C CA . GLU A 1 330 ? -3.153 -13.924 11.146 1.00 88.94 330 GLU A CA 1
ATOM 2533 C C . GLU A 1 330 ? -3.016 -12.517 11.749 1.00 88.94 330 GLU A C 1
ATOM 2535 O O . GLU A 1 330 ? -2.991 -12.355 12.970 1.00 88.94 330 GLU A O 1
ATOM 2540 N N . ALA A 1 331 ? -3.007 -11.475 10.913 1.00 94.56 331 ALA A N 1
ATOM 2541 C CA . ALA A 1 331 ? -2.983 -10.091 11.374 1.00 94.56 331 ALA A CA 1
ATOM 2542 C C . ALA A 1 331 ? -4.228 -9.738 12.211 1.00 94.56 331 ALA A C 1
ATOM 2544 O O . ALA A 1 331 ? -4.094 -9.173 13.299 1.00 94.56 331 ALA A O 1
ATOM 2545 N N . LEU A 1 332 ? -5.430 -10.117 11.763 1.00 96.12 332 LEU A N 1
ATOM 2546 C CA . LEU A 1 332 ? -6.671 -9.918 12.522 1.00 96.12 332 LEU A CA 1
ATOM 2547 C C . LEU A 1 332 ? -6.669 -10.688 13.853 1.00 96.12 332 LEU A C 1
ATOM 2549 O O . LEU A 1 332 ? -7.091 -10.141 14.873 1.00 96.12 332 LEU A O 1
ATOM 2553 N N . GLU A 1 333 ? -6.175 -11.928 13.871 1.00 95.62 333 GLU A N 1
ATOM 2554 C CA . GLU A 1 333 ? -6.051 -12.743 15.086 1.00 95.62 333 GLU A CA 1
ATOM 2555 C C . GLU A 1 333 ? -5.074 -12.111 16.088 1.00 95.62 333 GLU A C 1
ATOM 2557 O O . GLU A 1 333 ? -5.364 -12.062 17.287 1.00 95.62 333 GLU A O 1
ATOM 2562 N N . ARG A 1 334 ? -3.960 -11.542 15.611 1.00 97.94 334 ARG A N 1
ATOM 2563 C CA . ARG A 1 334 ? -3.008 -10.797 16.449 1.00 97.94 334 ARG A CA 1
ATOM 2564 C C . ARG A 1 334 ? -3.624 -9.526 17.031 1.00 97.94 334 ARG A C 1
ATOM 2566 O O . ARG A 1 334 ? -3.506 -9.306 18.235 1.00 97.94 334 ARG A O 1
ATOM 2573 N N . ILE A 1 335 ? -4.336 -8.731 16.225 1.00 98.50 335 ILE A N 1
ATOM 2574 C CA . ILE A 1 335 ? -5.073 -7.550 16.715 1.00 98.50 335 ILE A CA 1
ATOM 2575 C C . ILE A 1 335 ? -6.081 -7.976 17.791 1.00 98.50 335 ILE A C 1
ATOM 2577 O O . ILE A 1 335 ? -6.149 -7.375 18.864 1.00 98.50 335 ILE A O 1
ATOM 2581 N N . TYR A 1 336 ? -6.845 -9.040 17.533 1.00 98.31 336 TYR A N 1
ATOM 2582 C CA . TYR A 1 336 ? -7.813 -9.574 18.487 1.00 98.31 336 TYR A CA 1
ATOM 2583 C C . TYR A 1 336 ? -7.146 -9.995 19.805 1.00 98.31 336 TYR A C 1
ATOM 2585 O O . TYR A 1 336 ? -7.636 -9.649 20.880 1.00 98.31 336 TYR A O 1
ATOM 2593 N N . ALA A 1 337 ? -6.011 -10.694 19.742 1.00 98.12 337 ALA A N 1
ATOM 2594 C CA . ALA A 1 337 ? -5.266 -11.138 20.918 1.00 98.12 337 ALA A CA 1
ATOM 2595 C C . ALA A 1 337 ? -4.749 -9.966 21.774 1.00 98.12 337 ALA A C 1
ATOM 2597 O O . ALA A 1 337 ? -4.864 -10.014 23.006 1.00 98.12 337 ALA A O 1
ATOM 2598 N N . GLU A 1 338 ? -4.242 -8.901 21.145 1.00 98.56 338 GLU A N 1
ATOM 2599 C CA . GLU A 1 338 ? -3.823 -7.675 21.838 1.00 98.56 338 GLU A CA 1
ATOM 2600 C C . GLU A 1 338 ? -5.008 -6.989 22.530 1.00 98.56 338 GLU A C 1
ATOM 2602 O O . GLU A 1 338 ? -4.942 -6.664 23.719 1.00 98.56 338 GLU A O 1
ATOM 2607 N N . LEU A 1 339 ? -6.147 -6.859 21.842 1.00 98.62 339 LEU A N 1
ATOM 2608 C CA . LEU A 1 339 ? -7.360 -6.272 22.419 1.00 98.62 339 LEU A CA 1
ATOM 2609 C C . LEU A 1 339 ? -7.911 -7.097 23.589 1.00 98.62 339 LEU A C 1
ATOM 2611 O O . LEU A 1 339 ? -8.316 -6.533 24.606 1.00 98.62 339 LEU A O 1
ATOM 2615 N N . ILE A 1 340 ? -7.894 -8.429 23.492 1.00 98.62 340 ILE A N 1
ATOM 2616 C CA . ILE A 1 340 ? -8.303 -9.327 24.582 1.00 98.62 340 ILE A CA 1
ATOM 2617 C C . ILE A 1 340 ? -7.350 -9.210 25.778 1.00 98.62 340 ILE A C 1
ATOM 2619 O O . ILE A 1 340 ? -7.800 -9.215 26.929 1.00 98.62 340 ILE A O 1
ATOM 2623 N N . SER A 1 341 ? -6.046 -9.076 25.535 1.00 98.44 341 SER A N 1
ATOM 2624 C CA . SER A 1 341 ? -5.052 -8.849 26.591 1.00 98.44 341 SER A CA 1
ATOM 2625 C C . SER A 1 341 ? -5.271 -7.498 27.276 1.00 98.44 341 SER A C 1
ATOM 2627 O O . SER A 1 341 ? -5.342 -7.443 28.506 1.00 98.44 341 SER A O 1
ATOM 2629 N N . GLY A 1 342 ? -5.539 -6.442 26.503 1.00 98.31 342 GLY A N 1
ATOM 2630 C CA . GLY A 1 342 ? -5.985 -5.149 27.021 1.00 98.31 342 GLY A CA 1
ATOM 2631 C C . GLY A 1 342 ? -7.269 -5.263 27.850 1.00 98.31 342 GLY A C 1
ATOM 2632 O O . GLY A 1 342 ? -7.330 -4.762 28.974 1.00 98.31 342 GLY A O 1
ATOM 2633 N N . LYS A 1 343 ? -8.268 -6.017 27.376 1.00 98.25 343 LYS A N 1
ATOM 2634 C CA . LYS A 1 343 ? -9.551 -6.208 28.071 1.00 98.25 343 LYS A CA 1
ATOM 2635 C C . LYS A 1 343 ? -9.409 -6.870 29.440 1.00 98.25 343 LYS A C 1
ATOM 2637 O O . LYS A 1 343 ? -10.104 -6.500 30.394 1.00 98.25 343 LYS A O 1
ATOM 2642 N N . LYS A 1 344 ? -8.483 -7.827 29.569 1.00 98.38 344 LYS A N 1
ATOM 2643 C CA . LYS A 1 344 ? -8.148 -8.465 30.856 1.00 98.38 344 LYS A CA 1
ATOM 2644 C C . LYS A 1 344 ? -7.631 -7.454 31.885 1.00 98.38 344 LYS A C 1
ATOM 2646 O O . LYS A 1 344 ? -7.780 -7.696 33.081 1.00 98.38 344 LYS A O 1
ATOM 2651 N N . ILE A 1 345 ? -7.079 -6.323 31.441 1.00 98.25 345 ILE A N 1
ATOM 2652 C CA . ILE A 1 345 ? -6.604 -5.234 32.300 1.00 98.25 345 ILE A CA 1
ATOM 2653 C C . ILE A 1 345 ? -7.692 -4.167 32.499 1.00 98.25 345 ILE A C 1
ATOM 2655 O O . ILE A 1 345 ? -7.974 -3.800 33.643 1.00 98.25 345 ILE A O 1
ATOM 2659 N N . SER A 1 346 ? -8.332 -3.691 31.424 1.00 98.00 346 SER A N 1
ATOM 2660 C CA . SER A 1 346 ? -9.305 -2.586 31.464 1.00 98.00 346 SER A CA 1
ATOM 2661 C C . SER A 1 346 ? -10.549 -2.917 32.294 1.00 98.00 346 SER A C 1
ATOM 2663 O O . SER A 1 346 ? -11.006 -2.089 33.085 1.00 98.00 346 SER A O 1
ATOM 2665 N N . GLY A 1 347 ? -11.048 -4.155 32.208 1.00 96.56 347 GLY A N 1
ATOM 2666 C CA . GLY A 1 347 ? -12.239 -4.590 32.936 1.00 96.56 347 GLY A CA 1
ATOM 2667 C C . GLY A 1 347 ? -12.077 -4.513 34.463 1.00 96.56 347 GLY A C 1
ATOM 2668 O O . GLY A 1 347 ? -12.910 -3.905 35.141 1.00 96.56 347 GLY A O 1
ATOM 2669 N N . PRO A 1 348 ? -11.028 -5.112 35.058 1.00 96.75 348 PRO A N 1
ATOM 2670 C CA . PRO A 1 348 ? -10.710 -4.913 36.472 1.00 96.75 348 PRO A CA 1
ATOM 2671 C C . PRO A 1 348 ? -10.376 -3.457 36.819 1.00 96.75 348 PRO A C 1
ATOM 2673 O O . PRO A 1 348 ? -10.815 -2.970 37.864 1.00 96.75 348 PRO A O 1
ATOM 2676 N N . LEU A 1 349 ? -9.634 -2.760 35.950 1.00 94.38 349 LEU A N 1
ATOM 2677 C CA . LEU A 1 349 ? -9.215 -1.379 36.177 1.00 94.38 349 LEU A CA 1
ATOM 2678 C C . LEU A 1 349 ? -10.425 -0.457 36.370 1.00 94.38 349 LEU A C 1
ATOM 2680 O O . LEU A 1 349 ? -10.499 0.205 37.407 1.00 94.38 349 LEU A O 1
ATOM 2684 N N . ARG A 1 350 ? -11.418 -0.487 35.467 1.00 95.25 350 ARG A N 1
ATOM 2685 C CA . ARG A 1 350 ? -12.622 0.361 35.569 1.00 95.25 350 ARG A CA 1
ATOM 2686 C C . ARG A 1 350 ? -13.417 0.116 36.849 1.00 95.25 350 ARG A C 1
ATOM 2688 O O . ARG A 1 350 ? -13.887 1.057 37.482 1.00 95.25 350 ARG A O 1
ATOM 2695 N N . ARG A 1 351 ? -13.525 -1.150 37.283 1.00 94.31 351 ARG A N 1
ATOM 2696 C CA . ARG A 1 351 ? -14.222 -1.513 38.528 1.00 94.31 351 ARG A CA 1
ATOM 2697 C C . ARG A 1 351 ? -13.508 -0.934 39.742 1.00 94.31 351 ARG A C 1
ATOM 2699 O O . ARG A 1 351 ? -14.153 -0.339 40.599 1.00 94.31 351 ARG A O 1
ATOM 2706 N N . SER A 1 352 ? -12.184 -1.080 39.793 1.00 92.94 352 SER A N 1
ATOM 2707 C CA . SER A 1 352 ? -11.381 -0.546 40.896 1.00 92.94 352 SER A CA 1
ATOM 2708 C C . SER A 1 352 ? -11.378 0.987 40.932 1.00 92.94 352 SER A C 1
ATOM 2710 O O . SER A 1 352 ? -11.454 1.572 42.010 1.00 92.94 352 SER A O 1
ATOM 2712 N N . MET A 1 353 ? -11.394 1.649 39.768 1.00 92.12 353 MET A N 1
ATOM 2713 C CA . MET A 1 353 ? -11.268 3.106 39.658 1.00 92.12 353 MET A CA 1
ATOM 2714 C C . MET A 1 353 ? -12.400 3.869 40.362 1.00 92.12 353 MET A C 1
ATOM 2716 O O . MET A 1 353 ? -12.185 4.968 40.869 1.00 92.12 353 MET A O 1
ATOM 2720 N N . LYS A 1 354 ? -13.583 3.252 40.488 1.00 91.50 354 LYS A N 1
ATOM 2721 C CA . LYS A 1 354 ? -14.737 3.807 41.218 1.00 91.50 354 LYS A CA 1
ATOM 2722 C C . LYS A 1 354 ? -14.479 3.981 42.715 1.00 91.50 354 LYS A C 1
ATOM 2724 O O . LYS A 1 354 ? -15.072 4.860 43.327 1.00 91.50 354 LYS A O 1
ATOM 2729 N N . ALA A 1 355 ? -13.583 3.183 43.298 1.00 89.31 355 ALA A N 1
ATOM 2730 C CA . ALA A 1 355 ? -13.231 3.229 44.719 1.00 89.31 355 ALA A CA 1
ATOM 2731 C C . ALA A 1 355 ? -11.844 3.853 44.988 1.00 89.31 355 ALA A C 1
ATOM 2733 O O . ALA A 1 355 ? -11.560 4.260 46.115 1.00 89.31 355 ALA A O 1
ATOM 2734 N N . THR A 1 356 ? -10.997 3.988 43.963 1.00 87.81 356 THR A N 1
ATOM 2735 C CA . THR A 1 356 ? -9.617 4.486 44.086 1.00 87.81 356 THR A CA 1
ATOM 2736 C C . THR A 1 356 ? -9.533 6.013 44.219 1.00 87.81 356 THR A C 1
ATOM 2738 O O . THR A 1 356 ? -9.632 6.748 43.232 1.00 87.81 356 THR A O 1
ATOM 2741 N N . LYS A 1 357 ? -9.269 6.507 45.437 1.00 86.19 357 LYS A N 1
ATOM 2742 C CA . LYS A 1 357 ? -9.058 7.945 45.707 1.00 86.19 357 LYS A CA 1
ATOM 2743 C C . LYS A 1 357 ? -7.725 8.469 45.162 1.00 86.19 357 LYS A C 1
ATOM 2745 O O . LYS A 1 357 ? -7.696 9.528 44.542 1.00 86.19 357 LYS A O 1
ATOM 2750 N N . THR A 1 358 ? -6.642 7.716 45.331 1.00 87.56 358 THR A N 1
ATOM 2751 C CA . THR A 1 358 ? -5.287 8.062 44.869 1.00 87.56 358 THR A CA 1
ATOM 2752 C C . THR A 1 358 ? -4.702 6.924 44.039 1.00 87.56 358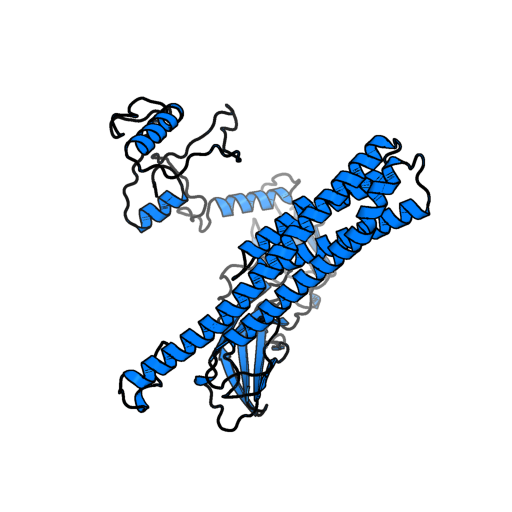 THR A C 1
ATOM 2754 O O . THR A 1 358 ? -4.902 5.752 44.354 1.00 87.56 358 THR A O 1
ATOM 2757 N N . LEU A 1 359 ? -4.003 7.258 42.951 1.00 89.38 359 LEU A N 1
ATOM 2758 C CA . LEU A 1 359 ? -3.379 6.257 42.086 1.00 89.38 359 LEU A CA 1
ATOM 2759 C C . LEU A 1 359 ? -2.116 5.707 42.749 1.00 89.38 359 LEU A C 1
ATOM 2761 O O . LEU A 1 359 ? -1.203 6.456 43.080 1.00 89.38 359 LEU A O 1
ATOM 2765 N N . THR A 1 360 ? -2.067 4.390 42.923 1.00 92.00 360 THR A N 1
ATOM 2766 C CA . THR A 1 360 ? -0.861 3.687 43.370 1.00 92.00 360 THR A CA 1
ATOM 2767 C C . THR A 1 360 ? 0.055 3.386 42.188 1.00 92.00 360 THR A C 1
ATOM 2769 O O . THR A 1 360 ? -0.411 3.271 41.051 1.00 92.00 360 THR A O 1
ATOM 2772 N N . GLU A 1 361 ? 1.341 3.166 42.452 1.00 93.12 361 GLU A N 1
ATOM 2773 C CA . GLU A 1 361 ? 2.318 2.757 41.433 1.00 93.12 361 GLU A CA 1
ATOM 2774 C C . GLU A 1 361 ? 1.881 1.479 40.695 1.00 93.12 361 GLU A C 1
ATOM 2776 O O . GLU A 1 361 ? 1.921 1.413 39.470 1.00 93.12 361 GLU A O 1
ATOM 2781 N N . THR A 1 362 ? 1.307 0.506 41.412 1.00 93.25 362 THR A N 1
ATOM 2782 C CA . THR A 1 362 ? 0.719 -0.701 40.809 1.00 93.25 362 THR A CA 1
ATOM 2783 C C . THR A 1 362 ? -0.423 -0.384 39.839 1.00 93.25 362 THR A C 1
ATOM 2785 O O . THR A 1 362 ? -0.576 -1.046 38.813 1.00 93.25 362 THR A O 1
ATOM 2788 N N . THR A 1 363 ? -1.254 0.616 40.149 1.00 93.06 363 THR A N 1
ATOM 2789 C CA . THR A 1 363 ? -2.353 1.038 39.265 1.00 93.06 363 THR A CA 1
ATOM 2790 C C . THR A 1 363 ? -1.804 1.746 38.033 1.00 93.06 363 THR A C 1
ATOM 2792 O O . THR A 1 363 ? -2.246 1.457 36.924 1.00 93.06 363 THR A O 1
ATOM 2795 N N . LEU A 1 364 ? -0.806 2.617 38.206 1.00 94.44 364 LEU A N 1
ATOM 2796 C CA . LEU A 1 364 ? -0.123 3.285 37.099 1.00 94.44 364 LEU A CA 1
ATOM 2797 C C . LEU A 1 364 ? 0.555 2.281 36.159 1.00 94.44 364 LEU A C 1
ATOM 2799 O O . LEU A 1 364 ? 0.420 2.428 34.947 1.00 94.44 364 LEU A O 1
ATOM 2803 N N . GLY A 1 365 ? 1.173 1.227 36.701 1.00 95.88 365 GLY A N 1
ATOM 2804 C CA . GLY A 1 365 ? 1.748 0.133 35.916 1.00 95.88 365 GLY A CA 1
ATOM 2805 C C . GLY A 1 365 ? 0.705 -0.639 35.100 1.00 95.88 365 GLY A C 1
ATOM 2806 O O . GLY A 1 365 ? 0.942 -0.960 33.940 1.00 95.88 365 GLY A O 1
ATOM 2807 N N . LYS A 1 366 ? -0.497 -0.877 35.647 1.00 96.56 366 LYS A N 1
ATOM 2808 C CA . LYS A 1 366 ? -1.616 -1.462 34.878 1.00 96.56 366 LYS A CA 1
ATOM 2809 C C . LYS A 1 366 ? -2.088 -0.544 33.753 1.00 96.56 366 LYS A C 1
ATOM 2811 O O . LYS A 1 366 ? -2.400 -1.027 32.671 1.00 96.56 366 LYS A O 1
ATOM 2816 N N . VAL A 1 367 ? -2.150 0.764 34.003 1.00 96.75 367 VAL A N 1
ATOM 2817 C CA . VAL A 1 367 ? -2.495 1.758 32.974 1.00 96.75 367 VAL A CA 1
ATOM 2818 C C . VAL A 1 367 ? -1.447 1.763 31.855 1.00 96.75 367 VAL A C 1
ATOM 2820 O O . VAL A 1 367 ? -1.818 1.794 30.686 1.00 96.75 367 VAL A O 1
ATOM 2823 N N . ASP A 1 368 ? -0.156 1.681 32.187 1.00 97.44 368 ASP A N 1
ATOM 2824 C CA . ASP A 1 368 ? 0.922 1.551 31.194 1.00 97.44 368 ASP A CA 1
ATOM 2825 C C . ASP A 1 368 ? 0.825 0.263 30.384 1.00 97.44 368 ASP A C 1
ATOM 2827 O O . ASP A 1 368 ? 0.857 0.312 29.156 1.00 97.44 368 ASP A O 1
ATOM 2831 N N . ALA A 1 369 ? 0.639 -0.874 31.055 1.00 97.94 369 ALA A N 1
ATOM 2832 C CA . ALA A 1 369 ? 0.477 -2.162 30.390 1.00 97.94 369 ALA A CA 1
ATOM 2833 C C . ALA A 1 369 ? -0.737 -2.169 29.445 1.00 97.94 369 ALA A C 1
ATOM 2835 O O . ALA A 1 369 ? -0.642 -2.647 28.317 1.00 97.94 369 ALA A O 1
ATOM 2836 N N . LEU A 1 370 ? -1.865 -1.581 29.863 1.00 98.38 370 LEU A N 1
ATOM 2837 C CA . LEU A 1 370 ? -3.035 -1.423 28.999 1.00 98.38 370 LEU A CA 1
ATOM 2838 C C . LEU A 1 370 ? -2.712 -0.566 27.769 1.00 98.38 370 LEU A C 1
ATOM 2840 O O . LEU A 1 370 ? -3.053 -0.951 26.654 1.00 98.38 370 LEU A O 1
ATOM 2844 N N . ARG A 1 371 ? -2.035 0.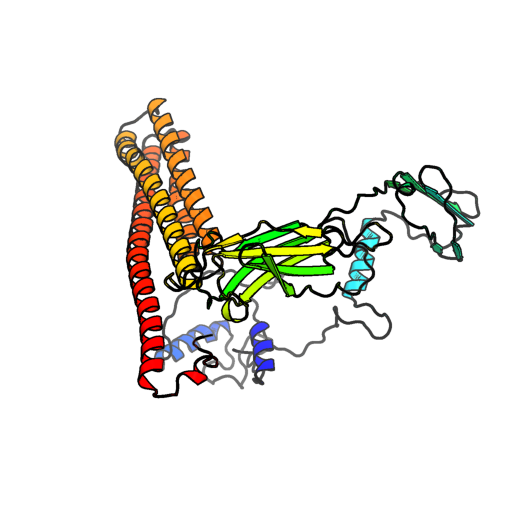577 27.947 1.00 98.12 371 ARG A N 1
ATOM 2845 C CA . ARG A 1 371 ? -1.639 1.431 26.816 1.00 98.12 371 ARG A CA 1
ATOM 2846 C C . ARG A 1 371 ? -0.711 0.708 25.850 1.00 98.12 371 ARG A C 1
ATOM 2848 O O . ARG A 1 371 ? -0.876 0.905 24.654 1.00 98.12 371 ARG A O 1
ATOM 2855 N N . ALA A 1 372 ? 0.214 -0.116 26.338 1.00 98.44 372 ALA A N 1
ATOM 2856 C CA . ALA A 1 372 ? 1.117 -0.883 25.483 1.00 98.44 372 ALA A CA 1
ATOM 2857 C C . ALA A 1 372 ? 0.349 -1.832 24.545 1.00 98.44 372 ALA A C 1
ATOM 2859 O O . ALA A 1 372 ? 0.578 -1.801 23.339 1.00 98.44 372 ALA A O 1
ATOM 2860 N N . HIS A 1 373 ? -0.628 -2.585 25.067 1.00 98.62 373 HIS A N 1
ATOM 28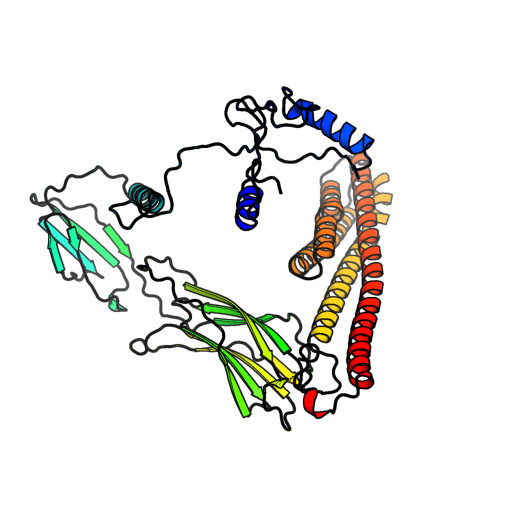61 C CA . HIS A 1 373 ? -1.496 -3.433 24.238 1.00 98.62 373 HIS A CA 1
ATOM 2862 C C . HIS A 1 373 ? -2.319 -2.625 23.222 1.00 98.62 373 HIS A C 1
ATOM 2864 O O . HIS A 1 373 ? -2.482 -3.042 22.080 1.00 98.62 373 HIS A O 1
ATOM 2870 N N . LEU A 1 374 ? -2.824 -1.448 23.611 1.00 98.56 374 LEU A N 1
ATOM 2871 C CA . LEU A 1 374 ? -3.585 -0.586 22.699 1.00 98.56 374 LEU A CA 1
ATOM 2872 C C . LEU A 1 374 ? -2.712 0.012 21.590 1.00 98.56 374 LEU A C 1
ATOM 2874 O O . LEU A 1 374 ? -3.174 0.097 20.461 1.00 98.56 374 LEU A O 1
ATOM 2878 N N . VAL A 1 375 ? -1.464 0.390 21.889 1.00 98.56 375 VAL A N 1
ATOM 2879 C CA . VAL A 1 375 ? -0.489 0.824 20.871 1.00 98.56 375 VAL A CA 1
ATOM 2880 C C . VAL A 1 375 ? -0.211 -0.316 19.895 1.00 98.56 375 VAL A C 1
ATOM 2882 O O . VAL A 1 375 ? -0.369 -0.129 18.697 1.00 98.56 375 VAL A O 1
ATOM 2885 N N . ALA A 1 376 ? 0.102 -1.514 20.398 1.00 98.38 376 ALA A N 1
ATOM 2886 C CA . ALA A 1 376 ? 0.366 -2.672 19.547 1.00 98.38 376 ALA A CA 1
ATOM 2887 C C . ALA A 1 376 ? -0.834 -3.021 18.646 1.00 98.38 376 ALA A C 1
ATOM 2889 O O . ALA A 1 376 ? -0.662 -3.271 17.455 1.00 98.38 376 ALA A O 1
ATOM 2890 N N . ALA A 1 377 ? -2.057 -2.997 19.187 1.00 98.50 377 ALA A N 1
ATOM 2891 C CA . ALA A 1 377 ? -3.273 -3.223 18.409 1.00 98.50 377 ALA A CA 1
ATOM 2892 C C . ALA A 1 377 ? -3.519 -2.126 17.358 1.00 98.50 377 ALA A C 1
ATOM 2894 O O . ALA A 1 377 ? -3.950 -2.440 16.249 1.00 98.50 377 ALA A O 1
ATOM 2895 N N . GLU A 1 378 ? -3.260 -0.856 17.692 1.00 98.31 378 GLU A N 1
ATOM 2896 C CA . GLU A 1 378 ? -3.393 0.273 16.764 1.00 98.31 378 GLU A CA 1
ATOM 2897 C C . GLU A 1 378 ? -2.392 0.150 15.607 1.00 98.31 378 GLU A C 1
ATOM 2899 O O . GLU A 1 378 ? -2.795 0.243 14.449 1.00 98.31 378 GLU A O 1
ATOM 2904 N N . ASP A 1 379 ? -1.122 -0.135 15.906 1.00 98.06 379 ASP A N 1
ATOM 2905 C CA . ASP A 1 379 ? -0.062 -0.297 14.906 1.00 98.06 379 ASP A CA 1
ATOM 2906 C C . ASP A 1 379 ? -0.346 -1.482 13.975 1.00 98.06 379 ASP A C 1
ATOM 2908 O O . ASP A 1 379 ? -0.252 -1.358 12.755 1.00 98.06 379 ASP A O 1
ATOM 2912 N N . LEU A 1 380 ? -0.760 -2.627 14.529 1.00 98.25 380 LEU A N 1
ATOM 2913 C CA . LEU A 1 380 ? -1.157 -3.790 13.732 1.00 98.25 380 LEU A CA 1
ATOM 2914 C C . LEU A 1 380 ? -2.349 -3.475 12.816 1.00 98.25 380 LEU A C 1
ATOM 2916 O O . LEU A 1 380 ? -2.343 -3.877 11.653 1.00 98.25 380 LEU A O 1
ATOM 2920 N N . ALA A 1 381 ? -3.352 -2.743 13.313 1.00 97.88 381 ALA A N 1
ATOM 2921 C CA . ALA A 1 381 ? -4.503 -2.338 12.511 1.00 97.88 381 ALA A CA 1
ATOM 2922 C C . ALA A 1 381 ? -4.107 -1.365 11.389 1.00 97.88 381 ALA A C 1
ATOM 2924 O O . ALA A 1 381 ? -4.552 -1.546 10.258 1.00 97.88 381 ALA A O 1
ATOM 2925 N N . ARG A 1 382 ? -3.245 -0.376 11.663 1.00 97.81 382 ARG A N 1
ATOM 2926 C CA . ARG A 1 382 ? -2.730 0.558 10.645 1.00 97.81 382 ARG A CA 1
ATOM 2927 C C . ARG A 1 382 ? -1.926 -0.170 9.569 1.00 97.81 382 ARG A C 1
ATOM 2929 O O . ARG A 1 382 ? -2.229 -0.022 8.392 1.00 97.81 382 ARG A O 1
ATOM 2936 N N . ASN A 1 383 ? -0.999 -1.042 9.967 1.00 95.12 383 ASN A N 1
ATOM 2937 C CA . ASN A 1 383 ? -0.198 -1.829 9.027 1.00 95.12 383 ASN A CA 1
ATOM 2938 C C . ASN A 1 383 ? -1.074 -2.710 8.124 1.00 95.12 383 ASN A C 1
ATOM 2940 O O . ASN A 1 383 ? -0.834 -2.802 6.922 1.00 95.12 383 ASN A O 1
ATOM 2944 N N . LEU A 1 384 ? -2.111 -3.343 8.687 1.00 94.38 384 LEU A N 1
ATOM 2945 C CA . LEU A 1 384 ? -3.061 -4.125 7.898 1.00 94.38 384 LEU A CA 1
ATOM 2946 C C . LEU A 1 384 ? -3.898 -3.233 6.969 1.00 94.38 384 LEU A C 1
ATOM 2948 O O . LEU A 1 384 ? -4.183 -3.635 5.840 1.00 94.38 384 LEU A O 1
ATOM 2952 N N . ALA A 1 385 ? -4.282 -2.033 7.414 1.00 94.75 385 ALA A N 1
ATOM 2953 C CA . ALA A 1 385 ? -4.996 -1.074 6.578 1.00 94.75 385 ALA A CA 1
ATOM 2954 C C . ALA A 1 385 ? -4.163 -0.668 5.356 1.00 94.75 385 ALA A C 1
ATOM 2956 O O . ALA A 1 385 ? -4.668 -0.735 4.236 1.00 94.75 385 ALA A O 1
ATOM 2957 N N . ASP A 1 386 ? -2.890 -0.333 5.557 1.00 91.06 386 ASP A N 1
ATOM 2958 C CA . ASP A 1 386 ? -1.977 0.077 4.488 1.00 91.06 386 ASP A CA 1
ATOM 2959 C C . ASP A 1 386 ? -1.705 -1.076 3.513 1.00 91.06 386 ASP A C 1
ATOM 2961 O O . ASP A 1 386 ? -1.831 -0.910 2.298 1.00 91.06 386 ASP A O 1
ATOM 2965 N N . ALA A 1 387 ? -1.445 -2.281 4.033 1.00 86.19 387 ALA A N 1
ATOM 2966 C CA . ALA A 1 387 ? -1.221 -3.481 3.223 1.00 86.19 387 ALA A CA 1
ATOM 2967 C C . ALA A 1 387 ? -2.438 -3.882 2.366 1.00 86.19 387 ALA A C 1
ATOM 2969 O O . ALA A 1 387 ? -2.294 -4.613 1.387 1.00 86.19 387 ALA A O 1
ATOM 2970 N N . THR A 1 388 ? -3.638 -3.420 2.728 1.00 87.25 388 THR A N 1
ATOM 2971 C CA . THR A 1 388 ? -4.895 -3.739 2.030 1.00 87.25 388 THR A CA 1
ATOM 2972 C C . THR A 1 388 ? -5.520 -2.544 1.307 1.00 87.25 388 THR A C 1
ATOM 2974 O O . THR A 1 388 ? -6.574 -2.698 0.684 1.00 87.25 388 THR A O 1
ATOM 2977 N N . ALA A 1 389 ? -4.887 -1.364 1.354 1.00 81.75 389 ALA A N 1
ATOM 2978 C CA . ALA A 1 389 ? -5.396 -0.131 0.750 1.00 81.75 389 ALA A CA 1
ATOM 2979 C C . ALA A 1 389 ? -5.412 -0.195 -0.786 1.00 81.75 389 ALA A C 1
ATOM 2981 O O . ALA A 1 389 ? -6.353 0.280 -1.424 1.00 81.75 389 ALA A O 1
ATOM 2982 N N . GLY A 1 390 ? -4.38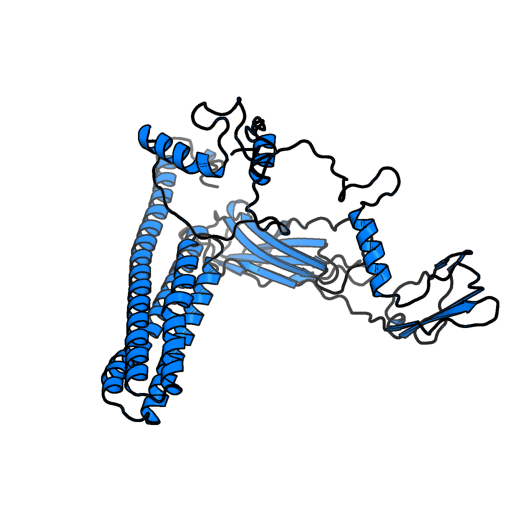9 -0.817 -1.379 1.00 66.56 390 GLY A N 1
ATOM 2983 C CA . GLY A 1 390 ? -4.317 -1.111 -2.808 1.00 66.56 390 GLY A CA 1
ATOM 2984 C C . GLY A 1 390 ? -4.728 -2.555 -3.093 1.00 66.56 390 GLY A C 1
ATOM 2985 O O . GLY A 1 390 ? -4.143 -3.486 -2.548 1.00 66.56 390 GLY A O 1
ATOM 2986 N N . GLY A 1 391 ? -5.718 -2.767 -3.962 1.00 69.81 391 GLY A N 1
ATOM 2987 C CA . GLY A 1 391 ? -6.055 -4.100 -4.475 1.00 69.81 391 GLY A CA 1
ATOM 2988 C C . GLY A 1 391 ? -7.455 -4.591 -4.109 1.00 69.81 391 GLY A C 1
ATOM 2989 O O . GLY A 1 391 ? -8.435 -3.865 -4.256 1.00 69.81 391 GLY A O 1
ATOM 2990 N N . GLN A 1 392 ? -7.565 -5.862 -3.706 1.00 72.44 392 GLN A N 1
ATOM 2991 C CA . GLN A 1 392 ? -8.849 -6.576 -3.598 1.00 72.44 392 GLN A CA 1
ATOM 2992 C C . GLN A 1 392 ? -9.620 -6.318 -2.289 1.00 72.44 392 GLN A C 1
ATOM 2994 O O . GLN A 1 392 ? -10.794 -6.678 -2.192 1.00 72.44 392 GLN A O 1
ATOM 2999 N N . TYR A 1 393 ? -8.996 -5.672 -1.296 1.00 83.94 393 TYR A N 1
ATOM 3000 C CA . TYR A 1 393 ? -9.533 -5.532 0.064 1.00 83.94 393 TYR A CA 1
ATOM 3001 C C . TYR A 1 393 ? -9.767 -4.082 0.551 1.00 83.94 393 TYR A C 1
ATOM 3003 O O . TYR A 1 393 ? -9.605 -3.816 1.744 1.00 83.94 393 TYR A O 1
ATOM 3011 N N . PRO A 1 394 ? -10.250 -3.137 -0.282 1.00 85.06 394 PRO A N 1
ATOM 3012 C CA . PRO A 1 394 ? -10.370 -1.729 0.120 1.00 85.06 394 PRO A CA 1
ATOM 3013 C C . PRO A 1 394 ? -11.346 -1.517 1.289 1.00 85.06 394 PRO A C 1
ATOM 3015 O O . PRO A 1 394 ? -11.137 -0.658 2.140 1.00 85.06 394 PRO A O 1
ATOM 3018 N N . LYS A 1 395 ? -12.398 -2.343 1.385 1.00 89.00 395 LYS A N 1
ATOM 3019 C CA . LYS A 1 395 ? -13.350 -2.299 2.509 1.00 89.00 395 LYS A CA 1
ATOM 3020 C C . LYS A 1 395 ? -12.724 -2.740 3.831 1.00 89.00 395 LYS A C 1
ATOM 3022 O O . LYS A 1 395 ? -13.110 -2.235 4.882 1.00 89.00 395 LYS A O 1
ATOM 3027 N N . LEU A 1 396 ? -11.798 -3.700 3.783 1.00 91.44 396 LEU A N 1
ATOM 3028 C CA . LEU A 1 396 ? -11.066 -4.135 4.967 1.00 91.44 396 LEU A CA 1
ATOM 3029 C C . LEU A 1 396 ? -10.097 -3.040 5.408 1.00 91.44 396 LEU A C 1
ATOM 3031 O O . LEU A 1 396 ? -10.072 -2.726 6.594 1.00 91.44 396 LEU A O 1
ATOM 3035 N N . SER A 1 397 ? -9.388 -2.421 4.458 1.00 93.38 397 SER A N 1
ATOM 3036 C CA . SER A 1 397 ? -8.522 -1.271 4.727 1.00 93.38 397 SER A CA 1
ATOM 3037 C C . SER A 1 397 ? -9.281 -0.163 5.460 1.00 93.38 397 SER A C 1
ATOM 3039 O O . SER A 1 397 ? -8.929 0.194 6.583 1.00 93.38 397 SER A O 1
ATOM 3041 N N . GLU A 1 398 ? -10.424 0.267 4.915 1.00 94.69 398 GLU A N 1
ATOM 3042 C CA . GLU A 1 398 ? -11.274 1.282 5.544 1.00 94.69 398 GLU A CA 1
ATOM 3043 C C . GLU A 1 398 ? -11.759 0.861 6.946 1.00 94.69 398 GLU A C 1
ATOM 3045 O O . GLU A 1 398 ? -11.798 1.674 7.877 1.00 94.69 398 GLU A O 1
ATOM 3050 N N . ALA A 1 399 ? -12.134 -0.410 7.123 1.00 95.38 399 ALA A N 1
ATOM 3051 C CA . ALA A 1 399 ? -12.558 -0.934 8.417 1.00 95.38 399 ALA A CA 1
ATOM 3052 C C . ALA A 1 399 ? -11.417 -0.923 9.449 1.00 95.38 399 ALA A C 1
ATOM 3054 O O . ALA A 1 399 ? -11.661 -0.582 10.608 1.00 95.38 399 ALA A O 1
ATOM 3055 N N . MET A 1 400 ? -10.190 -1.251 9.039 1.00 97.50 400 MET A N 1
ATOM 3056 C CA . MET A 1 400 ? -8.999 -1.220 9.890 1.00 97.50 400 MET A CA 1
ATOM 3057 C C . MET A 1 400 ? -8.581 0.202 10.258 1.00 97.50 400 MET A C 1
ATOM 3059 O O . MET A 1 400 ? -8.332 0.461 11.435 1.00 97.50 400 MET A O 1
ATOM 3063 N N . THR A 1 401 ? -8.627 1.153 9.320 1.00 97.38 401 THR A N 1
ATOM 3064 C CA . THR A 1 401 ? -8.412 2.576 9.627 1.00 97.38 401 THR A CA 1
ATOM 3065 C C . THR A 1 401 ? -9.435 3.075 10.649 1.00 97.38 401 THR A C 1
ATOM 3067 O O . THR A 1 401 ? -9.076 3.665 11.666 1.00 97.38 401 THR A O 1
ATOM 3070 N N . LYS A 1 402 ? -10.728 2.773 10.447 1.00 96.94 402 LYS A N 1
ATOM 3071 C CA . LYS A 1 402 ? -11.784 3.158 11.399 1.00 96.94 402 LYS A CA 1
ATOM 3072 C C . LYS A 1 402 ? -11.602 2.506 12.767 1.00 96.94 402 LYS A C 1
ATOM 3074 O O . LYS A 1 402 ? -11.848 3.166 13.774 1.00 96.94 402 LYS A O 1
ATOM 3079 N N . LEU A 1 403 ? -11.204 1.236 12.817 1.00 97.94 403 LEU A N 1
ATOM 3080 C CA . LEU A 1 403 ? -10.905 0.531 14.062 1.00 97.94 403 LEU A CA 1
ATOM 3081 C C . LEU A 1 403 ? -9.775 1.235 14.828 1.00 97.94 403 LEU A C 1
ATOM 3083 O O . LEU A 1 403 ? -9.944 1.526 16.017 1.00 97.94 403 LEU A O 1
ATOM 3087 N N . ALA A 1 404 ? -8.668 1.530 14.137 1.00 97.88 404 ALA A N 1
ATOM 3088 C CA . ALA A 1 404 ? -7.502 2.203 14.694 1.00 97.88 404 ALA A CA 1
ATOM 3089 C C . ALA A 1 404 ? -7.865 3.593 15.231 1.00 97.88 404 ALA A C 1
ATOM 3091 O O . ALA A 1 404 ? -7.642 3.862 16.406 1.00 97.88 404 ALA A O 1
ATOM 3092 N N . ASP A 1 405 ? -8.508 4.441 14.430 1.00 95.44 405 ASP A N 1
ATOM 3093 C CA . ASP A 1 405 ? -8.751 5.834 14.818 1.00 95.44 405 ASP A CA 1
ATOM 3094 C C . ASP A 1 405 ? -9.915 5.986 15.809 1.00 95.44 405 ASP A C 1
ATOM 3096 O O . ASP A 1 405 ? -9.811 6.696 16.811 1.00 95.44 405 ASP A O 1
ATOM 3100 N N . LYS A 1 406 ? -11.055 5.326 15.553 1.00 96.81 406 LYS A N 1
ATOM 3101 C CA . LYS A 1 406 ? -12.299 5.600 16.297 1.00 96.81 406 LYS A CA 1
ATOM 3102 C C . LYS A 1 406 ? -12.431 4.821 17.596 1.00 96.81 406 LYS A C 1
ATOM 3104 O O . LYS A 1 406 ? -13.159 5.270 18.479 1.00 96.81 406 LYS A O 1
ATOM 3109 N N . HIS A 1 407 ? -11.770 3.671 17.710 1.00 97.75 407 HIS A N 1
ATOM 3110 C CA . HIS A 1 407 ? -11.936 2.785 18.859 1.00 97.75 407 HIS A CA 1
ATOM 3111 C C . HIS A 1 407 ? -10.623 2.564 19.605 1.00 97.75 407 HIS A C 1
ATOM 3113 O O . HIS A 1 407 ? -10.530 2.926 20.777 1.00 97.75 407 HIS A O 1
ATOM 3119 N N . VAL A 1 408 ? -9.594 2.023 18.948 1.00 98.19 408 VAL A N 1
ATOM 3120 C CA . VAL A 1 408 ? -8.339 1.655 19.629 1.00 98.19 408 VAL A CA 1
ATOM 3121 C C . VAL A 1 408 ? -7.549 2.895 20.052 1.00 98.19 408 VAL A C 1
ATOM 3123 O O . VAL A 1 408 ? -7.227 3.048 21.233 1.00 98.19 408 VAL A O 1
ATOM 3126 N N . GLY A 1 409 ? -7.327 3.828 19.128 1.00 97.00 409 GLY A N 1
ATOM 3127 C CA . GLY A 1 409 ? -6.675 5.110 19.386 1.00 97.00 409 GLY A CA 1
ATOM 3128 C C . GLY A 1 409 ? -7.444 5.928 20.418 1.00 97.00 409 GLY A C 1
ATOM 3129 O O . GLY A 1 409 ? -6.854 6.441 21.372 1.00 97.00 409 GLY A O 1
ATOM 3130 N N . LYS A 1 410 ? -8.782 5.941 20.332 1.00 97.81 410 LYS A N 1
ATOM 3131 C CA . LYS A 1 410 ? -9.611 6.609 21.341 1.00 97.81 410 LYS A CA 1
ATOM 3132 C C . LYS A 1 410 ? -9.456 5.994 22.735 1.00 97.81 410 LYS A C 1
ATOM 3134 O O . LYS A 1 410 ? -9.279 6.726 23.710 1.00 97.81 410 LYS A O 1
ATOM 3139 N N . ALA A 1 411 ? -9.475 4.666 22.847 1.00 98.19 411 ALA A N 1
ATOM 3140 C CA . ALA A 1 411 ? -9.231 3.972 24.111 1.00 98.19 411 ALA A CA 1
ATOM 3141 C C . ALA A 1 411 ? -7.830 4.277 24.668 1.00 98.19 411 ALA A C 1
ATOM 3143 O O . ALA A 1 411 ? -7.675 4.484 25.876 1.00 98.19 411 ALA A O 1
ATOM 3144 N N . ARG A 1 412 ? -6.811 4.350 23.800 1.00 98.12 412 ARG A N 1
ATOM 3145 C CA . ARG A 1 412 ? -5.424 4.673 24.168 1.00 98.12 412 ARG A CA 1
ATOM 3146 C C . ARG A 1 412 ? -5.305 6.082 24.745 1.00 98.12 412 ARG A C 1
ATOM 3148 O O . ARG A 1 412 ? -4.661 6.257 25.784 1.00 98.12 412 ARG A O 1
ATOM 3155 N N . GLU A 1 413 ? -5.929 7.067 24.102 1.00 97.62 413 GLU A N 1
ATOM 3156 C CA . GLU A 1 413 ? -5.987 8.455 24.577 1.00 97.62 413 GLU A CA 1
ATOM 3157 C C . GLU A 1 413 ? -6.650 8.547 25.952 1.00 97.62 413 GLU A C 1
ATOM 3159 O O . GLU A 1 413 ? -6.046 9.055 26.898 1.00 97.62 413 GLU A O 1
ATOM 3164 N N . LEU A 1 414 ? -7.860 7.993 26.084 1.00 98.12 414 LEU A N 1
ATOM 3165 C CA . LEU A 1 414 ? -8.625 7.995 27.335 1.00 98.12 414 LEU A CA 1
ATOM 3166 C C . LEU A 1 414 ? -7.843 7.333 28.472 1.00 98.12 414 LEU A C 1
ATOM 3168 O O . LEU A 1 414 ? -7.779 7.866 29.578 1.00 98.12 414 LEU A O 1
ATOM 3172 N N . THR A 1 415 ? -7.179 6.213 28.181 1.00 97.00 415 THR A N 1
ATOM 3173 C CA . THR A 1 415 ? -6.326 5.510 29.145 1.00 97.00 415 THR A CA 1
ATOM 3174 C C . THR A 1 415 ? -5.135 6.370 29.583 1.00 97.00 415 THR A C 1
ATOM 3176 O O . THR A 1 415 ? -4.764 6.357 30.756 1.00 97.00 415 THR A O 1
ATOM 3179 N N . GLY A 1 416 ? -4.546 7.157 28.677 1.00 95.44 416 GLY A N 1
ATOM 3180 C CA . GLY A 1 416 ? -3.495 8.122 29.012 1.00 95.44 416 GLY A CA 1
ATOM 3181 C C . GLY A 1 416 ? -3.978 9.219 29.962 1.00 95.44 416 GLY A C 1
ATOM 3182 O O . GLY A 1 416 ? -3.284 9.544 30.928 1.00 95.44 416 GLY A O 1
ATOM 3183 N N . LEU A 1 417 ? -5.193 9.730 29.745 1.00 97.12 417 LEU A N 1
ATOM 3184 C CA . LEU A 1 417 ? -5.788 10.779 30.578 1.00 97.12 417 LEU A CA 1
ATOM 3185 C C . LEU A 1 417 ? -6.027 10.333 32.028 1.00 97.12 417 LEU A C 1
ATOM 3187 O O . LEU A 1 417 ? -5.961 11.164 32.934 1.00 97.12 417 LEU A O 1
ATOM 3191 N N . ILE A 1 418 ? -6.229 9.032 32.281 1.00 94.81 418 ILE A N 1
ATOM 3192 C CA . ILE A 1 418 ? -6.395 8.492 33.645 1.00 94.81 418 ILE A CA 1
ATOM 3193 C C . ILE A 1 418 ? -5.216 8.888 34.541 1.00 94.81 418 ILE A C 1
ATOM 3195 O O . ILE A 1 418 ? -5.423 9.193 35.713 1.00 94.81 418 ILE A O 1
ATOM 3199 N N . LYS A 1 419 ? -3.989 8.906 34.002 1.00 92.31 419 LYS A N 1
ATOM 3200 C CA . LYS A 1 419 ? -2.768 9.172 34.779 1.00 92.31 419 LYS A CA 1
ATOM 3201 C C . LYS A 1 419 ? -2.658 10.603 35.283 1.00 92.31 419 LYS A C 1
ATOM 3203 O O . LYS A 1 419 ? -2.120 10.816 36.362 1.00 92.31 419 LYS A O 1
ATOM 3208 N N . ILE A 1 420 ? -3.136 11.552 34.486 1.00 92.94 420 ILE A N 1
ATOM 3209 C CA . ILE A 1 420 ? -2.997 12.993 34.737 1.00 92.94 420 ILE A CA 1
ATOM 3210 C C . ILE A 1 420 ? -4.259 13.608 35.349 1.00 92.94 420 ILE A C 1
ATOM 3212 O O . ILE A 1 420 ? -4.303 14.803 35.613 1.00 92.94 420 ILE A O 1
ATOM 3216 N N . THR A 1 421 ? -5.308 12.806 35.538 1.00 93.50 421 THR A N 1
ATOM 3217 C CA . THR A 1 421 ? -6.571 13.265 36.112 1.00 93.50 421 THR A CA 1
ATOM 3218 C C . THR A 1 421 ? -6.568 13.024 37.619 1.00 93.50 421 THR A C 1
ATOM 3220 O O . THR A 1 421 ? -6.566 11.883 38.088 1.00 93.50 421 THR A O 1
ATOM 3223 N N . ASP A 1 422 ? -6.609 14.098 38.402 1.00 88.69 422 ASP A N 1
ATOM 3224 C CA . ASP A 1 422 ? -6.529 14.003 39.865 1.00 88.69 422 ASP A CA 1
ATOM 3225 C C . ASP A 1 422 ? -7.838 13.517 40.496 1.00 88.69 422 ASP A C 1
ATOM 3227 O O . ASP A 1 422 ? -7.843 12.698 41.422 1.00 88.69 422 ASP A O 1
ATOM 3231 N N . ALA A 1 423 ? -8.966 13.995 39.967 1.00 92.56 423 ALA A N 1
ATOM 3232 C CA . ALA A 1 423 ? -10.283 13.720 40.516 1.00 92.56 423 ALA A CA 1
ATOM 3233 C C . ALA A 1 423 ? -10.731 12.272 40.243 1.00 92.56 423 ALA A C 1
ATOM 3235 O O . ALA A 1 423 ? -10.754 11.797 39.106 1.00 92.56 423 ALA A O 1
ATOM 3236 N N . GLN A 1 424 ? -11.168 11.585 41.302 1.00 93.69 424 GLN A N 1
ATOM 3237 C CA . GLN A 1 424 ? -11.589 10.181 41.254 1.00 93.69 424 GLN A CA 1
ATOM 3238 C C . GLN A 1 424 ? -12.722 9.919 40.253 1.00 93.69 424 GLN A C 1
ATOM 3240 O O . GLN A 1 424 ? -12.637 8.980 39.465 1.00 93.69 424 GLN A O 1
ATOM 3245 N N . LYS A 1 425 ? -13.794 10.720 40.296 1.00 94.50 425 LYS A N 1
ATOM 3246 C CA . LYS A 1 425 ? -14.981 10.497 39.461 1.00 94.50 425 LYS A CA 1
ATOM 3247 C C . LYS A 1 425 ? -14.660 10.629 37.958 1.00 94.50 425 LYS A C 1
ATOM 3249 O O . LYS A 1 425 ? -14.903 9.655 37.250 1.00 94.50 425 LYS A O 1
ATOM 3254 N N . PRO A 1 426 ? -14.022 11.718 37.482 1.00 95.81 426 PRO A N 1
ATOM 3255 C CA . PRO A 1 426 ? -13.570 11.816 36.093 1.00 95.81 426 PRO A CA 1
ATOM 3256 C C . PRO A 1 426 ? -12.623 10.685 35.666 1.00 95.81 426 PRO A C 1
ATOM 3258 O O . PRO A 1 426 ? -12.772 10.145 34.576 1.00 95.81 426 PRO A O 1
ATOM 3261 N N . ARG A 1 427 ? -11.693 10.241 36.530 1.00 95.62 427 ARG A N 1
ATOM 3262 C CA . ARG A 1 427 ? -10.859 9.059 36.228 1.00 95.62 427 ARG A CA 1
ATOM 3263 C C . ARG A 1 427 ? -11.675 7.791 36.010 1.00 95.62 427 ARG A C 1
ATOM 3265 O O . ARG A 1 427 ? -11.346 6.999 35.131 1.00 95.62 427 ARG A O 1
ATOM 3272 N N . ALA A 1 428 ? -12.690 7.563 36.839 1.00 95.88 428 ALA A N 1
ATOM 3273 C CA . ALA A 1 428 ? -13.546 6.392 36.713 1.00 95.88 428 ALA A CA 1
ATOM 3274 C C . ALA A 1 428 ? -14.365 6.430 35.414 1.00 95.88 428 ALA A C 1
ATOM 3276 O O . ALA A 1 428 ? -14.489 5.399 34.761 1.00 95.88 428 ALA A O 1
ATOM 3277 N N . GLU A 1 429 ? -14.849 7.608 35.013 1.00 97.50 429 GLU A N 1
ATOM 3278 C CA . GLU A 1 429 ? -15.547 7.822 33.736 1.00 97.50 429 GLU A CA 1
ATOM 3279 C C . GLU A 1 429 ? -14.620 7.568 32.536 1.00 97.50 429 GLU A C 1
ATOM 3281 O O . GLU A 1 429 ? -14.996 6.837 31.623 1.00 97.50 429 GLU A O 1
ATOM 3286 N N . LEU A 1 430 ? -13.376 8.065 32.576 1.00 98.06 430 LEU A N 1
ATOM 3287 C CA . LEU A 1 430 ? -12.357 7.773 31.557 1.00 98.06 430 LEU A CA 1
ATOM 3288 C C . LEU A 1 430 ? -12.069 6.269 31.439 1.00 98.06 430 LEU A C 1
ATOM 3290 O O . LEU A 1 430 ? -11.945 5.750 30.332 1.00 98.06 430 LEU A O 1
ATOM 3294 N N . ALA A 1 431 ? -11.967 5.563 32.569 1.00 97.50 431 ALA A N 1
ATOM 3295 C CA . ALA A 1 431 ? -11.722 4.122 32.588 1.00 97.50 431 ALA A CA 1
ATOM 3296 C C . ALA A 1 431 ? -12.924 3.306 32.077 1.00 97.50 431 ALA A C 1
ATOM 3298 O O . ALA A 1 431 ? -12.722 2.299 31.399 1.00 97.50 431 ALA A O 1
ATOM 3299 N N . ASP A 1 432 ? -14.155 3.722 32.394 1.00 98.00 432 ASP A N 1
ATOM 3300 C CA . ASP A 1 432 ? -15.376 3.092 31.876 1.00 98.00 432 ASP A CA 1
ATOM 3301 C C . ASP A 1 432 ? -15.497 3.303 30.353 1.00 98.00 432 ASP A C 1
ATOM 3303 O O . ASP A 1 432 ? -15.754 2.340 29.631 1.00 98.00 432 ASP A O 1
ATOM 3307 N N . GLU A 1 433 ? -15.237 4.515 29.850 1.00 98.19 433 GLU A N 1
ATOM 3308 C CA . GLU A 1 433 ? -15.288 4.801 28.409 1.00 98.19 433 GLU A CA 1
ATOM 3309 C C . GLU A 1 433 ? -14.163 4.091 27.639 1.00 98.19 433 GLU A C 1
ATOM 3311 O O . GLU A 1 433 ? -14.406 3.515 26.579 1.00 98.19 433 GLU A O 1
ATOM 3316 N N . ALA A 1 434 ? -12.940 4.047 28.180 1.00 98.19 434 ALA A N 1
ATOM 3317 C CA . ALA A 1 434 ? -11.846 3.294 27.567 1.00 98.19 434 ALA A CA 1
ATOM 3318 C C . ALA A 1 434 ? -12.187 1.797 27.441 1.00 98.19 434 ALA A C 1
ATOM 3320 O O . ALA A 1 434 ? -11.984 1.205 26.382 1.00 98.19 434 ALA A O 1
ATOM 3321 N N . ASP A 1 435 ? -12.754 1.188 28.490 1.00 98.62 435 ASP A N 1
ATOM 3322 C CA . ASP A 1 435 ? -13.188 -0.215 28.468 1.00 98.62 435 ASP A CA 1
ATOM 3323 C C . ASP A 1 435 ? -14.306 -0.474 27.445 1.00 98.62 435 ASP A C 1
ATOM 3325 O O . ASP A 1 435 ? -14.307 -1.515 26.784 1.00 98.62 435 ASP A O 1
ATOM 3329 N N . PHE A 1 436 ? -15.229 0.480 27.285 1.00 98.44 436 PHE A N 1
ATOM 3330 C CA . PHE A 1 436 ? -16.299 0.412 26.291 1.00 98.44 436 PHE A CA 1
ATOM 3331 C C . PHE A 1 436 ? -15.766 0.470 24.853 1.00 98.44 436 PHE A C 1
ATOM 3333 O O . PHE A 1 436 ? -16.190 -0.317 24.003 1.00 98.44 436 PHE A O 1
ATOM 3340 N N . GLN A 1 437 ? -14.805 1.355 24.573 1.00 98.50 437 GLN A N 1
ATOM 3341 C CA . GLN A 1 437 ? -14.173 1.431 23.253 1.00 98.50 437 GLN A CA 1
ATOM 3342 C C . GLN A 1 437 ? -13.395 0.150 22.915 1.00 98.50 437 GLN A C 1
ATOM 3344 O O . GLN A 1 437 ? -13.442 -0.312 21.774 1.00 98.50 437 GLN A O 1
ATOM 3349 N N . ILE A 1 438 ? -12.764 -0.485 23.910 1.00 98.56 438 ILE A N 1
ATOM 3350 C CA . ILE A 1 438 ? -12.114 -1.795 23.744 1.00 98.56 438 ILE A CA 1
ATOM 3351 C C . ILE A 1 438 ? -13.141 -2.878 23.389 1.00 98.56 438 ILE A C 1
ATOM 3353 O O . ILE A 1 438 ? -12.905 -3.649 22.461 1.00 98.56 438 ILE A O 1
ATOM 3357 N N . ASP A 1 439 ? -14.304 -2.920 24.049 1.00 98.56 439 ASP A N 1
ATOM 3358 C CA . ASP A 1 439 ? -15.372 -3.875 23.702 1.00 98.56 439 ASP A CA 1
ATOM 3359 C C . ASP A 1 439 ? -15.873 -3.694 22.266 1.00 98.56 439 ASP A C 1
ATOM 3361 O O . ASP A 1 439 ? -16.094 -4.673 21.547 1.00 98.56 439 ASP A O 1
ATOM 3365 N N . ARG A 1 440 ? -16.021 -2.441 21.818 1.00 98.38 440 ARG A N 1
ATOM 3366 C CA . ARG A 1 440 ? -16.391 -2.135 20.430 1.00 98.38 440 ARG A CA 1
ATOM 3367 C C . ARG A 1 440 ? -15.332 -2.618 19.447 1.00 98.38 440 ARG A C 1
ATOM 3369 O O . ARG A 1 440 ? -15.691 -3.271 18.468 1.00 98.38 440 ARG A O 1
ATOM 3376 N N . ALA A 1 441 ? -14.056 -2.357 19.727 1.00 98.38 441 ALA A N 1
ATOM 3377 C CA . ALA A 1 441 ? -12.951 -2.830 18.900 1.00 98.38 441 ALA A CA 1
ATOM 3378 C C . ALA A 1 441 ? -12.939 -4.366 18.791 1.00 98.38 441 ALA A C 1
ATOM 3380 O O . ALA A 1 441 ? -12.888 -4.906 17.687 1.00 98.38 441 ALA A O 1
ATOM 3381 N N . ILE A 1 442 ? -13.086 -5.073 19.918 1.00 98.62 442 ILE A N 1
ATOM 3382 C CA . ILE A 1 442 ? -13.155 -6.543 19.967 1.00 98.62 442 ILE A CA 1
ATOM 3383 C C . ILE A 1 442 ? -14.318 -7.068 19.122 1.00 98.62 442 ILE A C 1
ATOM 3385 O O . ILE A 1 442 ? -14.138 -8.004 18.344 1.00 98.62 442 ILE A O 1
ATOM 3389 N N . ALA A 1 443 ? -15.507 -6.471 19.247 1.00 98.00 443 ALA A N 1
ATOM 3390 C CA . ALA A 1 443 ? -16.681 -6.890 18.485 1.00 98.00 443 ALA A CA 1
ATOM 3391 C C . ALA A 1 443 ? -16.493 -6.699 16.971 1.00 98.00 443 ALA A C 1
ATOM 3393 O O . ALA A 1 443 ? -16.903 -7.559 16.190 1.00 98.00 443 ALA A O 1
ATOM 3394 N N . ILE A 1 444 ? -15.853 -5.602 16.554 1.00 97.44 444 ILE A N 1
ATOM 3395 C CA . ILE A 1 444 ? -15.542 -5.332 15.144 1.00 97.44 444 ILE A CA 1
ATOM 3396 C C . ILE A 1 444 ? -14.574 -6.383 14.601 1.00 97.44 444 ILE A C 1
ATOM 3398 O O . ILE A 1 444 ? -14.882 -7.021 13.597 1.00 97.44 444 ILE A O 1
ATOM 3402 N N . VAL A 1 445 ? -13.443 -6.610 15.276 1.00 97.50 445 VAL A N 1
ATOM 3403 C CA . VAL A 1 445 ? -12.432 -7.581 14.821 1.00 97.50 445 VAL A CA 1
ATOM 3404 C C . VAL A 1 445 ? -12.993 -9.003 14.830 1.00 97.50 445 VAL A C 1
ATOM 3406 O O . VAL A 1 445 ? -12.792 -9.746 13.876 1.00 97.50 445 VAL A O 1
ATOM 3409 N N . SER A 1 446 ? -13.772 -9.371 15.850 1.00 96.69 446 SER A N 1
ATOM 3410 C CA . SER A 1 446 ? -14.439 -10.677 15.916 1.00 96.69 446 SER A CA 1
ATOM 3411 C C . SER A 1 446 ? -15.412 -10.893 14.757 1.00 96.69 446 SER A C 1
ATOM 3413 O O . SER A 1 446 ? -15.447 -11.980 14.179 1.00 96.69 446 SER A O 1
ATOM 3415 N N . LYS A 1 447 ? -16.185 -9.863 14.391 1.00 95.06 447 LYS A N 1
ATOM 3416 C CA . LYS A 1 447 ? -17.066 -9.927 13.225 1.00 95.06 447 LYS A CA 1
ATOM 3417 C C . LYS A 1 447 ? -16.259 -10.098 11.938 1.00 95.06 447 LYS A C 1
ATOM 3419 O O . LYS A 1 447 ? -16.602 -10.956 11.136 1.00 95.06 447 LYS A O 1
ATOM 3424 N N . LEU A 1 448 ? -15.185 -9.329 11.768 1.00 93.06 448 LEU A N 1
ATOM 3425 C CA . LEU A 1 448 ? -14.333 -9.412 10.582 1.00 93.06 448 LEU A CA 1
ATOM 3426 C C . LEU A 1 448 ? -13.678 -10.785 10.434 1.00 93.06 448 LEU A C 1
ATOM 3428 O O . LEU A 1 448 ? -13.705 -11.330 9.340 1.00 93.06 448 LEU A O 1
ATOM 3432 N N . LEU A 1 449 ? -13.171 -11.376 11.520 1.00 91.50 449 LEU A N 1
ATOM 3433 C CA . LEU A 1 449 ? -12.649 -12.747 11.514 1.00 91.50 449 LEU A CA 1
ATOM 3434 C C . LEU A 1 449 ? -13.699 -13.750 11.016 1.00 91.50 449 LEU A C 1
ATOM 3436 O O . LEU A 1 449 ? -13.409 -14.580 10.158 1.00 91.50 449 LEU A O 1
ATOM 3440 N N . LYS A 1 450 ? -14.943 -13.629 11.496 1.00 88.88 450 LYS A N 1
ATOM 3441 C CA . LYS A 1 450 ? -16.051 -14.488 11.062 1.00 88.88 450 LYS A CA 1
ATOM 3442 C C . LYS A 1 450 ? -16.414 -14.280 9.590 1.00 88.88 450 LYS A C 1
ATOM 3444 O O . LYS A 1 450 ? -16.676 -15.249 8.883 1.00 88.88 450 LYS A O 1
ATOM 3449 N N . ASP A 1 451 ? -16.452 -13.033 9.132 1.00 83.31 451 ASP A N 1
ATOM 3450 C CA . ASP A 1 451 ? -16.748 -12.710 7.735 1.00 83.31 451 ASP A CA 1
ATOM 3451 C C . ASP A 1 451 ? -15.628 -13.238 6.812 1.00 83.31 451 ASP A C 1
ATOM 3453 O O . ASP A 1 451 ? -15.906 -13.771 5.736 1.00 83.31 451 ASP A O 1
ATOM 3457 N N . PHE A 1 452 ? -14.373 -13.188 7.270 1.00 77.88 452 PHE A N 1
ATOM 3458 C CA . PHE A 1 452 ? -13.210 -13.692 6.540 1.00 77.88 452 PHE A CA 1
ATOM 3459 C C . PHE A 1 452 ? -13.183 -15.228 6.434 1.00 77.88 452 PHE A C 1
ATOM 3461 O O . PHE A 1 452 ? -12.812 -15.766 5.389 1.00 77.88 452 PHE A O 1
ATOM 3468 N N . ASP A 1 453 ? -13.649 -15.950 7.461 1.00 71.25 453 ASP A N 1
ATOM 3469 C CA . ASP A 1 453 ? -13.857 -17.408 7.402 1.00 71.25 453 ASP A CA 1
ATOM 3470 C C . ASP A 1 453 ? -14.866 -17.801 6.306 1.00 71.25 453 ASP A C 1
ATOM 3472 O O . ASP A 1 453 ? -14.670 -18.770 5.571 1.00 71.25 453 ASP A O 1
ATOM 3476 N N . VAL A 1 454 ? -15.945 -17.028 6.151 1.00 61.03 454 VAL A N 1
ATOM 3477 C CA . VAL A 1 454 ? -16.957 -17.282 5.112 1.00 61.03 454 VAL A CA 1
ATOM 3478 C C . VAL A 1 454 ? -16.401 -16.985 3.721 1.00 61.03 454 VAL A C 1
ATOM 3480 O O . VAL A 1 454 ? -16.641 -17.748 2.783 1.00 61.03 454 VAL A O 1
ATOM 3483 N N . TRP A 1 455 ? -15.647 -15.895 3.572 1.00 58.19 455 TRP A N 1
ATOM 3484 C CA . TRP A 1 455 ? -15.035 -15.523 2.297 1.00 58.19 455 TRP A CA 1
ATOM 3485 C C . TRP A 1 455 ? -13.957 -16.497 1.853 1.00 58.19 455 TRP A C 1
ATOM 3487 O O . TRP A 1 455 ? -13.935 -16.850 0.679 1.00 58.19 455 TRP A O 1
ATOM 3497 N N . THR A 1 456 ? -13.119 -16.989 2.763 1.00 61.47 456 THR A N 1
ATOM 3498 C CA . THR A 1 456 ? -12.103 -17.994 2.423 1.00 61.47 456 THR A CA 1
ATOM 3499 C C . THR A 1 456 ? -12.741 -19.301 1.950 1.00 61.47 456 THR A C 1
ATOM 3501 O O . THR A 1 456 ? -12.290 -19.863 0.953 1.00 61.47 456 THR A O 1
ATOM 3504 N N . GLU A 1 457 ? -13.843 -19.753 2.556 1.00 60.84 457 GLU A N 1
ATOM 3505 C CA . GLU A 1 457 ? -14.598 -20.915 2.057 1.00 60.84 457 GLU A CA 1
ATOM 3506 C C . GLU A 1 457 ? -15.293 -20.654 0.713 1.00 60.84 457 GLU A C 1
ATOM 3508 O O . GLU A 1 457 ? -15.208 -21.472 -0.204 1.00 60.84 457 GLU A O 1
ATOM 3513 N N . GLN A 1 458 ? -15.933 -19.497 0.530 1.00 54.62 458 GLN A N 1
ATOM 3514 C CA . GLN A 1 458 ? -16.554 -19.156 -0.753 1.00 54.62 458 GLN A CA 1
ATOM 3515 C C . GLN A 1 458 ? -15.527 -18.951 -1.870 1.00 54.62 458 GLN A C 1
ATOM 3517 O O . GLN A 1 458 ? -15.780 -19.372 -2.995 1.00 54.62 458 GLN A O 1
ATOM 3522 N N . ALA A 1 459 ? -14.366 -18.363 -1.584 1.00 51.34 459 ALA A N 1
ATOM 3523 C CA . ALA A 1 459 ? -13.267 -18.208 -2.531 1.00 51.34 459 ALA A CA 1
ATOM 3524 C C . ALA A 1 459 ? -12.672 -19.572 -2.913 1.00 51.34 459 ALA A C 1
ATOM 3526 O O . ALA A 1 459 ? -12.499 -19.848 -4.103 1.00 51.34 459 ALA A O 1
ATOM 3527 N N . ARG A 1 460 ? -12.465 -20.472 -1.936 1.00 58.22 460 ARG A N 1
ATOM 3528 C CA . ARG A 1 460 ? -12.091 -21.880 -2.178 1.00 58.22 460 ARG A CA 1
ATOM 3529 C C . ARG A 1 460 ? -13.095 -22.570 -3.102 1.00 58.22 460 ARG A C 1
ATOM 3531 O O . ARG A 1 460 ? -12.698 -23.170 -4.101 1.00 58.22 460 ARG A O 1
ATOM 3538 N N . MET A 1 461 ? -14.391 -22.432 -2.820 1.00 55.38 461 MET A N 1
ATOM 3539 C CA . MET A 1 461 ? -15.461 -23.044 -3.615 1.00 55.38 461 MET A CA 1
ATOM 3540 C C . MET A 1 461 ? -15.616 -22.404 -4.999 1.00 55.38 461 MET A C 1
ATOM 3542 O O . MET A 1 461 ? -15.832 -23.118 -5.971 1.00 55.38 461 MET A O 1
ATOM 3546 N N . ALA A 1 462 ? -15.473 -21.085 -5.132 1.00 49.09 462 ALA A N 1
ATOM 3547 C CA . ALA A 1 462 ? -15.620 -20.368 -6.397 1.00 49.09 462 ALA A CA 1
ATOM 3548 C C . ALA A 1 462 ? -14.456 -20.635 -7.356 1.00 49.09 462 ALA A C 1
ATOM 3550 O O . ALA A 1 462 ? -14.676 -20.762 -8.562 1.00 49.09 462 ALA A O 1
ATOM 3551 N N . VAL A 1 463 ? -13.232 -20.766 -6.841 1.00 51.66 463 VAL A N 1
ATOM 3552 C CA . VAL A 1 463 ? -12.072 -21.149 -7.654 1.00 51.66 463 VAL A CA 1
ATOM 3553 C C . VAL A 1 463 ? -12.176 -22.614 -8.074 1.00 51.66 463 VAL A C 1
ATOM 3555 O O . VAL A 1 463 ? -12.012 -22.910 -9.256 1.00 51.66 463 VAL A O 1
ATOM 3558 N N . MET A 1 464 ? -12.577 -23.511 -7.166 1.00 52.22 464 MET A N 1
ATOM 3559 C CA . MET A 1 464 ? -12.901 -24.900 -7.514 1.00 52.22 464 MET A CA 1
ATOM 3560 C C . MET A 1 464 ? -14.016 -24.979 -8.561 1.00 52.22 464 MET A C 1
ATOM 3562 O O . MET A 1 464 ? -13.890 -25.709 -9.537 1.00 52.22 464 MET A O 1
ATOM 3566 N N . HIS A 1 465 ? -15.079 -24.189 -8.419 1.00 47.62 465 HIS A N 1
ATOM 3567 C CA . HIS A 1 465 ? -16.215 -24.186 -9.337 1.00 47.62 465 HIS A CA 1
ATOM 3568 C C . HIS A 1 465 ? -15.864 -23.593 -10.708 1.00 47.62 465 HIS A C 1
ATOM 3570 O O . HIS A 1 465 ? -16.264 -24.15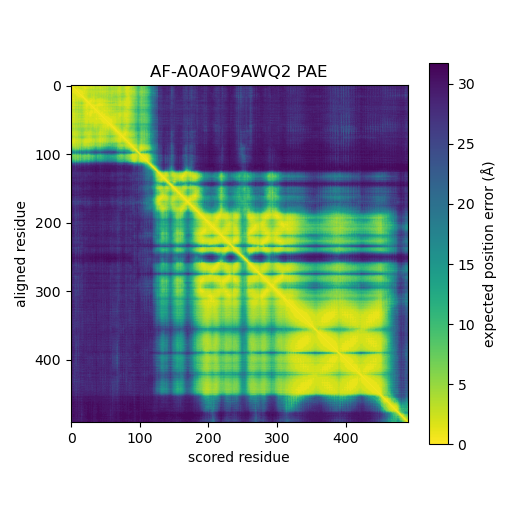6 -11.722 1.00 47.62 465 HIS A O 1
ATOM 3576 N N . LYS A 1 466 ? -15.065 -22.516 -10.780 1.00 47.22 466 LYS A N 1
ATOM 3577 C CA . LYS A 1 466 ? -14.532 -22.001 -12.056 1.00 47.22 466 LYS A CA 1
ATOM 3578 C C . LYS A 1 466 ? -13.619 -23.020 -12.737 1.00 47.22 466 LYS A C 1
ATOM 3580 O O . LYS A 1 466 ? -13.717 -23.190 -13.948 1.00 47.22 466 LYS A O 1
ATOM 3585 N N . MET A 1 467 ? -12.791 -23.734 -11.972 1.00 48.06 467 MET A N 1
ATOM 3586 C CA . MET A 1 467 ? -11.918 -24.786 -12.498 1.00 48.06 467 MET A CA 1
ATOM 3587 C C . MET A 1 467 ? -12.735 -25.983 -13.009 1.00 48.06 467 MET A C 1
ATOM 3589 O O . MET A 1 467 ? -12.499 -26.467 -14.111 1.00 48.06 467 MET A O 1
ATOM 3593 N N . VAL A 1 468 ? -13.761 -26.405 -12.264 1.00 48.97 468 VAL A N 1
ATOM 3594 C CA . VAL A 1 468 ? -14.693 -27.469 -12.670 1.00 48.97 468 VAL A CA 1
ATOM 3595 C C . VAL A 1 468 ? -15.520 -27.054 -13.887 1.00 48.97 468 VAL A C 1
ATOM 3597 O O . VAL A 1 468 ? -15.689 -27.865 -14.787 1.00 48.97 468 VAL A O 1
ATOM 3600 N N . LEU A 1 469 ? -15.986 -25.805 -13.979 1.00 45.31 469 LEU A N 1
ATOM 3601 C CA . LEU A 1 469 ? -16.712 -25.293 -15.147 1.00 45.31 469 LEU A CA 1
ATOM 3602 C C . LEU A 1 469 ? -15.822 -25.177 -16.390 1.00 45.31 469 LEU A C 1
ATOM 3604 O O . LEU A 1 469 ? -16.291 -25.474 -17.488 1.00 45.31 469 LEU A O 1
ATOM 3608 N N . ALA A 1 470 ? -14.555 -24.786 -16.233 1.00 47.19 470 ALA A N 1
ATOM 3609 C CA . ALA A 1 470 ? -13.582 -24.771 -17.324 1.00 47.19 470 ALA A CA 1
ATOM 3610 C C . ALA A 1 470 ? -13.304 -26.196 -17.834 1.00 47.19 470 ALA A C 1
ATOM 361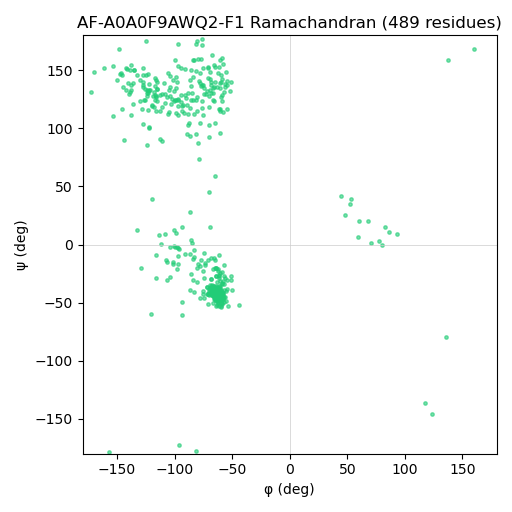2 O O . ALA A 1 470 ? -13.387 -26.450 -19.033 1.00 47.19 470 ALA A O 1
ATOM 3613 N N . ILE A 1 471 ? -13.090 -27.152 -16.922 1.00 48.84 471 ILE A N 1
ATOM 3614 C CA . ILE A 1 471 ? -12.916 -28.577 -17.248 1.00 48.84 471 ILE A CA 1
ATOM 3615 C C . ILE A 1 471 ? -14.188 -29.153 -17.890 1.00 48.84 471 ILE A C 1
ATOM 3617 O O . ILE A 1 471 ? -14.121 -29.860 -18.891 1.00 48.84 471 ILE A O 1
ATOM 3621 N N . TRP A 1 472 ? -15.365 -28.831 -17.356 1.00 43.84 472 TRP A N 1
ATOM 3622 C CA . TRP A 1 472 ? -16.641 -29.327 -17.862 1.00 43.84 472 TRP A CA 1
ATOM 3623 C C . TRP A 1 472 ? -16.966 -28.771 -19.251 1.00 43.84 472 TRP A C 1
ATOM 3625 O O . TRP A 1 472 ? -17.408 -29.532 -20.109 1.00 43.84 472 TRP A O 1
ATOM 3635 N N . ARG A 1 473 ? -16.686 -27.489 -19.530 1.00 42.62 473 ARG A N 1
ATOM 3636 C CA . ARG A 1 473 ? -16.820 -26.912 -20.881 1.00 42.62 473 ARG A CA 1
ATOM 3637 C C . ARG A 1 473 ? -15.891 -27.580 -21.893 1.00 42.62 473 ARG A C 1
ATOM 3639 O O . ARG A 1 473 ? -16.328 -27.835 -23.006 1.00 42.62 473 ARG A O 1
ATOM 3646 N N . VAL A 1 474 ? -14.664 -27.922 -21.502 1.00 49.53 474 VAL A N 1
ATOM 3647 C CA . VAL A 1 474 ? -13.726 -28.682 -22.349 1.00 49.53 474 VAL A CA 1
ATOM 3648 C C . VAL A 1 474 ? -14.232 -30.098 -22.633 1.00 49.53 474 VAL A C 1
ATOM 3650 O O . VAL A 1 474 ? -14.157 -30.575 -23.761 1.00 49.53 474 VAL A O 1
ATOM 3653 N N . LEU A 1 475 ? -14.780 -30.775 -21.623 1.00 43.91 475 LEU A N 1
ATOM 3654 C CA . LEU A 1 475 ? -15.259 -32.152 -21.760 1.00 43.91 475 LEU A CA 1
ATOM 3655 C C . LEU A 1 475 ? -16.597 -32.261 -22.511 1.00 43.91 475 LEU A C 1
ATOM 3657 O O . LEU A 1 475 ? -16.905 -33.320 -23.056 1.00 43.91 475 LEU A O 1
ATOM 3661 N N . THR A 1 476 ? -17.401 -31.193 -22.551 1.00 47.75 476 THR A N 1
ATOM 3662 C CA . THR A 1 476 ? -18.749 -31.213 -23.150 1.00 47.75 476 THR A CA 1
ATOM 3663 C C . THR A 1 476 ? -18.820 -30.704 -24.589 1.00 47.75 476 THR A C 1
ATOM 3665 O O . THR A 1 476 ? -19.785 -31.032 -25.278 1.00 47.75 476 THR A O 1
ATOM 3668 N N . THR A 1 477 ? -17.817 -29.981 -25.098 1.00 47.47 477 THR A N 1
ATOM 3669 C CA . THR A 1 477 ? -17.856 -29.409 -26.460 1.00 47.47 477 THR A CA 1
ATOM 3670 C C . THR A 1 477 ? -17.453 -30.363 -27.589 1.00 47.47 477 THR A C 1
ATOM 3672 O O . THR A 1 477 ? -17.619 -29.994 -28.746 1.00 47.47 477 THR A O 1
ATOM 3675 N N . ARG A 1 478 ? -17.003 -31.602 -27.319 1.00 44.78 478 ARG A N 1
ATOM 3676 C CA . ARG A 1 478 ? -16.589 -32.592 -28.353 1.00 44.78 478 ARG A CA 1
ATOM 3677 C C . ARG A 1 478 ? -15.637 -32.022 -29.433 1.00 44.78 478 ARG A C 1
ATOM 3679 O O . ARG A 1 478 ? -15.584 -32.548 -30.543 1.00 44.78 478 ARG A O 1
ATOM 3686 N N . GLU A 1 479 ? -14.872 -30.975 -29.132 1.00 47.31 479 GLU A N 1
ATOM 3687 C CA . GLU A 1 479 ? -13.808 -30.503 -30.023 1.00 47.31 479 GLU A CA 1
ATOM 3688 C C . GLU A 1 479 ? -12.581 -31.427 -29.876 1.00 47.31 479 GLU A C 1
ATOM 3690 O O . GLU A 1 479 ? -12.264 -31.856 -28.761 1.00 47.31 479 GLU A O 1
ATOM 3695 N N . PRO A 1 480 ? -11.895 -31.784 -30.976 1.00 46.81 480 PRO A N 1
ATOM 3696 C CA . PRO A 1 480 ? -10.707 -32.630 -30.924 1.00 46.81 480 PRO A CA 1
ATOM 3697 C C . PRO A 1 480 ? -9.594 -31.973 -30.093 1.00 46.81 480 PRO A C 1
ATOM 3699 O O . PRO A 1 480 ? -9.346 -30.770 -30.195 1.00 46.81 480 PRO A O 1
ATOM 3702 N N . PHE A 1 481 ? -8.917 -32.797 -29.286 1.00 47.66 481 PHE A N 1
ATOM 3703 C CA . PHE A 1 481 ? -7.942 -32.404 -28.257 1.00 47.66 481 PHE A CA 1
ATOM 3704 C C . PHE A 1 481 ? -6.839 -31.450 -28.768 1.00 47.66 481 PHE A C 1
ATOM 3706 O O . PHE A 1 481 ? -6.349 -30.611 -28.017 1.00 47.66 481 PHE A O 1
ATOM 3713 N N . ASP A 1 482 ? -6.511 -31.506 -30.061 1.00 46.03 482 ASP A N 1
ATOM 3714 C CA . ASP A 1 482 ? -5.438 -30.726 -30.694 1.00 46.03 482 ASP A CA 1
ATOM 3715 C C . ASP A 1 482 ? -5.708 -29.209 -30.784 1.00 46.03 482 ASP A C 1
ATOM 3717 O O . ASP A 1 482 ? -4.794 -28.433 -31.059 1.00 46.03 482 ASP A O 1
ATOM 3721 N N . ARG A 1 483 ? -6.940 -28.744 -30.522 1.00 44.25 483 ARG A N 1
ATOM 3722 C CA . ARG A 1 483 ? -7.279 -27.303 -30.498 1.00 44.25 483 ARG A CA 1
ATOM 3723 C C . ARG A 1 483 ? -7.268 -26.664 -29.105 1.00 44.25 483 ARG A C 1
ATOM 3725 O O . ARG A 1 483 ? -7.400 -25.443 -29.005 1.00 44.25 483 ARG A O 1
ATOM 3732 N N . LEU A 1 484 ? -7.038 -27.441 -28.041 1.00 44.41 484 LEU A N 1
ATOM 3733 C CA . LEU A 1 484 ? -7.012 -26.942 -26.656 1.00 44.41 484 LEU A CA 1
ATOM 3734 C C . LEU A 1 484 ? -5.915 -25.896 -26.399 1.00 44.41 484 LEU A C 1
ATOM 3736 O O . LEU A 1 484 ? -6.094 -25.020 -25.555 1.00 44.41 484 LEU A O 1
ATOM 3740 N N . HIS A 1 485 ? -4.824 -25.912 -27.171 1.00 45.88 485 HIS A N 1
ATOM 3741 C CA . HIS A 1 485 ? -3.736 -24.933 -27.058 1.00 45.88 485 HIS A CA 1
ATOM 3742 C C . HIS A 1 485 ? -4.127 -23.487 -27.432 1.00 45.88 485 HIS A C 1
ATOM 3744 O O . HIS A 1 485 ? -3.362 -22.561 -27.149 1.00 45.88 485 HIS A O 1
ATOM 3750 N N . ASN A 1 486 ? -5.300 -23.261 -28.036 1.00 42.03 486 ASN A N 1
ATOM 3751 C CA . ASN A 1 486 ? -5.753 -21.945 -28.507 1.00 42.03 486 ASN A CA 1
ATOM 3752 C C . ASN A 1 486 ? -6.971 -21.376 -27.754 1.00 42.03 486 ASN A C 1
ATOM 3754 O O . ASN A 1 486 ? -7.490 -20.343 -28.171 1.00 42.03 486 ASN A O 1
ATOM 3758 N N . CYS A 1 487 ? -7.422 -21.993 -26.655 1.00 37.09 487 CYS A N 1
ATOM 3759 C CA . CYS A 1 487 ? -8.549 -21.467 -25.876 1.00 37.09 487 CYS A CA 1
ATOM 3760 C C . CYS A 1 487 ? -8.109 -20.261 -25.015 1.00 37.09 487 CYS A C 1
ATOM 3762 O O . CYS A 1 487 ? -7.282 -20.446 -24.119 1.00 37.09 487 CYS A O 1
ATOM 3764 N N . PRO A 1 488 ? -8.655 -19.045 -25.221 1.00 40.69 488 PRO A N 1
ATOM 3765 C CA . PRO A 1 488 ? -8.248 -17.845 -24.481 1.00 40.69 488 PRO A CA 1
ATOM 3766 C C . PRO A 1 488 ? -8.567 -17.900 -22.985 1.00 40.69 488 PRO A C 1
ATOM 3768 O O . PRO A 1 488 ? -7.981 -17.149 -22.222 1.00 40.69 488 PRO A O 1
ATOM 3771 N N . GLU A 1 489 ? -9.500 -18.762 -22.569 1.00 36.19 489 GLU A N 1
ATOM 3772 C CA . GLU A 1 489 ? -9.896 -18.909 -21.161 1.00 36.19 489 GLU A CA 1
ATOM 3773 C C . GLU A 1 489 ? -9.077 -19.976 -20.406 1.00 36.19 489 GLU A C 1
ATOM 3775 O O . GLU A 1 489 ? -9.219 -20.106 -19.191 1.00 36.19 489 GLU A O 1
ATOM 3780 N N . LEU A 1 490 ? -8.246 -20.753 -21.121 1.00 37.97 490 LEU A N 1
ATOM 3781 C CA . LEU A 1 490 ? -7.293 -21.732 -20.568 1.00 37.97 490 LEU A CA 1
ATOM 3782 C C . LEU A 1 490 ? -5.828 -21.267 -20.674 1.00 37.97 490 LEU A C 1
ATOM 3784 O O . LEU A 1 490 ? -4.962 -21.878 -20.048 1.00 37.97 490 LEU A O 1
ATOM 3788 N N . ARG A 1 491 ? -5.560 -20.220 -21.465 1.00 40.03 491 ARG A N 1
ATOM 3789 C CA . ARG A 1 491 ? -4.315 -19.437 -21.456 1.00 40.03 491 ARG A CA 1
ATOM 3790 C C . ARG A 1 491 ? -4.406 -18.338 -20.411 1.00 40.03 491 ARG A C 1
ATOM 3792 O O . ARG A 1 491 ? -3.348 -17.952 -19.873 1.00 40.03 491 ARG A O 1
#

pLDDT: mean 83.69, std 16.72, range [36.19, 98.62]

Radius of gyration: 34.25 Å; Cα contacts (8 Å, |Δi|>4): 715; chains: 1; bounding box: 87×83×77 Å

Solvent-accessible surface area (backbone atoms only — not comparable to full-atom values): 27851 Å² total; per-residue (Å²): 128,52,27,10,51,37,74,68,30,28,54,58,23,56,79,69,72,48,74,72,60,58,48,60,44,97,89,43,26,24,33,88,84,35,63,81,93,36,43,74,31,39,63,74,68,31,50,62,55,50,52,52,49,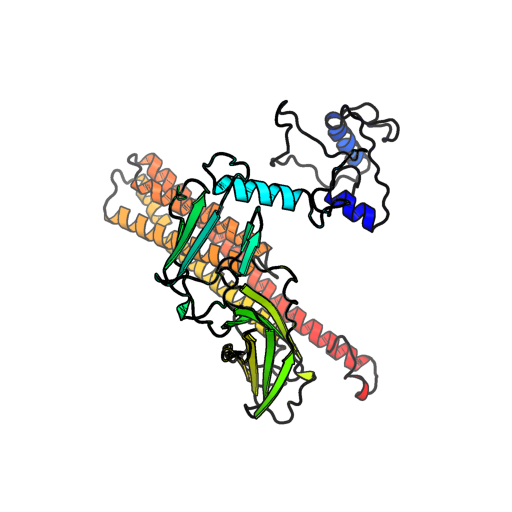33,49,75,73,69,71,56,89,78,88,83,90,79,91,74,95,73,66,50,41,91,83,83,64,45,79,65,80,60,69,68,69,95,74,91,78,79,71,44,86,44,60,48,98,81,54,96,48,19,55,51,56,53,51,52,51,50,58,58,54,61,74,75,48,97,60,82,90,72,74,80,78,44,80,70,43,77,48,43,25,52,72,81,42,79,57,69,72,76,52,76,56,92,85,48,81,46,72,74,76,86,86,49,78,85,60,38,40,45,36,36,44,40,43,23,34,80,86,69,51,66,50,78,83,45,72,48,74,43,82,71,77,83,89,65,60,24,45,34,41,73,67,29,60,89,60,70,56,65,48,29,28,59,68,32,62,48,68,30,32,33,42,35,41,17,64,85,20,63,63,44,37,31,41,37,35,24,42,66,87,71,47,78,48,77,45,83,42,93,64,80,77,79,79,90,64,90,82,86,73,78,93,57,72,63,17,74,48,78,53,73,51,69,50,54,39,63,80,50,93,58,85,91,46,56,32,42,32,42,29,42,39,33,27,28,61,47,50,63,94,78,72,28,57,36,72,10,65,24,74,72,50,66,26,37,54,31,86,82,51,65,54,39,68,57,47,39,50,52,50,51,50,51,52,52,50,52,52,50,52,51,32,44,52,28,46,51,54,23,45,70,45,34,56,57,47,26,62,50,31,72,72,42,70,68,88,46,70,72,55,52,49,49,46,49,53,32,38,51,28,29,50,53,26,26,52,51,25,43,54,51,14,61,72,21,54,69,73,96,37,45,69,56,12,54,50,23,45,48,39,22,59,70,17,32,43,45,21,34,52,35,48,55,48,41,80,77,42,77,53,37,68,65,27,19,50,31,34,47,51,20,39,51,26,47,52,51,40,46,53,51,47,54,49,49,55,55,53,48,55,53,47,54,52,48,51,55,48,48,54,51,47,51,51,49,49,53,53,46,53,62,71,68,64,78,64,67,77,88,56,64,90,71,42,78,91,82,103